Protein AF-A0A6C0IID3-F1 (afdb_monomer)

Foldseek 3Di:
DDDDDDDDDDDDDDDDDDDDDDDDDDDDDDDDDDDDDDDDDDDPDDDDPPALQAEEEEAEAPVVCLPPDLVLLLVQQVLVQVLCVVVVHQEYEYEDAAVLVHVCLVVLSCQVRHFLSHDPRYAYEYEYAPELCRANPNDSDDDDAQPGDRHRVLSVLVSLLVSQVPHDRHHHQEYEYEYPPCCPPNDHRSCLQAQVVLVSVQVSCCVSVPPRPHHYAYDDDDPPDDPRRPSNQHQEHALDDQQAPDPQNVVPPDPDSCVVVLVPDLLNVCALPLVSNCVDSSVVSLVVLLPDPSRLRHAHEAELDDDDPDPQLDPDDDQADWDFQQRDTAQFKKFWQFLAVWDCVVQAWPHSDGRTIGGGRHRIDGGTTIGGHDDPQASCRSHRDDPVSVVVNVVVSCVSRVSNSHHYYHNNHHHTPVSD

Radius of gyration: 27.58 Å; Cα contacts (8 Å, |Δi|>4): 745; chains: 1; bounding box: 65×87×92 Å

Organism: NCBI:txid1070528

Secondary structure (DSSP, 8-state):
----------------------------------------------S------EEEEEEPP-TT---SSHHHHHHHHHHHHHHHHHHT-SEEEEEE--TTT-HHHHTTHIIIIIGGGS-TTSEEEEEEE--TTS-TTSSS-----TTSTT-HHHHHHHHHHHHHHH-SS----EEEEE-TTTTGGG----STTSHHHHHHHHHHHHHHSTTSPP-EEEE---TTT-TT---TT-SS-EEE-TTT-SHHHHTTTSSTTHHHHTTSSHHHHTTT-HHHHHHSHHHHHHHHHHH-TTGGGS-EEEE------SS---S---TT-EEEGGGPPTT-EEEEEE-TT--GGGGT-S-SSTT-EEE-SS---SS-EEEE-S----EESSSEE-HHHHHHHHHHHHHH-TT--EEEEES-----GGG-

Mean predicted aligned error: 14.1 Å

Sequence (420 aa):
METETQQNTVLVSGLQNLTTPLHNLLTMHTSSSTLNEYEHTNFLHPHSTVSNQKIGIWHESIPNQCKKTELQFKNYCNDYINYIAKKKITRAFFLIQDPFFCPYVKQNWVVTYWLDKLPSNCEAGFVLDTEPDSPWNGSPNPWTAIGGTNDMMELAFQEVVRLNSLAISKKVTCIGFDTENLYLGGVKDTGYSTKDGSSWITKMFQTYLPGVPVDWGWASGRIGGDSTLDIGGARYPEIYWVGETSPACNIAGGGDACSSAQNGTDYCTSLNDVNKLLSGPIGNALKSFSESNQNQQGWAMFSVEKWTKGTGECVASYNTDLVDAPDMIPKVKYTIVSSGTTNFILCGASSNIPGTEFTATAPSAGTGQVTKSAICGLLDAFGIWDESTFDTFLATVQTNYSNVPKVMIYEWNFIPQGWI

Nearest PDB structures (foldseek):
  2hzg-assembly1_B  TM=5.321E-01  e=3.276E-01  Cereibacter sphaeroides
  3mqt-assembly1_E  TM=5.112E-01  e=7.139E-01  Shewanella pealeana ATCC 700345
  8uro-assembly2_D  TM=3.838E-01  e=7.580E-01  Corynebacterium ulcerans
  8uen-assembly1_B  TM=3.336E-01  e=6.333E-01  Corynebacterium ulcerans
  8vh5-assembly1_D  TM=4.112E-01  e=8.330E+00  Homo sapiens

Solvent-accessible surface area (backbone atoms only — not comparable to full-atom values): 24202 Å² total; per-residue (Å²): 130,89,84,88,79,91,83,89,83,88,88,88,85,82,90,86,88,90,84,82,90,85,89,85,88,86,80,86,90,82,87,81,90,79,94,75,92,74,92,75,76,93,72,84,74,71,82,78,75,79,72,80,60,39,40,29,41,35,32,38,64,41,85,99,46,69,60,90,42,72,65,56,42,41,51,55,29,47,51,52,43,46,30,35,58,76,72,61,34,37,31,41,30,42,49,45,55,35,48,77,84,24,63,46,58,61,69,42,43,51,35,73,40,35,50,47,57,51,54,90,77,33,45,40,27,39,21,38,49,58,29,85,89,44,47,42,73,77,38,104,70,78,91,46,57,83,88,39,85,77,20,40,67,59,43,48,48,51,48,54,41,52,50,39,70,70,32,85,74,43,58,68,58,33,38,41,31,40,40,52,68,57,60,62,91,74,48,73,64,76,46,53,71,32,50,68,25,34,52,48,50,53,48,47,44,52,68,63,42,65,91,50,68,89,48,40,22,39,46,53,90,50,86,85,74,53,98,79,65,44,54,65,76,56,31,32,51,42,65,44,58,51,76,47,83,33,76,60,25,68,75,58,76,69,55,73,61,35,73,74,37,45,90,70,24,65,46,60,74,20,52,72,34,62,67,57,37,49,70,37,70,60,29,53,44,51,47,53,43,44,71,31,82,84,44,65,81,29,28,52,21,34,40,35,48,66,83,69,79,89,75,69,74,54,71,45,62,58,55,73,44,76,39,46,28,63,71,41,55,45,78,40,38,30,26,32,66,39,37,66,73,28,60,44,47,83,19,51,25,90,49,66,47,60,72,38,63,30,46,23,68,38,49,32,67,58,68,10,30,24,28,34,45,73,64,38,52,32,54,48,42,48,33,77,28,48,70,66,53,50,52,49,40,54,55,47,49,46,66,79,36,67,60,45,52,26,38,29,39,26,61,43,56,63,76,40,76,91,63,93

Structure (mmCIF, N/CA/C/O backbone):
data_AF-A0A6C0IID3-F1
#
_entry.id   AF-A0A6C0IID3-F1
#
loop_
_atom_site.group_PDB
_atom_site.id
_atom_site.type_symbol
_atom_site.label_atom_id
_atom_site.label_alt_id
_atom_site.label_comp_id
_atom_site.label_asym_id
_atom_site.label_entity_id
_atom_site.label_seq_id
_atom_site.pdbx_PDB_ins_code
_atom_site.Cartn_x
_atom_site.Cartn_y
_atom_site.Cartn_z
_atom_site.occupancy
_atom_site.B_iso_or_equiv
_atom_site.auth_seq_id
_atom_site.auth_comp_id
_atom_site.auth_asym_id
_atom_site.auth_atom_id
_atom_site.pdbx_PDB_model_num
ATOM 1 N N . MET A 1 1 ? 12.313 -52.145 14.129 1.00 43.22 1 MET A N 1
ATOM 2 C CA . MET A 1 1 ? 13.140 -53.117 13.381 1.00 43.22 1 MET A CA 1
ATOM 3 C C . MET A 1 1 ? 12.197 -54.165 12.828 1.00 43.22 1 MET A C 1
ATOM 5 O O . MET A 1 1 ? 11.187 -54.377 13.480 1.00 43.22 1 MET A O 1
ATOM 9 N N . GLU A 1 2 ? 12.522 -54.736 11.662 1.00 38.53 2 GLU A N 1
ATOM 10 C CA . GLU A 1 2 ? 11.670 -55.644 10.860 1.00 38.53 2 GLU A CA 1
ATOM 11 C C . GLU A 1 2 ? 10.431 -54.917 10.274 1.00 38.53 2 GLU A C 1
ATOM 13 O O . GLU A 1 2 ? 9.483 -54.631 10.992 1.00 38.53 2 GLU A O 1
ATOM 18 N N . THR A 1 3 ? 10.457 -54.297 9.084 1.00 38.75 3 THR A N 1
ATOM 19 C CA . THR A 1 3 ? 10.621 -54.790 7.687 1.00 38.75 3 THR A CA 1
ATOM 20 C C . THR A 1 3 ? 9.471 -55.662 7.174 1.00 38.75 3 THR A C 1
ATOM 22 O O . THR A 1 3 ? 9.541 -56.887 7.231 1.00 38.75 3 THR A O 1
ATOM 25 N N . GLU A 1 4 ? 8.452 -55.016 6.596 1.00 44.06 4 GLU A N 1
ATOM 26 C CA . GLU A 1 4 ? 7.485 -55.659 5.696 1.00 44.06 4 GLU A CA 1
ATOM 27 C C . GLU A 1 4 ? 8.097 -55.930 4.311 1.00 44.06 4 GLU A C 1
ATOM 29 O O . GLU A 1 4 ? 8.977 -55.202 3.842 1.00 44.06 4 GLU A O 1
ATOM 34 N N . THR A 1 5 ? 7.598 -56.972 3.643 1.00 43.78 5 THR A N 1
ATOM 35 C CA . THR A 1 5 ? 8.119 -57.474 2.363 1.00 43.78 5 THR A CA 1
ATOM 36 C C . THR A 1 5 ? 7.111 -57.252 1.233 1.00 43.78 5 THR A C 1
ATOM 38 O O . THR A 1 5 ? 5.908 -57.423 1.411 1.00 43.78 5 THR A O 1
ATOM 41 N N . GLN A 1 6 ? 7.615 -56.898 0.050 1.00 38.03 6 GLN A N 1
ATOM 42 C CA . GLN A 1 6 ? 6.842 -56.656 -1.174 1.00 38.03 6 GLN A CA 1
ATOM 43 C C . GLN A 1 6 ? 6.005 -57.863 -1.633 1.00 38.03 6 GLN A C 1
ATOM 45 O O . GLN A 1 6 ? 6.507 -58.986 -1.620 1.00 38.03 6 GLN A O 1
ATOM 50 N N . GLN A 1 7 ? 4.853 -57.599 -2.264 1.00 36.91 7 GLN A N 1
ATOM 51 C CA . GLN A 1 7 ? 4.453 -58.304 -3.492 1.00 36.91 7 GLN A CA 1
ATOM 52 C C . GLN A 1 7 ? 3.815 -57.341 -4.508 1.00 36.91 7 GLN A C 1
ATOM 54 O O . GLN A 1 7 ? 2.860 -56.633 -4.204 1.00 36.91 7 GLN A O 1
ATOM 59 N N . ASN A 1 8 ? 4.353 -57.344 -5.731 1.00 30.94 8 ASN A N 1
ATOM 60 C CA . ASN A 1 8 ? 3.739 -56.743 -6.917 1.00 30.94 8 ASN A CA 1
ATOM 61 C C . ASN A 1 8 ? 2.829 -57.773 -7.599 1.00 30.94 8 ASN A C 1
ATOM 63 O O . ASN A 1 8 ? 3.237 -58.925 -7.737 1.00 30.94 8 ASN A O 1
ATOM 67 N N . THR A 1 9 ? 1.710 -57.328 -8.178 1.00 34.72 9 THR A N 1
ATOM 68 C CA . THR A 1 9 ? 1.008 -58.094 -9.221 1.00 34.72 9 THR A CA 1
ATOM 69 C C . THR A 1 9 ? 0.603 -57.170 -10.364 1.00 34.72 9 THR A C 1
ATOM 71 O O . THR A 1 9 ? -0.135 -56.206 -10.175 1.00 34.72 9 THR A O 1
ATOM 74 N N . VAL A 1 10 ? 1.099 -57.480 -11.561 1.00 30.27 10 VAL A N 1
ATOM 75 C CA . VAL A 1 10 ? 0.755 -56.817 -12.826 1.00 30.27 10 VAL A CA 1
ATOM 76 C C . VAL A 1 10 ? -0.410 -57.565 -13.475 1.00 30.27 10 VAL A C 1
ATOM 78 O O . VAL A 1 10 ? -0.420 -58.795 -13.470 1.00 30.27 10 VAL A O 1
ATOM 81 N N . LEU A 1 11 ? -1.349 -56.846 -14.095 1.00 30.92 11 LEU A N 1
ATOM 82 C CA . LEU A 1 11 ? -2.361 -57.430 -14.980 1.00 30.92 11 LEU A CA 1
ATOM 83 C C . LEU A 1 11 ? -2.368 -56.711 -16.335 1.00 30.92 11 LEU A C 1
ATOM 85 O O . LEU A 1 11 ? -2.354 -55.485 -16.404 1.00 30.92 11 LEU A O 1
ATOM 89 N N . VAL A 1 12 ? -2.359 -57.504 -17.409 1.00 32.72 12 VAL A N 1
ATOM 90 C CA . VAL A 1 12 ? -2.233 -57.069 -18.807 1.00 32.72 12 VAL A CA 1
ATOM 91 C C . VAL A 1 12 ? -3.475 -57.485 -19.589 1.00 32.72 12 VAL A C 1
ATOM 93 O O . VAL A 1 12 ? -3.780 -58.671 -19.625 1.00 32.72 12 VAL A O 1
ATOM 96 N N . SER A 1 13 ? -4.118 -56.534 -20.274 1.00 29.80 13 SER A N 1
ATOM 97 C CA . SER A 1 13 ? -4.901 -56.709 -21.520 1.00 29.80 13 SER A CA 1
ATOM 98 C C . SER A 1 13 ? -5.607 -55.386 -21.861 1.00 29.80 13 SER A C 1
ATOM 100 O O . SER A 1 13 ? -6.047 -54.703 -20.944 1.00 29.80 13 SER A O 1
ATOM 102 N N . GLY A 1 14 ? -5.793 -54.969 -23.115 1.00 29.59 14 GLY A N 1
ATOM 103 C CA . GLY A 1 14 ? -5.350 -55.538 -24.393 1.00 29.59 14 GLY A CA 1
ATOM 104 C C . GLY A 1 14 ? -5.654 -54.563 -25.546 1.00 29.59 14 GLY A C 1
ATOM 105 O O . GLY A 1 14 ? -6.495 -53.680 -25.399 1.00 29.59 14 GLY A O 1
ATOM 106 N N . LEU A 1 15 ? -4.953 -54.690 -26.680 1.00 29.75 15 LEU A N 1
ATOM 107 C CA . LEU A 1 15 ? -5.146 -53.827 -27.857 1.00 29.75 15 LEU A CA 1
ATOM 108 C C . LEU A 1 15 ? -6.403 -54.200 -28.659 1.00 29.75 15 LEU A C 1
ATOM 110 O O . LEU A 1 15 ? -6.655 -55.385 -28.865 1.00 29.75 15 LEU A O 1
ATOM 114 N N . GLN A 1 16 ? -7.030 -53.204 -29.297 1.00 34.00 16 GLN A N 1
ATOM 115 C CA . GLN A 1 16 ? -7.544 -53.345 -30.667 1.00 34.00 16 GLN A CA 1
ATOM 116 C C . GLN A 1 16 ? -7.230 -52.091 -31.506 1.00 34.00 16 GLN A C 1
ATOM 118 O O . GLN A 1 16 ? -7.390 -50.964 -31.046 1.00 34.00 16 GLN A O 1
ATOM 123 N N . ASN A 1 17 ? -6.755 -52.315 -32.736 1.00 32.84 17 ASN A N 1
ATOM 124 C CA . ASN A 1 17 ? -6.424 -51.293 -33.739 1.00 32.84 17 ASN A CA 1
ATOM 125 C C . ASN A 1 17 ? -7.619 -51.020 -34.665 1.00 32.84 17 ASN A C 1
ATOM 127 O O . ASN A 1 17 ? -8.378 -51.949 -34.931 1.00 32.84 17 ASN A O 1
ATOM 131 N N . LEU A 1 18 ? -7.675 -49.839 -35.300 1.00 32.47 18 LEU A N 1
ATOM 132 C CA . LEU A 1 18 ? -8.341 -49.674 -36.604 1.00 32.47 18 LEU A CA 1
ATOM 133 C C . LEU A 1 18 ? -7.675 -48.614 -37.509 1.00 32.47 18 LEU A C 1
ATOM 135 O O . LEU A 1 18 ? -7.190 -47.585 -37.047 1.00 32.47 18 LEU A O 1
ATOM 139 N N . THR A 1 19 ? -7.682 -48.905 -38.815 1.00 35.94 19 THR A N 1
ATOM 140 C CA . THR A 1 19 ? -7.020 -48.220 -39.952 1.00 35.94 19 THR A CA 1
ATOM 141 C C . THR A 1 19 ? -8.068 -47.829 -41.016 1.00 35.94 19 THR A C 1
ATOM 143 O O . THR A 1 19 ? -9.121 -48.458 -41.055 1.00 35.94 19 THR A O 1
ATOM 146 N N . THR A 1 20 ? -7.912 -46.869 -41.942 1.00 35.69 20 THR A N 1
ATOM 147 C CA . THR A 1 20 ? -6.790 -46.005 -42.413 1.00 35.69 20 THR A CA 1
ATOM 148 C C . THR A 1 20 ? -7.402 -44.743 -43.097 1.00 35.69 20 THR A C 1
ATOM 150 O O . THR A 1 20 ? -8.624 -44.701 -43.245 1.00 35.69 20 THR A O 1
ATOM 153 N N . PRO A 1 21 ? -6.637 -43.705 -43.510 1.00 55.72 21 PRO A N 1
ATOM 154 C CA . PRO A 1 21 ? -7.196 -42.421 -43.973 1.00 55.72 21 PRO A CA 1
ATOM 155 C C . PRO A 1 21 ? -7.512 -42.392 -45.482 1.00 55.72 21 PRO A C 1
ATOM 157 O O . PRO A 1 21 ? -7.043 -43.264 -46.210 1.00 55.72 21 PRO A O 1
ATOM 160 N N . LEU A 1 22 ? -8.176 -41.330 -45.978 1.00 29.20 22 LEU A N 1
ATOM 161 C CA . LEU A 1 22 ? -7.946 -40.815 -47.344 1.00 29.20 22 LEU A CA 1
ATOM 162 C C . LEU A 1 22 ? -8.383 -39.340 -47.557 1.00 29.20 22 LEU A C 1
ATOM 164 O O . LEU A 1 22 ? -9.138 -38.780 -46.767 1.00 29.20 22 LEU A O 1
ATOM 168 N N . HIS A 1 23 ? -7.865 -38.728 -48.631 1.00 34.06 23 HIS A N 1
ATOM 169 C CA . HIS A 1 23 ? -7.983 -37.313 -49.034 1.00 34.06 23 HIS A CA 1
ATOM 170 C C . HIS A 1 23 ? -9.383 -36.840 -49.498 1.00 34.06 23 HIS A C 1
ATOM 172 O O . HIS A 1 23 ? -10.151 -37.640 -50.026 1.00 34.06 23 HIS A O 1
ATOM 178 N N . ASN A 1 24 ? -9.604 -35.510 -49.541 1.00 29.95 24 ASN A N 1
ATOM 179 C CA . ASN A 1 24 ? -9.644 -34.802 -50.842 1.00 29.95 24 ASN A CA 1
ATOM 180 C C . ASN A 1 24 ? -9.526 -33.262 -50.788 1.00 29.95 24 ASN A C 1
ATOM 182 O O . ASN A 1 24 ? -9.976 -32.607 -49.853 1.00 29.95 24 ASN A O 1
ATOM 186 N N . LEU A 1 25 ? -8.915 -32.716 -51.848 1.00 31.83 25 LEU A N 1
ATOM 187 C CA . LEU A 1 25 ? -8.863 -31.294 -52.225 1.00 31.83 25 LEU A CA 1
ATOM 188 C C . LEU A 1 25 ? -10.221 -30.804 -52.754 1.00 31.83 25 LEU A C 1
ATOM 190 O O . LEU A 1 25 ? -10.879 -31.551 -53.476 1.00 31.83 25 LEU A O 1
ATOM 194 N N . LEU A 1 26 ? -10.524 -29.508 -52.590 1.00 27.80 26 LEU A N 1
ATOM 195 C CA . LEU A 1 26 ? -11.030 -28.683 -53.701 1.00 27.80 26 LEU A CA 1
ATOM 196 C C . LEU A 1 26 ? -10.837 -27.177 -53.449 1.00 27.80 26 LEU A C 1
ATOM 198 O O . LEU A 1 26 ? -10.616 -26.741 -52.321 1.00 27.80 26 LEU A O 1
ATOM 202 N N . THR A 1 27 ? -10.851 -26.400 -54.531 1.00 31.53 27 THR A N 1
ATOM 203 C CA . THR A 1 27 ? -10.197 -25.086 -54.635 1.00 31.53 27 THR A CA 1
ATOM 204 C C . THR A 1 27 ? -11.126 -23.998 -55.200 1.00 31.53 27 THR A C 1
ATOM 206 O O . THR A 1 27 ? -12.005 -24.295 -55.998 1.00 31.53 27 THR A O 1
ATOM 209 N N . MET A 1 28 ? -10.790 -22.734 -54.901 1.00 28.06 28 MET A N 1
ATOM 210 C CA . MET A 1 28 ? -11.039 -21.512 -55.703 1.00 28.06 28 MET A CA 1
ATOM 211 C C . MET A 1 28 ? -12.451 -20.862 -55.802 1.00 28.06 28 MET A C 1
ATOM 213 O O . MET A 1 28 ? -13.320 -21.303 -56.539 1.00 28.06 28 MET A O 1
ATOM 217 N N . HIS A 1 29 ? -12.501 -19.634 -55.253 1.00 31.09 29 HIS A N 1
ATOM 218 C CA . HIS A 1 29 ? -12.904 -18.357 -55.894 1.00 31.09 29 HIS A CA 1
ATOM 219 C C . HIS A 1 29 ? -14.365 -17.860 -56.071 1.00 31.09 29 HIS A C 1
ATOM 221 O O . HIS A 1 29 ? -15.314 -18.582 -56.344 1.00 31.09 29 HIS A O 1
ATOM 227 N N . THR A 1 30 ? -14.415 -16.511 -56.069 1.00 30.44 30 THR A N 1
ATOM 228 C CA . THR A 1 30 ? -15.360 -15.551 -56.700 1.00 30.44 30 THR A CA 1
ATOM 229 C C . THR A 1 30 ? -16.666 -15.127 -55.997 1.00 30.44 30 THR A C 1
ATOM 231 O O . THR A 1 30 ? -17.727 -15.682 -56.225 1.00 30.44 30 THR A O 1
ATOM 234 N N . SER A 1 31 ? -16.547 -14.009 -55.258 1.00 31.73 31 SER A N 1
ATOM 235 C CA . SER A 1 31 ? -17.187 -12.689 -55.503 1.00 31.73 31 SER A CA 1
ATOM 236 C C . SER A 1 31 ? -18.715 -12.466 -55.523 1.00 31.73 31 SER A C 1
ATOM 238 O O . SER A 1 31 ? -19.479 -13.241 -56.072 1.00 31.73 31 SER A O 1
ATOM 240 N N . SER A 1 32 ? -19.047 -11.225 -55.126 1.00 30.89 32 SER A N 1
ATOM 241 C CA . SER A 1 32 ? -20.231 -10.393 -55.433 1.00 30.89 32 SER A CA 1
ATOM 242 C C . SER A 1 32 ? -21.432 -10.417 -54.474 1.00 30.89 32 SER A C 1
ATOM 244 O O . SER A 1 32 ? -22.358 -11.206 -54.608 1.00 30.89 32 SER A O 1
ATOM 246 N N . SER A 1 33 ? -21.421 -9.436 -53.567 1.00 35.66 33 SER A N 1
ATOM 247 C CA . SER A 1 33 ? -22.500 -8.457 -53.338 1.00 35.66 33 SER A CA 1
ATOM 248 C C . SER A 1 33 ? -23.961 -8.842 -53.635 1.00 35.66 33 SER A C 1
ATOM 250 O O . SER A 1 33 ? -24.383 -8.814 -54.790 1.00 35.66 33 SER A O 1
ATOM 252 N N . THR A 1 34 ? -24.773 -8.874 -52.578 1.00 33.62 34 THR A N 1
ATOM 253 C CA . THR A 1 34 ? -26.099 -8.230 -52.569 1.00 33.62 34 THR A CA 1
ATOM 254 C C . THR A 1 34 ? -26.351 -7.603 -51.202 1.00 33.62 34 THR A C 1
ATOM 256 O O . THR A 1 34 ? -26.180 -8.262 -50.178 1.00 33.62 34 THR A O 1
ATOM 259 N N . LEU A 1 35 ? -26.771 -6.337 -51.200 1.00 35.69 35 LEU A N 1
ATOM 260 C CA . LEU A 1 35 ? -27.439 -5.716 -50.057 1.00 35.69 35 LEU A CA 1
ATOM 261 C C . LEU A 1 35 ? -28.724 -6.493 -49.750 1.00 35.69 35 LEU A C 1
ATOM 263 O O . LEU A 1 35 ? -29.444 -6.850 -50.678 1.00 35.69 35 LEU A O 1
ATOM 267 N N . ASN A 1 36 ? -29.029 -6.683 -48.471 1.00 32.53 36 ASN A N 1
ATOM 268 C CA . ASN A 1 36 ? -30.396 -6.883 -48.007 1.00 32.53 36 ASN A CA 1
ATOM 269 C C . ASN A 1 36 ? -30.561 -6.102 -46.708 1.00 32.53 36 ASN A C 1
ATOM 271 O O . ASN A 1 36 ? -29.809 -6.300 -45.754 1.00 32.53 36 ASN A O 1
ATOM 275 N N . GLU A 1 37 ? -31.543 -5.208 -46.699 1.00 40.25 37 GLU A N 1
ATOM 276 C CA . GLU A 1 37 ? -32.059 -4.613 -45.476 1.00 40.25 37 GLU A CA 1
ATOM 277 C C . GLU A 1 37 ? -32.658 -5.724 -44.612 1.00 40.25 37 GLU A C 1
ATOM 279 O O . GLU A 1 37 ? -33.364 -6.602 -45.110 1.00 40.25 37 GLU A O 1
ATOM 284 N N . TYR A 1 38 ? -32.389 -5.677 -43.312 1.00 29.78 38 TYR A N 1
ATOM 285 C CA . TYR A 1 38 ? -33.154 -6.438 -42.340 1.00 29.78 38 TYR A CA 1
ATOM 286 C C . TYR A 1 38 ? -33.327 -5.584 -41.091 1.00 29.78 38 TYR A C 1
ATOM 288 O O . TYR A 1 38 ? -32.401 -5.405 -40.298 1.00 29.78 38 TYR A O 1
ATOM 296 N N . GLU A 1 39 ? -34.532 -5.045 -40.924 1.00 42.91 39 GLU A N 1
ATOM 297 C CA . GLU A 1 39 ? -34.993 -4.618 -39.611 1.00 42.91 39 GLU A CA 1
ATOM 298 C C . GLU A 1 39 ? -34.936 -5.828 -38.676 1.00 42.91 39 GLU A C 1
ATOM 300 O O . GLU A 1 39 ? -35.544 -6.855 -38.970 1.00 42.91 39 GLU A O 1
ATOM 305 N N . HIS A 1 40 ? -34.267 -5.713 -37.530 1.00 34.16 40 HIS A N 1
ATOM 306 C CA . HIS A 1 40 ? -34.659 -6.510 -36.374 1.00 34.16 40 HIS A CA 1
ATOM 307 C C . HIS A 1 40 ? -34.274 -5.850 -35.049 1.00 34.16 40 HIS A C 1
ATOM 309 O O . HIS A 1 40 ? -33.128 -5.877 -34.617 1.00 34.16 40 HIS A O 1
ATOM 315 N N . THR A 1 41 ? -35.317 -5.340 -34.391 1.00 32.47 41 THR A N 1
ATOM 316 C CA . THR A 1 41 ? -35.596 -5.481 -32.951 1.00 32.47 41 THR A CA 1
ATOM 317 C C . THR A 1 41 ? -34.505 -5.144 -31.934 1.00 32.47 41 THR A C 1
ATOM 319 O O . THR A 1 41 ? -33.507 -5.845 -31.805 1.00 32.47 41 THR A O 1
ATOM 322 N N . ASN A 1 42 ? -34.855 -4.196 -31.056 1.00 37.81 42 ASN A N 1
ATOM 323 C CA . ASN A 1 42 ? -34.334 -4.045 -29.696 1.00 37.81 42 ASN A CA 1
ATOM 324 C C . ASN A 1 42 ? -34.039 -5.398 -29.020 1.00 37.81 42 ASN A C 1
ATOM 326 O O . ASN A 1 42 ? -34.930 -6.008 -28.425 1.00 37.81 42 ASN A O 1
ATOM 330 N N . PHE A 1 43 ? -32.777 -5.823 -29.034 1.00 30.50 43 PHE A N 1
ATOM 331 C CA . PHE A 1 43 ? -32.279 -6.767 -28.048 1.00 30.50 43 PHE A CA 1
ATOM 332 C C . PHE A 1 43 ? -31.769 -5.977 -26.851 1.00 30.50 43 PHE A C 1
ATOM 334 O O . PHE A 1 43 ? -30.700 -5.370 -26.883 1.00 30.50 43 PHE A O 1
ATOM 341 N N . LEU A 1 44 ? -32.549 -6.026 -25.770 1.00 38.03 44 LEU A N 1
ATOM 342 C CA . LEU A 1 44 ? -32.023 -5.884 -24.418 1.00 38.03 44 LEU A CA 1
ATOM 343 C C . LEU A 1 44 ? -30.942 -6.956 -24.245 1.00 38.03 44 LEU A C 1
ATOM 345 O O . LEU A 1 44 ? -31.255 -8.114 -23.959 1.00 38.03 44 LEU A O 1
ATOM 349 N N . HIS A 1 45 ? -29.679 -6.603 -24.489 1.00 34.31 45 HIS A N 1
ATOM 350 C CA . HIS A 1 45 ? -28.588 -7.524 -24.212 1.00 34.31 45 HIS A CA 1
ATOM 351 C C . HIS A 1 45 ? -28.393 -7.674 -22.697 1.00 34.31 45 HIS A C 1
ATOM 353 O O . HIS A 1 45 ? -28.673 -6.741 -21.938 1.00 34.31 45 HIS A O 1
ATOM 359 N N . PRO A 1 46 ? -28.018 -8.880 -22.239 1.00 36.69 46 PRO A N 1
ATOM 360 C CA . PRO A 1 46 ? -28.240 -9.282 -20.863 1.00 36.69 46 PRO A CA 1
ATOM 361 C C . PRO A 1 46 ? -27.191 -8.677 -19.940 1.00 36.69 46 PRO A C 1
ATOM 363 O O . PRO A 1 46 ? -26.152 -8.201 -20.392 1.00 36.69 46 PRO A O 1
ATOM 366 N N . HIS A 1 47 ? -27.473 -8.783 -18.640 1.00 36.97 47 HIS A N 1
ATOM 367 C CA . HIS A 1 47 ? -26.539 -8.624 -17.529 1.00 36.97 47 HIS A CA 1
ATOM 368 C C . HIS A 1 47 ? -25.063 -8.625 -17.935 1.00 36.97 47 HIS A C 1
ATOM 370 O O . HIS A 1 47 ? -24.518 -9.669 -18.298 1.00 36.97 47 HIS A O 1
ATOM 376 N N . SER A 1 48 ? -24.454 -7.442 -17.798 1.00 36.62 48 SER A N 1
ATOM 377 C CA . SER A 1 48 ? -23.010 -7.221 -17.758 1.00 36.62 48 SER A CA 1
ATOM 378 C C . SER A 1 48 ? -22.294 -8.451 -17.203 1.00 36.62 48 SER A C 1
ATOM 380 O O . SER A 1 48 ? -22.425 -8.784 -16.020 1.00 36.62 48 SER A O 1
ATOM 382 N N . THR A 1 49 ? -21.555 -9.146 -18.069 1.00 39.00 49 THR A N 1
ATOM 383 C CA . THR A 1 49 ? -20.565 -10.121 -17.626 1.00 39.00 49 THR A CA 1
ATOM 384 C C . THR A 1 49 ? -19.544 -9.334 -16.827 1.00 39.00 49 THR A C 1
ATOM 386 O O . THR A 1 49 ? -18.741 -8.619 -17.430 1.00 39.00 49 THR A O 1
ATOM 389 N N . VAL A 1 50 ? -19.631 -9.422 -15.494 1.00 47.78 50 VAL A N 1
ATOM 390 C CA . VAL A 1 50 ? -18.777 -8.683 -14.558 1.00 47.78 50 VAL A CA 1
ATOM 391 C C . VAL A 1 50 ? -17.340 -8.837 -15.028 1.00 47.78 50 VAL A C 1
ATOM 393 O O . VAL A 1 50 ? -16.788 -9.939 -15.010 1.00 47.78 50 VAL A O 1
ATOM 396 N N . SER A 1 51 ? -16.780 -7.751 -15.558 1.00 48.84 51 SER A N 1
ATOM 397 C CA . SER A 1 51 ? -15.462 -7.807 -16.168 1.00 48.84 51 SER A CA 1
ATOM 398 C C . SER A 1 51 ? -14.453 -8.154 -15.068 1.00 48.84 51 SER A C 1
ATOM 400 O O . SER A 1 51 ? -14.576 -7.722 -13.919 1.00 48.84 51 SER A O 1
ATOM 402 N N . ASN A 1 52 ? -13.464 -8.982 -15.396 1.00 62.53 52 ASN A N 1
ATOM 403 C CA . ASN A 1 52 ? -12.449 -9.420 -14.440 1.00 62.53 52 ASN A CA 1
ATOM 404 C C . ASN A 1 52 ? -11.353 -8.349 -14.299 1.00 62.53 52 ASN A C 1
ATOM 406 O O . ASN A 1 52 ? -10.178 -8.650 -14.524 1.00 62.53 52 ASN A O 1
ATOM 410 N N . GLN A 1 53 ? -11.717 -7.101 -13.970 1.00 70.94 53 GLN A N 1
ATOM 411 C CA . GLN A 1 53 ? -10.711 -6.101 -13.615 1.00 70.94 53 GLN A CA 1
ATOM 412 C C . GLN A 1 53 ? -9.989 -6.598 -12.370 1.00 70.94 53 GLN A C 1
ATOM 414 O O . GLN A 1 53 ? -10.583 -6.864 -11.324 1.00 70.94 53 GLN A O 1
ATOM 419 N N . LYS A 1 54 ? -8.682 -6.756 -12.515 1.00 81.06 54 LYS A N 1
ATOM 420 C CA . LYS A 1 54 ? -7.805 -7.108 -11.419 1.00 81.06 54 LYS A CA 1
ATOM 421 C C . LYS A 1 54 ? -7.531 -5.836 -10.641 1.00 81.06 54 LYS A C 1
ATOM 423 O O . LYS A 1 54 ? -6.866 -4.931 -11.141 1.00 81.06 54 LYS A O 1
ATOM 428 N N . ILE A 1 55 ? -8.067 -5.774 -9.430 1.00 83.81 55 ILE A N 1
ATOM 429 C CA . ILE A 1 55 ? -7.722 -4.727 -8.476 1.00 83.81 55 ILE A CA 1
ATOM 430 C C . ILE A 1 55 ? -6.492 -5.202 -7.712 1.00 83.81 55 ILE A C 1
ATOM 432 O O . ILE A 1 55 ? -6.399 -6.374 -7.309 1.00 83.81 55 ILE A O 1
ATOM 436 N N . GLY A 1 56 ? -5.548 -4.285 -7.572 1.00 84.06 56 GLY A N 1
ATOM 437 C CA . GLY A 1 56 ? -4.393 -4.385 -6.717 1.00 84.06 56 GLY A CA 1
ATOM 438 C C . GLY A 1 56 ? -4.416 -3.255 -5.698 1.00 84.06 56 GLY A C 1
ATOM 439 O O . GLY A 1 56 ? -4.930 -2.170 -5.976 1.00 84.06 56 GLY A O 1
ATOM 440 N N . ILE A 1 57 ? -3.882 -3.522 -4.514 1.00 84.38 57 ILE A N 1
ATOM 441 C CA . ILE A 1 57 ? -3.682 -2.502 -3.486 1.00 84.38 57 ILE A CA 1
ATOM 442 C C . ILE A 1 57 ? -2.214 -2.509 -3.100 1.00 84.38 57 ILE A C 1
ATOM 444 O O . ILE A 1 57 ? -1.655 -3.553 -2.770 1.00 84.38 57 ILE A O 1
ATOM 448 N N . TRP A 1 58 ? -1.614 -1.334 -3.134 1.00 81.56 58 TRP A N 1
ATOM 449 C CA . TRP A 1 58 ? -0.346 -1.003 -2.529 1.00 81.56 58 TRP A CA 1
ATOM 450 C C . TRP A 1 58 ? -0.664 -0.220 -1.264 1.00 81.56 58 TRP A C 1
ATOM 452 O O . TRP A 1 58 ? -1.109 0.926 -1.302 1.00 81.56 58 TRP A O 1
ATOM 462 N N . HIS A 1 59 ? -0.488 -0.897 -0.132 1.00 76.88 59 HIS A N 1
ATOM 463 C CA . HIS A 1 59 ? -0.711 -0.315 1.178 1.00 76.88 59 HIS A CA 1
ATOM 464 C C . HIS A 1 59 ? 0.631 0.035 1.803 1.00 76.88 59 HIS A C 1
ATOM 466 O O . HIS A 1 59 ? 1.521 -0.812 1.939 1.00 76.88 59 HIS A O 1
ATOM 472 N N . GLU A 1 60 ? 0.735 1.280 2.238 1.00 67.56 60 GLU A N 1
ATOM 473 C CA . GLU A 1 60 ? 1.917 1.789 2.909 1.00 67.56 6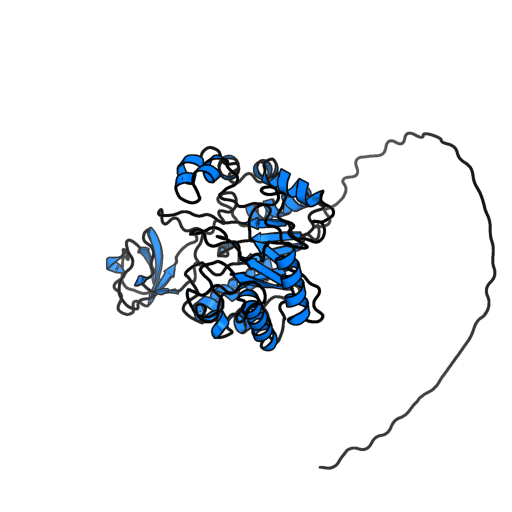0 GLU A CA 1
ATOM 474 C C . GLU A 1 60 ? 1.803 1.674 4.414 1.00 67.56 60 GLU A C 1
ATOM 476 O O . GLU A 1 60 ? 0.714 1.781 4.984 1.00 67.56 60 GLU A O 1
ATOM 481 N N . SER A 1 61 ? 2.921 1.399 5.080 1.00 57.84 61 SER A N 1
ATOM 482 C CA . SER A 1 61 ? 2.936 1.493 6.530 1.00 57.84 61 SER A CA 1
ATOM 483 C C . SER A 1 61 ? 3.061 2.967 6.880 1.00 57.84 61 SER A C 1
ATOM 485 O O . SER A 1 61 ? 4.092 3.552 6.561 1.00 57.84 61 SER A O 1
ATOM 487 N N . ILE A 1 62 ? 2.034 3.519 7.535 1.00 54.53 62 ILE A N 1
ATOM 488 C CA . ILE A 1 62 ? 1.930 4.925 7.960 1.00 54.53 62 ILE A CA 1
ATOM 489 C C . ILE A 1 62 ? 3.322 5.531 8.231 1.00 54.53 62 ILE A C 1
ATOM 491 O O . ILE A 1 62 ? 3.966 5.114 9.207 1.00 54.53 62 ILE A O 1
ATOM 495 N N . PRO A 1 63 ? 3.782 6.510 7.427 1.00 40.41 63 PRO A N 1
ATOM 496 C CA . PRO A 1 63 ? 5.065 7.167 7.637 1.00 40.41 63 PRO A CA 1
ATOM 497 C C . PRO A 1 63 ? 5.190 7.681 9.075 1.00 40.41 63 PRO A C 1
ATOM 499 O O . PRO A 1 63 ? 4.262 8.268 9.636 1.00 40.41 63 PRO A O 1
ATOM 502 N N . ASN A 1 64 ? 6.339 7.434 9.708 1.00 45.91 64 ASN A N 1
ATOM 503 C CA . ASN A 1 64 ? 6.599 7.703 11.133 1.00 45.91 64 ASN A CA 1
ATOM 504 C C . ASN A 1 64 ? 5.743 6.909 12.153 1.00 45.91 64 ASN A C 1
ATOM 506 O O . ASN A 1 64 ? 5.864 7.142 13.358 1.00 45.91 64 ASN A O 1
ATOM 510 N N . GLN A 1 65 ? 4.926 5.935 11.730 1.00 54.66 65 GLN A N 1
ATOM 511 C CA . GLN A 1 65 ? 4.219 4.999 12.618 1.00 54.66 65 GLN A CA 1
ATOM 512 C C . GLN A 1 65 ? 4.367 3.536 12.182 1.00 54.66 65 GLN A C 1
ATOM 514 O O . GLN A 1 65 ? 3.388 2.795 12.042 1.00 54.66 65 GLN A O 1
ATOM 519 N N . CYS A 1 66 ? 5.616 3.063 12.133 1.00 57.47 66 CYS A N 1
ATOM 520 C CA . CYS A 1 66 ? 5.898 1.658 12.425 1.00 57.47 66 CYS A CA 1
ATOM 521 C C . CYS A 1 66 ? 5.119 1.250 13.688 1.00 57.47 66 CYS A C 1
ATOM 523 O O . CYS A 1 66 ? 5.394 1.764 14.777 1.00 57.47 66 CYS A O 1
ATOM 525 N N . LYS A 1 67 ? 4.124 0.359 13.549 1.00 64.94 67 LYS A N 1
ATOM 526 C CA . LYS A 1 67 ? 3.263 -0.067 14.663 1.00 64.94 67 LYS A CA 1
ATOM 527 C C . LYS A 1 67 ? 4.152 -0.575 15.806 1.00 64.94 67 LYS A C 1
ATOM 529 O O . LYS A 1 67 ? 4.828 -1.594 15.666 1.00 64.94 67 LYS A O 1
ATOM 534 N N . LYS A 1 68 ? 4.178 0.173 16.918 1.00 67.06 68 LYS A N 1
ATOM 535 C CA . LYS A 1 68 ? 5.180 0.036 17.994 1.00 67.06 68 LYS A CA 1
ATOM 536 C C . LYS A 1 68 ? 5.134 -1.338 18.675 1.00 67.06 68 LYS A C 1
ATOM 538 O O . LYS A 1 68 ? 6.119 -1.759 19.277 1.00 67.06 68 LYS A O 1
ATOM 543 N N . THR A 1 69 ? 4.000 -2.035 18.584 1.00 80.81 69 THR A N 1
ATOM 544 C CA . THR A 1 69 ? 3.773 -3.352 19.187 1.00 80.81 69 THR A CA 1
ATOM 545 C C . THR A 1 69 ? 3.281 -4.393 18.180 1.00 80.81 69 THR A C 1
ATOM 547 O O . THR A 1 69 ? 2.572 -4.083 17.220 1.00 80.81 69 THR A O 1
ATOM 550 N N . GLU A 1 70 ? 3.590 -5.659 18.467 1.00 87.81 70 GLU A N 1
ATOM 551 C CA . GLU A 1 70 ? 3.147 -6.822 17.688 1.00 87.81 70 GLU A CA 1
ATOM 552 C C . GLU A 1 70 ? 1.619 -6.888 17.559 1.00 87.81 70 GLU A C 1
ATOM 554 O O . GLU A 1 70 ? 1.091 -7.201 16.496 1.00 87.81 70 GLU A O 1
ATOM 559 N N . LEU A 1 71 ? 0.896 -6.543 18.632 1.00 82.88 71 LEU A N 1
ATOM 560 C CA . LEU A 1 71 ? -0.567 -6.564 18.665 1.00 82.88 71 LEU A CA 1
ATOM 561 C C . LEU A 1 71 ? -1.180 -5.519 17.723 1.00 82.88 71 LEU A C 1
ATOM 563 O O . LEU A 1 71 ? -2.102 -5.847 16.979 1.00 82.88 71 LEU A O 1
ATOM 567 N N . GLN A 1 72 ? -0.658 -4.288 17.728 1.00 78.38 72 GLN A N 1
ATOM 568 C CA . GLN A 1 72 ? -1.098 -3.238 16.803 1.00 78.38 72 GLN A CA 1
ATOM 569 C C . GLN A 1 72 ? -0.841 -3.653 15.347 1.00 78.38 72 GLN A C 1
ATOM 571 O O . GLN A 1 72 ? -1.742 -3.542 14.518 1.00 78.38 72 GLN A O 1
ATOM 576 N N . PHE A 1 73 ? 0.351 -4.187 15.047 1.00 84.69 73 PHE A N 1
ATOM 577 C CA . 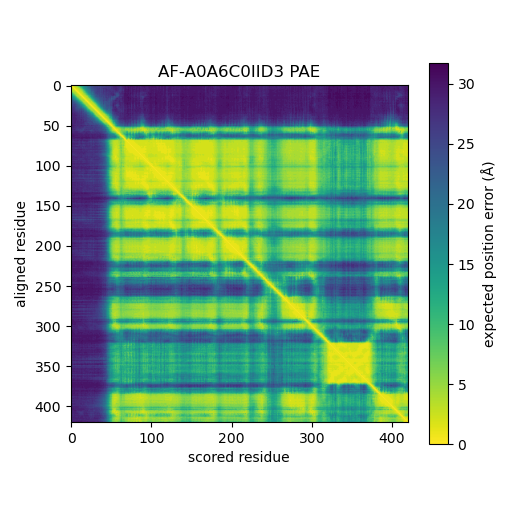PHE A 1 73 ? 0.690 -4.664 13.704 1.00 84.69 73 PHE A CA 1
ATOM 578 C C . PHE A 1 73 ? -0.217 -5.820 13.258 1.00 84.69 73 PHE A C 1
ATOM 580 O O . PHE A 1 73 ? -0.792 -5.777 12.175 1.00 84.69 73 PHE A O 1
ATOM 587 N N . LYS A 1 74 ? -0.416 -6.823 14.119 1.00 87.56 74 LYS A N 1
ATOM 588 C CA . LYS A 1 74 ? -1.297 -7.969 13.867 1.00 87.56 74 LYS A CA 1
ATOM 589 C C . LYS A 1 74 ? -2.737 -7.546 13.575 1.00 87.56 74 LYS A C 1
ATOM 591 O O . LYS A 1 74 ? -3.334 -8.082 12.645 1.00 87.56 74 LYS A O 1
ATOM 596 N N . ASN A 1 75 ? -3.304 -6.638 14.371 1.00 82.62 75 ASN A N 1
ATOM 597 C CA . ASN A 1 75 ? -4.681 -6.169 14.182 1.00 82.62 75 ASN A CA 1
ATOM 598 C C . ASN A 1 75 ? -4.832 -5.487 12.820 1.00 82.62 75 ASN A C 1
ATOM 600 O O . ASN A 1 75 ? -5.657 -5.907 12.015 1.00 82.62 75 ASN A O 1
ATOM 604 N N . TYR A 1 76 ? -3.940 -4.539 12.538 1.00 82.00 76 TYR A N 1
ATOM 605 C CA . TYR A 1 76 ? -3.842 -3.855 11.257 1.00 82.00 76 TYR A CA 1
ATOM 606 C C . TYR A 1 76 ? -3.706 -4.836 10.063 1.00 82.00 76 TYR A C 1
ATOM 608 O O . TYR A 1 76 ? -4.411 -4.701 9.064 1.00 82.00 76 TYR A O 1
ATOM 616 N N . CYS A 1 77 ? -2.879 -5.886 10.171 1.00 88.06 77 CYS A N 1
ATOM 617 C CA . CYS A 1 77 ? -2.771 -6.904 9.120 1.00 88.06 77 CYS A CA 1
ATOM 618 C C . CYS A 1 77 ? -4.064 -7.704 8.926 1.00 88.06 77 CYS A C 1
ATOM 620 O O . CYS A 1 77 ? -4.441 -7.950 7.781 1.00 88.06 77 CYS A O 1
ATOM 622 N N . ASN A 1 78 ? -4.747 -8.106 10.008 1.00 88.31 78 ASN A N 1
ATOM 623 C CA . ASN A 1 78 ? -6.022 -8.828 9.908 1.00 88.31 78 ASN A CA 1
ATOM 624 C C . ASN A 1 78 ? -7.057 -7.997 9.143 1.00 88.31 78 ASN A C 1
ATOM 626 O O . ASN A 1 78 ? -7.738 -8.522 8.268 1.00 88.31 78 ASN A O 1
ATOM 630 N N . ASP A 1 79 ? -7.142 -6.706 9.453 1.00 84.00 79 ASP A N 1
ATOM 631 C CA . ASP A 1 79 ? -8.063 -5.768 8.821 1.00 84.00 79 ASP A CA 1
ATOM 632 C C . ASP A 1 79 ? -7.747 -5.582 7.324 1.00 84.00 79 ASP A C 1
ATOM 634 O O . ASP A 1 79 ? -8.651 -5.672 6.488 1.00 84.00 79 ASP A O 1
ATOM 638 N N . TYR A 1 80 ? -6.462 -5.484 6.954 1.00 88.38 80 TYR A N 1
ATOM 639 C CA . TYR A 1 80 ? -6.037 -5.488 5.548 1.00 88.38 80 TYR A CA 1
ATOM 640 C C . TYR A 1 80 ? -6.404 -6.795 4.824 1.00 88.38 80 TYR A C 1
ATOM 642 O O . TYR A 1 80 ? -6.963 -6.770 3.727 1.00 88.38 80 TYR A O 1
ATOM 650 N N . ILE A 1 81 ? -6.172 -7.954 5.444 1.00 92.75 81 ILE A N 1
ATOM 651 C CA . ILE A 1 81 ? -6.505 -9.267 4.864 1.00 92.75 81 ILE A CA 1
ATOM 652 C C . ILE A 1 81 ? -8.016 -9.457 4.702 1.00 92.75 81 ILE A C 1
ATOM 654 O O . ILE A 1 81 ? -8.460 -9.964 3.669 1.00 92.75 81 ILE A O 1
ATOM 658 N N . ASN A 1 82 ? -8.806 -9.031 5.689 1.00 90.31 82 ASN A N 1
ATOM 659 C CA . ASN A 1 82 ? -10.264 -9.058 5.629 1.00 90.31 82 ASN A CA 1
ATOM 660 C C . ASN A 1 82 ? -10.767 -8.222 4.445 1.00 90.31 82 ASN A C 1
ATOM 662 O O . ASN A 1 82 ? -11.596 -8.699 3.669 1.00 90.31 82 ASN A O 1
ATOM 666 N N . TYR A 1 83 ? -10.203 -7.027 4.243 1.00 88.25 83 TYR A N 1
ATOM 667 C CA . TYR A 1 83 ? -10.540 -6.171 3.108 1.00 88.25 83 TYR A CA 1
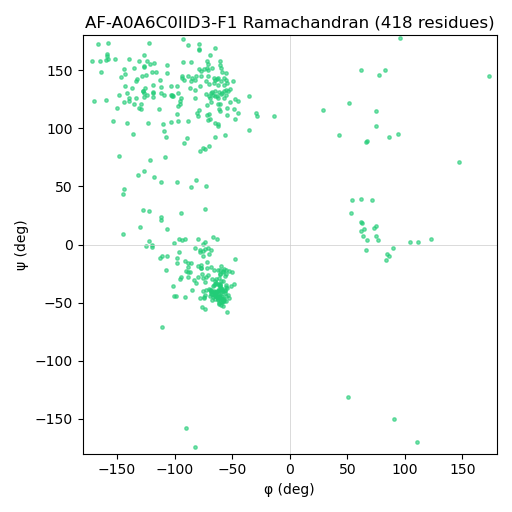ATOM 668 C C . TYR A 1 83 ? -10.148 -6.787 1.756 1.00 88.25 83 TYR A C 1
ATOM 670 O O . TYR A 1 83 ? -10.979 -6.863 0.847 1.00 88.25 83 TYR A O 1
ATOM 678 N N . ILE A 1 84 ? -8.922 -7.317 1.641 1.00 91.38 84 ILE A N 1
ATOM 679 C CA . ILE A 1 84 ? -8.439 -8.059 0.461 1.00 91.38 84 ILE A CA 1
ATOM 680 C C . ILE A 1 84 ? -9.407 -9.196 0.108 1.00 91.38 84 ILE A C 1
ATOM 682 O O . ILE A 1 84 ? -9.777 -9.358 -1.057 1.00 91.38 84 ILE A O 1
ATOM 686 N N . ALA A 1 85 ? -9.852 -9.967 1.105 1.00 93.00 85 ALA A N 1
ATOM 687 C CA . ALA A 1 85 ? -10.795 -11.064 0.919 1.00 93.00 85 ALA A CA 1
ATOM 688 C C . ALA A 1 85 ? -12.196 -10.572 0.505 1.00 93.00 85 ALA A C 1
ATOM 690 O O . ALA A 1 85 ? -12.749 -11.080 -0.474 1.00 93.00 85 ALA A O 1
ATOM 691 N N . LYS A 1 86 ? -12.748 -9.562 1.196 1.00 89.44 86 LYS A N 1
ATOM 692 C CA . LYS A 1 86 ? -14.069 -8.967 0.919 1.00 89.44 86 LYS A CA 1
ATOM 693 C C . LYS A 1 86 ? -14.154 -8.410 -0.502 1.00 89.44 86 LYS A C 1
ATOM 695 O O . LYS A 1 86 ? -15.082 -8.744 -1.239 1.00 89.44 86 LYS A O 1
ATOM 700 N N . LYS A 1 87 ? -13.162 -7.613 -0.910 1.00 86.94 87 LYS A N 1
ATOM 701 C CA . LYS A 1 87 ? -13.080 -7.000 -2.247 1.00 86.94 87 LYS A CA 1
ATOM 702 C C . LYS A 1 87 ? -12.506 -7.919 -3.328 1.00 86.94 87 LYS A C 1
ATOM 704 O O . LYS A 1 87 ? -12.474 -7.531 -4.492 1.00 86.94 87 LYS A O 1
ATOM 709 N N . LYS A 1 88 ? -12.079 -9.139 -2.975 1.00 90.50 88 LYS A N 1
ATOM 710 C CA . LYS A 1 88 ? -11.436 -10.109 -3.884 1.00 90.50 88 LYS A CA 1
ATOM 711 C C . LYS A 1 88 ? -10.217 -9.517 -4.605 1.00 90.50 88 LYS A C 1
ATOM 713 O O . LYS A 1 88 ? -9.987 -9.801 -5.782 1.00 90.50 88 LYS A O 1
ATOM 718 N N . ILE A 1 89 ? -9.442 -8.705 -3.887 1.00 90.25 89 ILE A N 1
ATOM 719 C CA . ILE A 1 89 ? -8.214 -8.083 -4.386 1.00 90.25 89 ILE A CA 1
ATOM 720 C C . ILE A 1 89 ? -7.269 -9.189 -4.860 1.00 90.25 89 ILE A C 1
ATOM 722 O O . ILE A 1 89 ? -7.080 -10.209 -4.196 1.00 90.25 89 ILE A O 1
ATOM 726 N N . THR A 1 90 ? -6.727 -9.010 -6.062 1.00 92.62 90 THR A N 1
ATOM 727 C CA . THR A 1 90 ? -5.990 -10.067 -6.775 1.00 92.62 90 THR A CA 1
ATOM 728 C C . THR A 1 90 ? -4.481 -9.961 -6.610 1.00 92.62 90 THR A C 1
ATOM 730 O O . THR A 1 90 ? -3.772 -10.929 -6.880 1.00 92.62 90 THR A O 1
ATOM 733 N N . ARG A 1 91 ? -3.991 -8.807 -6.153 1.00 92.44 91 ARG A N 1
ATOM 734 C CA . ARG A 1 91 ? -2.587 -8.545 -5.842 1.00 92.44 91 ARG A CA 1
ATOM 735 C C . ARG A 1 91 ? -2.515 -7.533 -4.700 1.00 92.44 91 ARG A C 1
ATOM 737 O O . ARG A 1 91 ? -3.154 -6.492 -4.778 1.00 92.44 91 ARG A O 1
ATOM 744 N N . ALA A 1 92 ? -1.765 -7.828 -3.652 1.00 93.19 92 ALA A N 1
ATOM 745 C CA . ALA A 1 92 ? -1.599 -6.932 -2.516 1.00 93.19 92 ALA A CA 1
ATOM 746 C C . ALA A 1 92 ? -0.113 -6.707 -2.262 1.00 93.19 92 ALA A C 1
ATOM 748 O O . ALA A 1 92 ? 0.649 -7.672 -2.179 1.00 93.19 92 ALA A O 1
ATOM 749 N N . PHE A 1 93 ? 0.279 -5.445 -2.123 1.00 92.44 93 PHE A N 1
ATOM 750 C CA . PHE A 1 93 ? 1.605 -5.046 -1.682 1.00 92.44 93 PHE A CA 1
ATOM 751 C C . PHE A 1 93 ? 1.555 -4.525 -0.251 1.00 92.44 93 PHE A C 1
ATOM 753 O O . PHE A 1 93 ? 0.523 -4.041 0.228 1.00 92.44 93 PHE A O 1
ATOM 760 N N . PHE A 1 94 ? 2.698 -4.633 0.410 1.00 90.94 94 PHE A N 1
ATOM 761 C CA . PHE A 1 94 ? 2.946 -4.111 1.741 1.00 90.94 94 PHE A CA 1
ATOM 762 C C . PHE A 1 94 ? 4.293 -3.393 1.712 1.00 90.94 94 PHE A C 1
ATOM 764 O O . PHE A 1 94 ? 5.284 -3.995 1.285 1.00 90.94 94 PHE A O 1
ATOM 771 N N . LEU A 1 95 ? 4.328 -2.132 2.135 1.00 88.56 95 LEU A N 1
ATOM 772 C CA . LEU A 1 95 ? 5.574 -1.375 2.249 1.00 88.56 95 LEU A CA 1
ATOM 773 C C . LEU A 1 95 ? 6.453 -1.939 3.367 1.00 88.56 95 LEU A C 1
ATOM 775 O O . LEU A 1 95 ? 5.993 -2.174 4.486 1.00 88.56 95 LEU A O 1
ATOM 779 N N . ILE A 1 96 ? 7.718 -2.181 3.040 1.00 89.19 96 ILE A N 1
ATOM 780 C CA . ILE A 1 96 ? 8.774 -2.566 3.965 1.00 89.19 96 ILE A CA 1
ATOM 781 C C . ILE A 1 96 ? 9.938 -1.580 3.842 1.00 89.19 96 ILE A C 1
ATOM 783 O O . ILE A 1 96 ? 10.243 -1.077 2.763 1.00 89.19 96 ILE A O 1
ATOM 787 N N . GLN A 1 97 ? 10.576 -1.340 4.980 1.00 86.12 97 GLN A N 1
ATOM 788 C CA . GLN A 1 97 ? 11.710 -0.439 5.190 1.00 86.12 97 GLN A CA 1
ATOM 789 C C . GLN A 1 97 ? 12.890 -1.230 5.767 1.00 86.12 97 GLN A C 1
ATOM 791 O O . GLN A 1 97 ? 12.719 -2.389 6.168 1.00 86.12 97 GLN A O 1
ATOM 796 N N . ASP A 1 98 ? 14.055 -0.585 5.898 1.00 86.06 98 ASP A N 1
ATOM 797 C CA . ASP A 1 98 ? 15.213 -1.155 6.596 1.00 86.06 98 ASP A CA 1
ATOM 798 C C . ASP A 1 98 ? 14.791 -1.759 7.963 1.00 86.06 98 ASP A C 1
ATOM 800 O O . ASP A 1 98 ? 14.220 -1.053 8.811 1.00 86.06 98 ASP A O 1
ATOM 804 N N . PRO A 1 99 ? 15.096 -3.047 8.231 1.00 88.00 99 PRO A N 1
ATOM 805 C CA . PRO A 1 99 ? 14.867 -3.688 9.527 1.00 88.00 99 PRO A CA 1
ATOM 806 C C . PRO A 1 99 ? 15.410 -2.902 10.738 1.00 88.00 99 PRO A C 1
ATOM 808 O O . PRO A 1 99 ? 14.951 -3.099 11.864 1.00 88.00 99 PRO A O 1
ATOM 811 N N . PHE A 1 100 ? 16.403 -2.034 10.556 1.00 84.81 100 PHE A N 1
ATOM 812 C CA . PHE A 1 100 ? 16.944 -1.158 11.590 1.00 84.81 100 PHE A CA 1
ATOM 813 C C . PHE A 1 100 ? 15.898 -0.173 12.129 1.00 84.81 100 PHE A C 1
ATOM 815 O O . PHE A 1 100 ? 15.749 -0.064 13.350 1.00 84.81 100 PHE A O 1
ATOM 822 N N . PHE A 1 101 ? 15.149 0.488 11.241 1.00 79.81 101 PHE A N 1
ATOM 823 C CA . PHE A 1 101 ? 14.075 1.421 11.601 1.00 79.81 101 PHE A CA 1
ATOM 824 C C . PHE A 1 101 ? 12.734 0.708 11.816 1.00 79.81 101 PHE A C 1
ATOM 826 O O . PHE A 1 101 ? 11.891 1.202 12.565 1.00 79.81 101 PHE A O 1
ATOM 833 N N . CYS A 1 102 ? 12.557 -0.472 11.211 1.00 81.75 102 CYS A N 1
ATOM 834 C CA . CYS A 1 102 ? 11.275 -1.155 11.112 1.00 81.75 102 CYS A CA 1
ATOM 835 C C . CYS A 1 102 ? 11.166 -2.448 11.962 1.00 81.75 102 CYS A C 1
ATOM 837 O O . CYS A 1 102 ? 11.637 -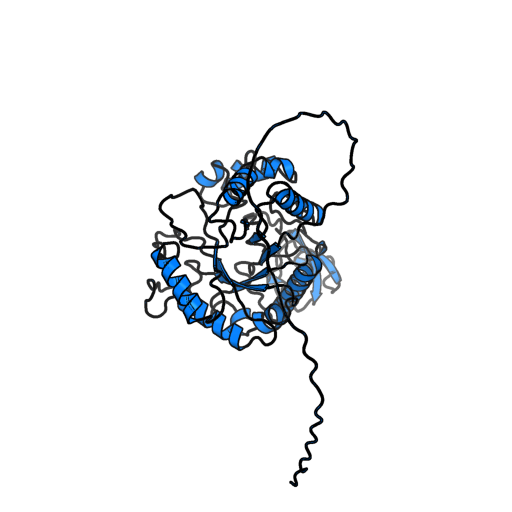3.522 11.557 1.00 81.75 102 CYS A O 1
ATOM 839 N N . PRO A 1 103 ? 10.464 -2.423 13.119 1.00 84.94 103 PRO A N 1
ATOM 840 C CA . PRO A 1 103 ? 10.298 -3.598 13.975 1.00 84.94 103 PRO A CA 1
ATOM 841 C C . PRO A 1 103 ? 9.556 -4.759 13.307 1.00 84.94 103 PRO A C 1
ATOM 843 O O . PRO A 1 103 ? 9.872 -5.914 13.594 1.00 84.94 103 PRO A O 1
ATOM 846 N N . TYR A 1 104 ? 8.583 -4.482 12.430 1.00 88.06 104 TYR A N 1
ATOM 847 C CA . TYR A 1 104 ? 7.732 -5.522 11.845 1.00 88.06 104 TYR A CA 1
ATOM 848 C C . TYR A 1 104 ? 8.431 -6.336 10.745 1.00 88.06 104 TYR A C 1
ATOM 850 O O . TYR A 1 104 ? 8.100 -7.509 10.547 1.00 88.06 104 TYR A O 1
ATOM 858 N N . VAL A 1 105 ? 9.443 -5.757 10.091 1.00 91.12 105 VAL A N 1
ATOM 859 C CA . VAL A 1 105 ? 10.372 -6.474 9.207 1.00 91.12 105 VAL A CA 1
ATOM 860 C C . VAL A 1 105 ? 11.377 -7.264 10.051 1.00 91.12 105 VAL A C 1
ATOM 862 O O . VAL A 1 105 ? 11.456 -8.490 9.942 1.00 91.12 105 VAL A O 1
ATOM 865 N N . LYS A 1 106 ? 12.064 -6.594 10.989 1.00 91.69 106 LYS A N 1
ATOM 866 C CA . LYS A 1 106 ? 13.093 -7.188 11.865 1.00 91.69 106 LYS A CA 1
ATOM 867 C C . LYS A 1 106 ? 12.613 -8.386 12.682 1.00 91.69 106 LYS A C 1
ATOM 869 O O . LYS A 1 106 ? 13.353 -9.352 12.856 1.00 91.69 106 LYS A O 1
ATOM 874 N N . GLN A 1 107 ? 11.385 -8.330 13.197 1.00 93.88 107 GLN A N 1
ATOM 875 C CA . GLN A 1 107 ? 10.770 -9.416 13.969 1.00 93.88 107 GLN A CA 1
ATOM 876 C C . GLN A 1 107 ? 9.968 -10.398 13.099 1.00 93.88 107 GLN A C 1
ATOM 878 O O . GLN A 1 107 ? 9.379 -11.343 13.619 1.00 93.88 107 GLN A O 1
ATOM 883 N N . ASN A 1 108 ? 9.985 -10.235 11.770 1.00 95.69 108 ASN A N 1
ATOM 884 C CA . ASN A 1 108 ? 9.286 -11.087 10.798 1.00 95.69 108 ASN A CA 1
ATOM 885 C C . ASN A 1 108 ? 7.754 -11.090 10.957 1.00 95.69 108 ASN A C 1
ATOM 887 O O . ASN A 1 108 ? 7.069 -11.988 10.461 1.00 95.69 108 ASN A O 1
ATOM 891 N N . TRP A 1 109 ? 7.195 -10.084 11.630 1.00 94.94 109 TRP A N 1
ATOM 892 C CA . TRP A 1 109 ? 5.754 -9.925 11.814 1.00 94.94 109 TRP A CA 1
ATOM 893 C C . TRP A 1 109 ? 5.026 -9.812 10.471 1.00 94.94 109 TRP A C 1
ATOM 895 O O . TRP A 1 109 ? 3.958 -10.401 10.313 1.00 94.94 109 TRP A O 1
ATOM 905 N N . VAL A 1 110 ? 5.631 -9.141 9.482 1.00 94.12 110 VAL A N 1
ATOM 906 C CA . VAL A 1 110 ? 5.094 -9.045 8.112 1.00 94.12 110 VAL A CA 1
ATOM 907 C C . VAL A 1 110 ? 4.932 -10.415 7.438 1.00 94.12 110 VAL A C 1
ATOM 909 O O . VAL A 1 110 ? 3.982 -10.623 6.687 1.00 94.12 110 VAL A O 1
ATOM 912 N N . VAL A 1 111 ? 5.781 -11.396 7.767 1.00 97.12 111 VAL A N 1
ATOM 913 C CA . VAL A 1 111 ? 5.606 -12.780 7.298 1.00 97.12 111 VAL A CA 1
ATOM 914 C C . VAL A 1 111 ? 4.444 -13.442 8.039 1.00 97.12 111 VAL A C 1
ATOM 916 O O . VAL A 1 111 ? 3.482 -13.894 7.419 1.00 97.12 111 VAL A O 1
ATOM 919 N N . THR A 1 112 ? 4.512 -13.443 9.373 1.00 96.94 112 THR A N 1
ATOM 920 C CA . THR A 1 112 ? 3.598 -14.172 10.268 1.00 96.94 112 THR A CA 1
ATOM 921 C C . THR A 1 112 ? 2.141 -13.706 10.185 1.00 96.94 112 THR A C 1
ATOM 923 O O . THR A 1 112 ? 1.224 -14.532 10.265 1.00 96.94 112 THR A O 1
ATOM 926 N N . TYR A 1 113 ? 1.917 -12.394 10.069 1.00 95.56 113 TYR A N 1
ATOM 927 C CA . TYR A 1 113 ? 0.589 -11.782 10.165 1.00 95.56 113 TYR A CA 1
ATOM 928 C C . TYR A 1 113 ? 0.032 -11.280 8.838 1.00 95.56 113 TYR A C 1
ATOM 930 O O . TYR A 1 113 ? -1.187 -11.180 8.734 1.00 95.56 113 TYR A O 1
ATOM 938 N N . TRP A 1 114 ? 0.874 -11.009 7.836 1.00 95.44 114 TRP A N 1
ATOM 939 C CA . TRP A 1 114 ? 0.420 -10.577 6.514 1.00 95.44 114 TRP A CA 1
ATOM 940 C C . TRP A 1 114 ? 0.663 -11.638 5.435 1.00 95.44 114 TRP A C 1
ATOM 942 O O . TRP A 1 114 ? -0.291 -12.286 5.003 1.00 95.44 114 TRP A O 1
ATOM 952 N N . LEU A 1 115 ? 1.918 -11.876 5.039 1.00 97.06 115 LEU A N 1
ATOM 953 C CA . LEU A 1 115 ? 2.258 -12.690 3.862 1.00 97.06 115 LEU A CA 1
ATOM 954 C C . LEU A 1 115 ? 1.675 -14.110 3.929 1.00 97.06 115 LEU A C 1
ATOM 956 O O . LEU A 1 115 ? 1.002 -14.544 2.994 1.00 97.06 115 LEU A O 1
ATOM 960 N N . ASP A 1 116 ? 1.851 -14.810 5.055 1.00 97.75 116 ASP A N 1
ATOM 961 C CA . ASP A 1 116 ? 1.339 -16.178 5.227 1.00 97.75 116 ASP A CA 1
ATOM 962 C C . ASP A 1 116 ? -0.178 -16.266 5.454 1.00 97.75 116 ASP A C 1
ATOM 964 O O . ASP A 1 116 ? -0.740 -17.366 5.514 1.00 97.75 116 ASP A O 1
ATOM 968 N N . LYS A 1 117 ? -0.851 -15.119 5.587 1.00 97.50 117 LYS A N 1
ATOM 969 C CA . LYS A 1 117 ? -2.289 -15.001 5.858 1.00 97.50 117 LYS A CA 1
ATOM 970 C C . LYS A 1 117 ? -3.091 -14.448 4.678 1.00 97.50 117 LYS A C 1
ATOM 972 O O . LYS A 1 117 ? -4.317 -14.525 4.708 1.00 97.50 117 LYS A O 1
ATOM 977 N N . LEU A 1 118 ? -2.428 -13.945 3.635 1.00 96.81 118 LEU A N 1
ATOM 978 C CA . LEU A 1 118 ? -3.078 -13.493 2.404 1.00 96.81 118 LEU A CA 1
ATOM 979 C C . LEU A 1 118 ? -3.948 -14.604 1.770 1.00 96.81 118 LEU A C 1
ATOM 981 O O . LEU A 1 118 ? -3.523 -15.765 1.725 1.00 96.81 118 LEU A O 1
ATOM 985 N N . PRO A 1 119 ? -5.125 -14.274 1.199 1.00 96.25 119 PRO A N 1
ATOM 986 C CA . PRO A 1 119 ? -5.977 -15.237 0.501 1.00 96.25 119 PRO A CA 1
ATOM 987 C C . PRO A 1 119 ? -5.250 -15.944 -0.646 1.00 96.25 119 PRO A C 1
ATOM 989 O O . PRO A 1 119 ? -4.451 -15.334 -1.358 1.00 96.25 119 PRO A O 1
ATOM 992 N N . SER A 1 120 ? -5.526 -17.231 -0.873 1.00 94.19 120 SER A N 1
ATOM 993 C CA . SER A 1 120 ? -4.806 -18.043 -1.871 1.00 94.19 120 SER A CA 1
ATOM 994 C C . SER A 1 120 ? -4.837 -17.434 -3.280 1.00 94.19 120 SER A C 1
ATOM 996 O O . SER A 1 120 ? -3.812 -17.453 -3.957 1.00 94.19 120 SER A O 1
ATOM 998 N N . ASN A 1 121 ? -5.952 -16.805 -3.662 1.00 92.56 121 ASN A N 1
ATOM 999 C CA . ASN A 1 121 ? -6.174 -16.096 -4.927 1.00 92.56 121 ASN A CA 1
ATOM 1000 C C . ASN A 1 121 ? -5.551 -14.686 -5.019 1.00 92.56 121 ASN A C 1
ATOM 1002 O O . ASN A 1 121 ? -5.624 -14.084 -6.088 1.00 92.56 121 ASN A O 1
ATOM 1006 N N . CYS A 1 122 ? -4.981 -14.153 -3.934 1.00 94.81 122 CYS A N 1
ATOM 1007 C CA . CYS A 1 122 ? -4.271 -12.876 -3.927 1.00 94.81 122 CYS A CA 1
ATOM 1008 C C . CYS A 1 122 ? -2.766 -13.108 -4.096 1.00 94.81 122 CYS A C 1
ATOM 1010 O O . CYS A 1 122 ? -2.140 -13.820 -3.309 1.00 94.81 122 CYS A O 1
ATOM 1012 N N . GLU A 1 123 ? -2.167 -12.502 -5.110 1.00 95.19 123 GLU A N 1
ATOM 1013 C CA . GLU A 1 123 ? -0.717 -12.431 -5.261 1.00 95.19 123 GLU A CA 1
ATOM 1014 C C . GLU A 1 123 ? -0.103 -11.484 -4.218 1.00 95.19 123 GLU A C 1
ATOM 1016 O O . GLU A 1 123 ? -0.763 -10.541 -3.779 1.00 95.19 123 GLU A O 1
ATOM 1021 N N . ALA A 1 124 ? 1.139 -11.745 -3.806 1.00 95.62 124 ALA A N 1
ATOM 1022 C CA . ALA A 1 124 ? 1.839 -10.962 -2.795 1.00 95.62 124 ALA A CA 1
ATOM 1023 C C . ALA A 1 124 ? 3.002 -10.185 -3.417 1.00 95.62 124 ALA A C 1
ATOM 1025 O O . ALA A 1 124 ? 3.846 -10.770 -4.102 1.00 95.62 124 ALA A O 1
ATOM 1026 N N . GLY A 1 125 ? 3.060 -8.890 -3.128 1.00 94.81 125 GLY A N 1
ATOM 1027 C CA . GLY A 1 125 ? 4.180 -8.022 -3.457 1.00 94.81 125 GLY A CA 1
ATOM 1028 C C . GLY A 1 125 ? 4.782 -7.373 -2.214 1.00 94.81 125 GLY A C 1
ATOM 1029 O O . GLY A 1 125 ? 4.093 -7.191 -1.214 1.00 94.81 125 GLY A O 1
ATOM 1030 N N . PHE A 1 126 ? 6.050 -6.981 -2.266 1.00 93.88 126 PHE A N 1
ATOM 1031 C CA . PHE A 1 126 ? 6.565 -5.983 -1.326 1.00 93.88 126 PHE A CA 1
ATOM 1032 C C . PHE A 1 126 ? 6.769 -4.669 -2.047 1.00 93.88 126 PHE A C 1
ATOM 1034 O O . PHE A 1 126 ? 7.071 -4.654 -3.238 1.00 93.88 126 PHE A O 1
ATOM 1041 N N . VAL A 1 127 ? 6.582 -3.582 -1.315 1.00 89.81 127 VAL A N 1
ATOM 1042 C CA . VAL A 1 127 ? 7.063 -2.272 -1.723 1.00 89.81 127 VAL A CA 1
ATOM 1043 C C . VAL A 1 127 ? 8.299 -1.991 -0.911 1.00 89.81 127 VAL A C 1
ATOM 1045 O O . VAL A 1 127 ? 8.290 -2.161 0.305 1.00 89.81 127 VAL A O 1
ATOM 1048 N N . LEU A 1 128 ? 9.365 -1.629 -1.598 1.00 89.19 128 LEU A N 1
ATOM 1049 C CA . LEU A 1 128 ? 10.613 -1.241 -0.978 1.00 89.19 128 LEU A CA 1
ATOM 1050 C C . LEU A 1 128 ? 10.589 0.282 -0.931 1.00 89.19 128 LEU A C 1
ATOM 1052 O O . LEU A 1 128 ? 10.700 0.912 -1.980 1.00 89.19 128 LEU A O 1
ATOM 1056 N N . ASP A 1 129 ? 10.381 0.843 0.260 1.00 83.88 129 ASP A N 1
ATOM 1057 C CA . ASP A 1 129 ? 10.699 2.252 0.507 1.00 83.88 129 ASP A CA 1
ATOM 1058 C C . ASP A 1 129 ? 12.194 2.395 0.268 1.00 83.88 129 ASP A C 1
ATOM 1060 O O . ASP A 1 129 ? 12.998 1.762 0.951 1.00 83.88 129 ASP A O 1
ATOM 1064 N N . THR A 1 130 ? 12.559 3.153 -0.755 1.00 78.31 130 THR A N 1
ATOM 1065 C CA . THR A 1 130 ? 13.949 3.401 -1.127 1.00 78.31 130 THR A CA 1
ATOM 1066 C C . THR A 1 130 ? 14.235 4.889 -1.246 1.00 78.31 130 THR A C 1
ATOM 1068 O O . THR A 1 130 ? 15.118 5.310 -2.003 1.00 78.31 130 THR A O 1
ATOM 1071 N N . GLU A 1 131 ? 13.493 5.671 -0.462 1.00 75.75 131 GLU A N 1
ATOM 1072 C CA . GLU A 1 131 ? 13.657 7.105 -0.342 1.00 75.75 131 GLU A CA 1
ATOM 1073 C C . GLU A 1 131 ? 15.053 7.489 0.188 1.00 75.75 131 GLU A C 1
ATOM 1075 O O . GLU A 1 131 ? 15.705 6.725 0.914 1.00 75.75 131 GLU A O 1
ATOM 1080 N N . PRO A 1 132 ? 15.529 8.705 -0.136 1.00 69.38 132 PRO A N 1
ATOM 1081 C CA . PRO A 1 132 ? 16.787 9.252 0.366 1.00 69.38 132 PRO A CA 1
ATOM 1082 C C . PRO A 1 132 ? 17.039 9.174 1.875 1.00 69.38 132 PRO A C 1
ATOM 1084 O O . PRO A 1 132 ? 18.190 9.055 2.305 1.00 69.38 132 PRO A O 1
ATOM 1087 N N . ASP A 1 133 ? 15.985 9.294 2.674 1.00 68.69 133 ASP A N 1
ATOM 1088 C CA . ASP A 1 133 ? 15.993 9.310 4.133 1.00 68.69 133 ASP A CA 1
ATOM 1089 C C . ASP A 1 133 ? 15.604 7.967 4.779 1.00 68.69 133 ASP A C 1
ATOM 1091 O O . ASP A 1 133 ? 15.723 7.831 6.001 1.00 68.69 133 ASP A O 1
ATOM 1095 N N . SER A 1 134 ? 15.333 6.940 3.960 1.00 72.81 134 SER A N 1
ATOM 1096 C CA . SER A 1 134 ? 15.113 5.535 4.349 1.00 72.81 134 SER A CA 1
ATOM 1097 C C . SER A 1 134 ? 16.238 4.573 3.880 1.00 72.81 134 SER A C 1
ATOM 1099 O O . SER A 1 134 ? 15.982 3.549 3.239 1.00 72.81 134 SER A O 1
ATOM 1101 N N . PRO A 1 135 ? 17.528 4.833 4.188 1.00 73.56 135 PRO A N 1
ATOM 1102 C CA . PRO A 1 135 ? 18.644 4.031 3.683 1.00 73.56 135 PRO A CA 1
ATOM 1103 C C . PRO A 1 135 ? 18.718 2.622 4.299 1.00 73.56 135 PRO A C 1
ATOM 1105 O O . PRO A 1 135 ? 18.837 2.473 5.515 1.00 73.56 135 PRO A O 1
ATOM 1108 N N . TRP A 1 136 ? 18.788 1.595 3.442 1.00 79.31 136 TRP A N 1
ATOM 1109 C CA . TRP A 1 136 ? 18.832 0.155 3.779 1.00 79.31 136 TRP A CA 1
ATOM 1110 C C . TRP A 1 136 ? 20.161 -0.368 4.357 1.00 79.31 136 TRP A C 1
ATOM 1112 O O . TRP A 1 136 ? 20.547 -1.513 4.126 1.00 79.31 136 TRP A O 1
ATOM 1122 N N . ASN A 1 137 ? 20.912 0.467 5.070 1.00 75.44 137 ASN A N 1
ATOM 1123 C CA . ASN A 1 137 ? 22.209 0.098 5.644 1.00 75.44 137 ASN A CA 1
ATOM 1124 C C . ASN A 1 137 ? 22.353 0.440 7.139 1.00 75.44 137 ASN A C 1
ATOM 1126 O O . ASN A 1 137 ? 23.466 0.428 7.672 1.00 75.44 137 ASN A O 1
ATOM 1130 N N . GLY A 1 138 ? 21.244 0.729 7.825 1.00 68.56 138 GLY A N 1
ATOM 1131 C CA . GLY A 1 138 ? 21.202 1.055 9.251 1.00 68.56 138 GLY A CA 1
ATOM 1132 C C . GLY A 1 138 ? 21.925 2.349 9.639 1.00 68.56 138 GLY A C 1
ATOM 1133 O O . GLY A 1 138 ? 22.170 2.577 10.826 1.00 68.56 138 GLY A O 1
ATOM 1134 N N . SER A 1 139 ? 22.290 3.193 8.669 1.00 59.56 139 SER A N 1
ATOM 1135 C CA . SER A 1 139 ? 22.948 4.479 8.893 1.00 59.56 139 SER A CA 1
ATOM 1136 C C . SER A 1 139 ? 22.195 5.598 8.172 1.00 59.56 139 SER A C 1
ATOM 1138 O O . SER A 1 139 ? 21.992 5.486 6.969 1.00 59.56 139 SER A O 1
ATOM 1140 N N . PRO A 1 140 ? 21.885 6.740 8.820 1.00 56.16 140 PRO A N 1
ATOM 1141 C CA . PRO A 1 140 ? 21.222 7.893 8.179 1.00 56.16 140 PRO A CA 1
ATOM 1142 C C . PRO A 1 140 ? 22.086 8.611 7.110 1.00 56.16 140 PRO A C 1
ATOM 1144 O O . PRO A 1 140 ? 21.751 9.693 6.635 1.00 56.16 140 PRO A O 1
ATOM 1147 N N . ASN A 1 141 ? 23.255 8.050 6.797 1.00 59.84 141 ASN A N 1
ATOM 1148 C CA . ASN A 1 141 ? 24.117 8.276 5.636 1.00 59.84 141 ASN A CA 1
ATOM 1149 C C . ASN A 1 141 ? 25.179 7.156 5.701 1.00 59.84 141 ASN A C 1
ATOM 1151 O O . ASN A 1 141 ? 25.867 7.065 6.724 1.00 59.84 141 ASN A O 1
ATOM 1155 N N . PRO A 1 142 ? 25.356 6.308 4.672 1.00 57.50 142 PRO A N 1
ATOM 1156 C CA . PRO A 1 142 ? 25.927 6.828 3.437 1.00 57.50 142 PRO A CA 1
ATOM 1157 C C . PRO A 1 142 ? 25.349 6.236 2.145 1.00 57.50 142 PRO A C 1
ATOM 1159 O O . PRO A 1 142 ? 25.064 5.046 2.023 1.00 57.50 142 PRO A O 1
ATOM 1162 N N . TRP A 1 143 ? 25.315 7.094 1.136 1.00 61.09 143 TRP A N 1
ATOM 1163 C CA . TRP A 1 143 ? 24.986 6.769 -0.243 1.00 61.09 143 TRP A CA 1
ATOM 1164 C C . TRP A 1 143 ? 26.033 5.882 -0.908 1.00 61.09 143 TRP A C 1
ATOM 1166 O O . TRP A 1 143 ? 27.227 6.191 -0.911 1.00 61.09 143 TRP A O 1
ATOM 1176 N N . THR A 1 144 ? 25.562 4.821 -1.547 1.00 59.44 144 THR A N 1
ATOM 1177 C CA . THR A 1 144 ? 26.347 3.923 -2.392 1.00 59.44 144 THR A CA 1
ATOM 1178 C C . THR A 1 144 ? 25.764 3.983 -3.803 1.00 59.44 144 THR A C 1
ATOM 1180 O O . THR A 1 144 ? 24.551 3.947 -3.992 1.00 59.44 144 THR A O 1
ATOM 1183 N N . ALA A 1 145 ? 26.626 4.169 -4.804 1.00 63.34 145 ALA A N 1
ATOM 1184 C CA . ALA A 1 145 ? 26.196 4.163 -6.201 1.00 63.34 145 ALA A CA 1
ATOM 1185 C C . ALA A 1 145 ? 25.816 2.739 -6.638 1.00 63.34 145 ALA A C 1
ATOM 1187 O O . ALA A 1 145 ? 26.349 1.776 -6.084 1.00 63.34 145 ALA A O 1
ATOM 1188 N N . ILE A 1 146 ? 24.961 2.633 -7.661 1.00 70.56 146 ILE A N 1
ATOM 1189 C CA . ILE A 1 146 ? 24.448 1.367 -8.211 1.00 70.56 146 ILE A CA 1
ATOM 1190 C C . ILE A 1 146 ? 25.562 0.323 -8.385 1.00 70.56 146 ILE A C 1
ATOM 1192 O O . ILE A 1 146 ? 26.547 0.555 -9.091 1.00 70.56 146 ILE A O 1
ATOM 1196 N N . GLY A 1 147 ? 25.388 -0.848 -7.772 1.00 69.31 147 GLY A N 1
ATOM 1197 C CA . GLY A 1 147 ? 26.340 -1.961 -7.808 1.00 69.31 147 GLY A CA 1
ATOM 1198 C C . GLY A 1 147 ? 27.614 -1.758 -6.978 1.00 69.31 147 GLY A C 1
ATOM 1199 O O . GLY A 1 147 ? 28.588 -2.489 -7.170 1.00 69.31 147 GLY A O 1
ATOM 1200 N N . GLY A 1 148 ? 27.638 -0.767 -6.084 1.00 73.38 148 GLY A N 1
ATOM 1201 C CA . GLY A 1 148 ? 28.680 -0.591 -5.076 1.00 73.38 148 GLY A CA 1
ATOM 1202 C C . GLY A 1 148 ? 28.516 -1.530 -3.875 1.00 73.38 148 GLY A C 1
ATOM 1203 O O . GLY A 1 148 ? 27.480 -2.158 -3.673 1.00 73.38 148 GLY A O 1
ATOM 1204 N N . THR A 1 149 ? 29.543 -1.611 -3.025 1.00 74.62 149 THR A N 1
ATOM 1205 C CA . THR A 1 149 ? 29.434 -2.307 -1.732 1.00 74.62 149 THR A CA 1
ATOM 1206 C C . THR A 1 149 ? 28.348 -1.648 -0.883 1.00 74.62 149 THR A C 1
ATOM 1208 O O . THR A 1 149 ? 28.415 -0.441 -0.672 1.00 74.62 149 THR A O 1
ATOM 1211 N N . ASN A 1 150 ? 27.411 -2.436 -0.347 1.00 73.69 150 ASN A N 1
ATOM 1212 C CA . ASN A 1 150 ? 26.231 -1.966 0.395 1.00 73.69 150 ASN A CA 1
ATOM 1213 C C . ASN A 1 150 ? 25.279 -1.094 -0.448 1.00 73.69 150 ASN A C 1
ATOM 1215 O O . ASN A 1 150 ? 24.760 -0.091 0.043 1.00 73.69 150 ASN A O 1
ATOM 1219 N N . ASP A 1 151 ? 25.071 -1.453 -1.716 1.00 83.88 151 ASP A N 1
ATOM 1220 C CA . ASP A 1 151 ? 23.959 -0.955 -2.532 1.00 83.88 151 ASP A CA 1
ATOM 1221 C C . ASP A 1 151 ? 22.620 -1.158 -1.789 1.00 83.88 151 ASP A C 1
ATOM 1223 O O . ASP A 1 151 ? 22.281 -2.268 -1.374 1.00 83.88 151 ASP A O 1
ATOM 1227 N N . MET A 1 152 ? 21.882 -0.066 -1.572 1.00 81.25 152 MET A N 1
ATOM 1228 C CA . MET A 1 152 ? 20.673 -0.067 -0.737 1.00 81.25 152 MET A CA 1
ATOM 1229 C C . MET A 1 152 ? 19.538 -0.895 -1.350 1.00 81.25 152 MET A C 1
ATOM 1231 O O . MET A 1 152 ? 18.826 -1.591 -0.629 1.00 81.25 152 MET A O 1
ATOM 1235 N N . MET A 1 153 ? 19.409 -0.883 -2.677 1.00 85.44 153 MET A N 1
ATOM 1236 C CA . MET A 1 153 ? 18.426 -1.705 -3.377 1.00 85.44 153 MET A CA 1
ATOM 1237 C C . MET A 1 153 ? 18.790 -3.187 -3.283 1.00 85.44 153 MET A C 1
ATOM 1239 O O . MET A 1 153 ? 17.912 -4.027 -3.097 1.00 85.44 153 MET A O 1
ATOM 1243 N N . GLU A 1 154 ? 20.076 -3.533 -3.378 1.00 90.44 154 GLU A N 1
ATOM 1244 C CA . GLU A 1 154 ? 20.520 -4.923 -3.248 1.00 90.44 154 GLU A CA 1
ATOM 1245 C C . GLU A 1 154 ? 20.264 -5.457 -1.832 1.00 90.44 154 GLU A C 1
ATOM 1247 O O . GLU A 1 154 ? 19.792 -6.585 -1.677 1.00 90.44 154 GLU A O 1
ATOM 1252 N N . LEU A 1 155 ? 20.492 -4.636 -0.803 1.00 90.06 155 LEU A N 1
ATOM 1253 C CA . LEU A 1 155 ? 20.157 -4.963 0.587 1.00 90.06 155 LEU A CA 1
ATOM 1254 C C . LEU A 1 155 ? 18.640 -5.156 0.776 1.00 90.06 155 LEU A C 1
ATOM 1256 O O . LEU A 1 155 ? 18.223 -6.119 1.422 1.00 90.06 155 LEU A O 1
ATOM 1260 N N . ALA A 1 156 ? 17.812 -4.330 0.131 1.00 91.00 156 ALA A N 1
ATOM 1261 C CA . ALA A 1 156 ? 16.362 -4.511 0.114 1.00 91.00 156 ALA A CA 1
ATOM 1262 C C . ALA A 1 156 ? 15.945 -5.830 -0.574 1.00 91.00 156 ALA A C 1
ATOM 1264 O O . ALA A 1 156 ? 15.167 -6.606 -0.015 1.00 91.00 156 ALA A O 1
ATOM 1265 N N . PHE A 1 157 ? 16.523 -6.167 -1.735 1.00 93.75 157 PHE A N 1
ATOM 1266 C CA . PHE A 1 157 ? 16.311 -7.460 -2.407 1.00 93.75 157 PHE A CA 1
ATOM 1267 C C . PHE A 1 157 ? 16.740 -8.659 -1.542 1.00 93.75 157 PHE A C 1
ATOM 1269 O O . PHE A 1 157 ? 16.032 -9.671 -1.496 1.00 93.75 157 PHE A O 1
ATOM 1276 N N . GLN A 1 158 ? 17.870 -8.560 -0.836 1.00 94.06 158 GLN A N 1
ATOM 1277 C CA . GLN A 1 158 ? 18.323 -9.588 0.107 1.00 94.06 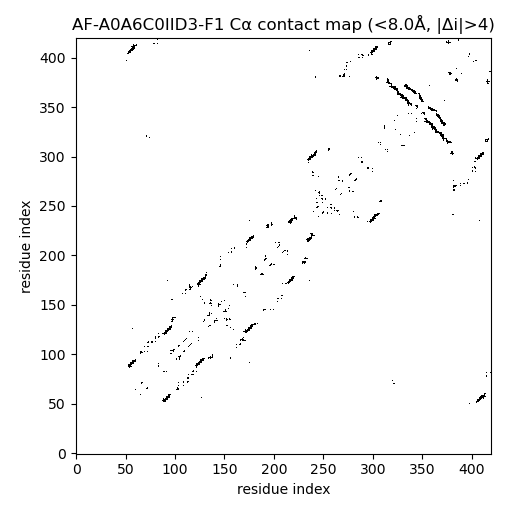158 GLN A CA 1
ATOM 1278 C C . GLN A 1 158 ? 17.315 -9.790 1.245 1.00 94.06 158 GLN A C 1
ATOM 1280 O O . GLN A 1 158 ? 17.028 -10.934 1.611 1.00 94.06 158 GLN A O 1
ATOM 1285 N N . GLU A 1 159 ? 16.715 -8.713 1.755 1.00 94.94 159 GLU A N 1
ATOM 1286 C CA . GLU A 1 159 ? 15.673 -8.797 2.777 1.00 94.94 159 GLU A CA 1
ATOM 1287 C C . GLU A 1 159 ? 14.378 -9.426 2.236 1.00 94.94 159 GLU A C 1
ATOM 1289 O O . GLU A 1 159 ? 13.809 -10.296 2.898 1.00 94.94 159 GLU A O 1
ATOM 1294 N N . VAL A 1 160 ? 13.959 -9.113 1.000 1.00 96.25 160 VAL A N 1
ATOM 1295 C CA . VAL A 1 160 ? 12.844 -9.821 0.333 1.00 96.25 160 VAL A CA 1
ATOM 1296 C C . VAL A 1 160 ? 13.111 -11.327 0.280 1.00 96.25 160 VAL A C 1
ATOM 1298 O O . VAL A 1 160 ? 12.221 -12.117 0.600 1.00 96.25 160 VAL A O 1
ATOM 1301 N N . VAL A 1 161 ? 14.331 -11.751 -0.070 1.00 96.88 161 VAL A N 1
ATOM 1302 C CA . VAL A 1 161 ? 14.715 -13.175 -0.081 1.00 96.88 161 VAL A CA 1
ATOM 1303 C C . VAL A 1 161 ? 14.703 -13.777 1.318 1.00 96.88 161 VAL A C 1
ATOM 1305 O O . VAL A 1 161 ? 14.212 -14.895 1.494 1.00 96.88 161 VAL A O 1
ATOM 1308 N N . ARG A 1 162 ? 15.178 -13.044 2.328 1.00 97.44 162 ARG A N 1
ATOM 1309 C CA . ARG A 1 162 ? 15.156 -13.481 3.727 1.00 97.44 162 ARG A CA 1
ATOM 1310 C C . ARG A 1 162 ? 13.722 -13.704 4.209 1.00 97.44 162 ARG A C 1
ATOM 1312 O O . ARG A 1 162 ? 13.418 -14.789 4.706 1.00 97.44 162 ARG A O 1
ATOM 1319 N N . LEU A 1 163 ? 12.826 -12.742 3.998 1.00 97.25 163 LEU A N 1
ATOM 1320 C CA . LEU A 1 163 ? 11.403 -12.844 4.342 1.00 97.25 163 LEU A CA 1
ATOM 1321 C C . LEU A 1 163 ? 10.716 -13.974 3.555 1.00 97.25 163 LEU A C 1
ATOM 1323 O O . LEU A 1 163 ? 10.016 -14.799 4.145 1.00 97.25 163 LEU A O 1
ATOM 1327 N N . ASN A 1 164 ? 10.999 -14.098 2.253 1.00 97.56 164 ASN A N 1
ATOM 1328 C CA . ASN A 1 164 ? 10.533 -15.218 1.433 1.00 97.56 164 ASN A CA 1
ATOM 1329 C C . ASN A 1 164 ? 11.039 -16.571 1.945 1.00 97.56 164 ASN A C 1
ATOM 1331 O O . ASN A 1 164 ? 10.308 -17.552 1.846 1.00 97.56 164 ASN A O 1
ATOM 1335 N N . SER A 1 165 ? 12.250 -16.670 2.498 1.00 97.44 165 SER A N 1
ATOM 1336 C CA . SER A 1 165 ? 12.767 -17.932 3.046 1.00 97.44 165 SER A CA 1
ATOM 1337 C C . SER A 1 165 ? 12.004 -18.390 4.297 1.00 97.44 165 SER A C 1
ATOM 1339 O O . SER A 1 165 ? 11.856 -19.592 4.511 1.00 97.44 165 SER A O 1
ATOM 1341 N N . LEU A 1 166 ? 11.465 -17.441 5.073 1.00 97.88 166 LEU A N 1
ATOM 1342 C CA . LEU A 1 166 ? 10.702 -17.693 6.298 1.00 97.88 166 LEU A CA 1
ATOM 1343 C C . LEU A 1 166 ? 9.225 -18.018 6.047 1.00 97.88 166 LEU A C 1
ATOM 1345 O O . LEU A 1 166 ? 8.632 -18.762 6.824 1.00 97.88 166 LEU A O 1
ATOM 1349 N N . ALA A 1 167 ? 8.632 -17.467 4.987 1.00 97.44 167 ALA A N 1
ATOM 1350 C CA . ALA A 1 167 ? 7.214 -17.650 4.685 1.00 97.44 167 ALA A CA 1
ATOM 1351 C C . ALA A 1 167 ? 6.870 -19.107 4.332 1.00 97.44 167 ALA A C 1
ATOM 1353 O O . ALA A 1 167 ? 7.604 -19.770 3.594 1.00 97.44 167 ALA A O 1
ATOM 1354 N N . ILE A 1 168 ? 5.739 -19.616 4.814 1.00 96.38 168 ILE A N 1
ATOM 1355 C CA . ILE A 1 168 ? 5.325 -21.021 4.660 1.00 96.38 168 ILE A CA 1
ATOM 1356 C C . ILE A 1 168 ? 4.267 -21.188 3.556 1.00 96.38 168 ILE A C 1
ATOM 1358 O O . ILE A 1 168 ? 4.264 -22.192 2.847 1.00 96.38 168 ILE A O 1
ATOM 1362 N N . SER A 1 169 ? 3.371 -20.214 3.407 1.00 93.56 169 SER A N 1
ATOM 1363 C CA . SER A 1 169 ? 2.167 -20.274 2.567 1.00 93.56 169 SER A CA 1
ATOM 1364 C C . SER A 1 169 ? 2.351 -19.561 1.228 1.00 93.56 169 SER A C 1
ATOM 1366 O O . SER A 1 169 ? 1.978 -20.088 0.177 1.00 93.56 169 SER A O 1
ATOM 1368 N N . LYS A 1 170 ? 2.950 -18.364 1.246 1.00 94.44 170 LYS A N 1
ATOM 1369 C CA . LYS A 1 170 ? 3.111 -17.506 0.064 1.00 94.44 170 LYS A CA 1
ATOM 1370 C C . LYS A 1 170 ? 4.514 -16.936 -0.022 1.00 94.44 170 LYS A C 1
ATOM 1372 O O . LYS A 1 170 ? 5.175 -16.729 0.985 1.00 94.44 170 LYS A O 1
ATOM 1377 N N . LYS A 1 171 ? 4.949 -16.669 -1.249 1.00 95.94 171 LYS A N 1
ATOM 1378 C CA . LYS A 1 171 ? 6.172 -15.927 -1.548 1.00 95.94 171 LYS A CA 1
ATOM 1379 C C . LYS A 1 171 ? 5.781 -14.648 -2.274 1.00 95.94 171 LYS A C 1
ATOM 1381 O O . LYS A 1 171 ? 4.799 -14.643 -3.016 1.00 95.94 171 LYS A O 1
ATOM 1386 N N . VAL A 1 172 ? 6.557 -13.598 -2.068 1.00 95.81 172 VAL A N 1
ATOM 1387 C CA . VAL A 1 172 ? 6.496 -12.367 -2.847 1.00 95.81 172 VAL A CA 1
ATOM 1388 C C . VAL A 1 172 ? 7.003 -12.638 -4.259 1.00 95.81 172 VAL A C 1
ATOM 1390 O O . VAL A 1 172 ? 8.099 -13.178 -4.432 1.00 95.81 172 VAL A O 1
ATOM 1393 N N . THR A 1 173 ? 6.179 -12.288 -5.248 1.00 93.56 173 THR A N 1
ATOM 1394 C CA . THR A 1 173 ? 6.421 -12.513 -6.686 1.00 93.56 173 THR A CA 1
ATOM 1395 C C . THR A 1 173 ? 6.474 -11.226 -7.504 1.00 93.56 173 THR A C 1
ATOM 1397 O O . THR A 1 173 ? 6.738 -11.279 -8.701 1.00 93.56 173 THR A O 1
ATOM 1400 N N . CYS A 1 174 ? 6.252 -10.075 -6.874 1.00 92.31 174 CYS A N 1
ATOM 1401 C CA . CYS A 1 174 ? 6.319 -8.759 -7.492 1.00 92.31 174 CYS A CA 1
ATOM 1402 C C . CYS A 1 174 ? 6.885 -7.725 -6.510 1.00 92.31 174 CYS A C 1
ATOM 1404 O O . CYS A 1 174 ? 6.758 -7.879 -5.295 1.00 92.31 174 CYS A O 1
ATOM 1406 N N . ILE A 1 175 ? 7.541 -6.686 -7.031 1.00 91.88 175 ILE A N 1
ATOM 1407 C CA . ILE A 1 175 ? 8.201 -5.657 -6.213 1.00 91.88 175 ILE A CA 1
ATOM 1408 C C . ILE A 1 175 ? 7.787 -4.269 -6.699 1.00 91.88 175 ILE A C 1
ATOM 1410 O O . ILE A 1 175 ? 8.038 -3.910 -7.846 1.00 91.88 175 ILE A O 1
ATOM 1414 N N . GLY A 1 176 ? 7.124 -3.503 -5.841 1.00 88.81 176 GLY A N 1
ATOM 1415 C CA . GLY A 1 176 ? 7.025 -2.058 -6.001 1.00 88.81 176 GLY A CA 1
ATOM 1416 C C . GLY A 1 176 ? 8.243 -1.391 -5.371 1.00 88.81 176 GLY A C 1
ATOM 1417 O O . GLY A 1 176 ? 8.881 -1.957 -4.482 1.00 88.81 176 GLY A O 1
ATOM 1418 N N . PHE A 1 177 ? 8.549 -0.189 -5.820 1.00 85.00 177 PHE A N 1
ATOM 1419 C CA . PHE A 1 177 ? 9.551 0.662 -5.204 1.00 85.00 177 PHE A CA 1
ATOM 1420 C C . PHE A 1 177 ? 8.933 2.031 -4.979 1.00 85.00 177 PHE A C 1
ATOM 1422 O O . PHE A 1 177 ? 8.492 2.666 -5.941 1.00 85.00 177 PHE A O 1
ATOM 1429 N N . ASP A 1 178 ? 8.904 2.452 -3.727 1.00 80.69 178 ASP A N 1
ATOM 1430 C CA . ASP A 1 178 ? 8.670 3.841 -3.372 1.00 80.69 178 ASP A CA 1
ATOM 1431 C C . ASP A 1 178 ? 10.012 4.584 -3.510 1.00 80.69 178 ASP A C 1
ATOM 1433 O O . ASP A 1 178 ? 11.066 4.120 -3.054 1.00 80.69 178 ASP A O 1
ATOM 1437 N N . THR A 1 179 ? 9.974 5.664 -4.289 1.00 73.12 179 THR A N 1
ATOM 1438 C CA . THR A 1 179 ? 11.117 6.505 -4.675 1.00 73.12 179 THR A CA 1
ATOM 1439 C C . THR A 1 179 ? 10.697 7.954 -4.785 1.00 73.12 179 THR A C 1
ATOM 1441 O O . THR A 1 179 ? 11.058 8.678 -5.721 1.00 73.12 179 THR A O 1
ATOM 1444 N N . GLU A 1 180 ? 9.910 8.392 -3.823 1.00 64.69 180 GLU A N 1
ATOM 1445 C CA . GLU A 1 180 ? 9.638 9.802 -3.689 1.00 64.69 180 GLU A CA 1
ATOM 1446 C C . GLU A 1 180 ? 10.931 10.564 -3.330 1.00 64.69 180 GLU A C 1
ATOM 1448 O O . GLU A 1 180 ? 12.024 10.014 -3.145 1.00 64.69 180 GLU A O 1
ATOM 1453 N N . ASN A 1 181 ? 10.861 11.892 -3.399 1.00 60.78 181 ASN A N 1
ATOM 1454 C CA . ASN A 1 181 ? 11.925 12.763 -2.898 1.00 60.78 181 ASN A CA 1
ATOM 1455 C C . ASN A 1 181 ? 13.332 12.677 -3.548 1.00 60.78 181 ASN A C 1
ATOM 1457 O O . ASN A 1 181 ? 14.266 13.276 -3.010 1.00 60.78 181 ASN A O 1
ATOM 1461 N N . LEU A 1 182 ? 13.488 12.115 -4.764 1.00 55.81 182 LEU A N 1
ATOM 1462 C CA . LEU A 1 182 ? 14.749 12.047 -5.559 1.00 55.81 182 LEU A CA 1
ATOM 1463 C C . LEU A 1 182 ? 15.576 13.355 -5.694 1.00 55.81 182 LEU A C 1
ATOM 1465 O O . LEU A 1 182 ? 16.712 13.313 -6.165 1.00 55.81 182 LEU A O 1
ATOM 1469 N N . TYR A 1 183 ? 15.021 14.514 -5.324 1.00 54.00 183 TYR A N 1
ATOM 1470 C CA . TYR A 1 183 ? 15.658 15.835 -5.399 1.00 54.00 183 TYR A CA 1
ATOM 1471 C C . TYR A 1 183 ? 15.764 16.597 -4.063 1.00 54.00 183 TYR A C 1
ATOM 1473 O O . TYR A 1 183 ? 16.253 17.736 -4.055 1.00 54.00 183 TYR A O 1
ATOM 1481 N N . LEU A 1 184 ? 15.351 16.023 -2.923 1.00 44.72 184 LEU A N 1
ATOM 1482 C CA . LEU A 1 184 ? 15.472 16.715 -1.636 1.00 44.72 184 LEU A CA 1
ATOM 1483 C C . LEU A 1 184 ? 16.946 16.996 -1.285 1.00 44.72 184 LEU A C 1
ATOM 1485 O O . LEU A 1 184 ? 17.809 16.121 -1.270 1.00 44.72 184 LEU A O 1
ATOM 1489 N N . GLY A 1 185 ? 17.250 18.266 -1.006 1.00 48.81 185 GLY A N 1
ATOM 1490 C CA . GLY A 1 185 ? 18.571 18.704 -0.539 1.00 48.81 185 GLY A CA 1
ATOM 1491 C C . GLY A 1 185 ? 19.685 18.764 -1.594 1.00 48.81 185 GLY A C 1
ATOM 1492 O O . GLY A 1 185 ? 20.831 19.022 -1.232 1.00 48.81 185 GLY A O 1
ATOM 1493 N N . GLY A 1 186 ? 19.388 18.562 -2.883 1.00 51.06 186 GLY A N 1
ATOM 1494 C CA . GLY A 1 186 ? 20.405 18.582 -3.946 1.00 51.06 186 GLY A CA 1
ATOM 1495 C C . GLY A 1 186 ? 21.289 17.330 -3.996 1.00 51.06 186 GLY A C 1
ATOM 1496 O O . GLY A 1 186 ? 22.337 17.340 -4.649 1.00 51.06 186 GLY A O 1
ATOM 1497 N N . VAL A 1 187 ? 20.866 16.253 -3.328 1.00 51.06 187 VAL A N 1
ATOM 1498 C CA . VAL A 1 187 ? 21.372 14.906 -3.603 1.00 51.06 187 VAL A CA 1
ATOM 1499 C C . VAL A 1 187 ? 20.987 14.544 -5.040 1.00 51.06 187 VAL A C 1
ATOM 1501 O O . VAL A 1 187 ? 19.937 14.950 -5.534 1.00 51.06 187 VAL A O 1
ATOM 1504 N N . LYS A 1 188 ? 21.875 13.848 -5.752 1.00 57.28 188 LYS A N 1
ATOM 1505 C CA . LYS A 1 188 ? 21.568 13.365 -7.101 1.00 57.28 188 LYS A CA 1
ATOM 1506 C C . LYS A 1 188 ? 20.679 12.134 -7.013 1.00 57.28 188 LYS A C 1
ATOM 1508 O O . LYS A 1 188 ? 20.929 11.286 -6.160 1.00 57.28 188 LYS A O 1
ATOM 1513 N N . ASP A 1 189 ? 19.766 12.018 -7.975 1.00 63.56 189 ASP A N 1
ATOM 1514 C CA . ASP A 1 189 ? 19.116 10.764 -8.353 1.00 63.56 189 ASP A CA 1
ATOM 1515 C C . ASP A 1 189 ? 20.107 9.592 -8.226 1.00 63.56 189 ASP A C 1
ATOM 1517 O O . ASP A 1 189 ? 21.229 9.640 -8.750 1.00 63.56 189 ASP A O 1
ATOM 1521 N N . THR A 1 190 ? 19.686 8.556 -7.501 1.00 65.69 190 THR A N 1
ATOM 1522 C CA . THR A 1 190 ? 20.422 7.298 -7.308 1.00 65.69 190 THR A CA 1
ATOM 1523 C C . THR A 1 190 ? 20.753 6.613 -8.632 1.00 65.69 190 THR A C 1
ATOM 1525 O O . THR A 1 190 ? 21.676 5.801 -8.702 1.00 65.69 190 THR A O 1
ATOM 1528 N N . GLY A 1 191 ? 20.010 6.957 -9.683 1.00 74.81 191 GLY A N 1
ATOM 1529 C CA . GLY A 1 191 ? 20.097 6.418 -11.024 1.00 74.81 191 GLY A CA 1
ATOM 1530 C C . GLY A 1 191 ? 19.203 5.198 -11.223 1.00 74.81 191 GLY A C 1
ATOM 1531 O O . GLY A 1 191 ? 19.160 4.682 -12.340 1.00 74.81 191 GLY A O 1
ATOM 1532 N N . TYR A 1 192 ? 18.503 4.708 -10.190 1.00 78.25 192 TYR A N 1
ATOM 1533 C CA . TYR A 1 192 ? 17.666 3.511 -10.321 1.00 78.25 192 TYR A CA 1
ATOM 1534 C C . TYR A 1 192 ? 16.487 3.739 -11.285 1.00 78.25 192 TYR A C 1
ATOM 1536 O O . TYR A 1 192 ? 16.153 2.843 -12.059 1.00 78.25 192 TYR A O 1
ATOM 1544 N N . SER A 1 193 ? 15.952 4.965 -11.314 1.00 73.56 193 SER A N 1
ATOM 1545 C CA . SER A 1 193 ? 14.932 5.466 -12.253 1.00 73.56 193 SER A CA 1
ATOM 1546 C C . SER A 1 193 ? 15.347 5.377 -13.736 1.00 73.56 193 SER A C 1
ATOM 1548 O O . SER A 1 193 ? 14.498 5.360 -14.629 1.00 73.56 193 SER A O 1
ATOM 1550 N N . THR A 1 194 ? 16.655 5.336 -14.018 1.00 74.75 194 THR A N 1
ATOM 1551 C CA . THR A 1 194 ? 17.206 5.384 -15.378 1.00 74.75 194 THR A CA 1
ATOM 1552 C C . THR A 1 194 ? 17.118 4.031 -16.086 1.00 74.75 194 THR A C 1
ATOM 1554 O O . THR A 1 194 ? 16.841 2.991 -15.485 1.00 74.75 194 THR A O 1
ATOM 1557 N N . LYS A 1 195 ? 17.453 4.010 -17.381 1.00 77.81 195 LYS A N 1
ATOM 1558 C CA . LYS A 1 195 ? 17.586 2.779 -18.173 1.00 77.81 195 LYS A CA 1
ATOM 1559 C C . LYS A 1 195 ? 18.590 1.781 -17.577 1.00 77.81 195 LYS A C 1
ATOM 1561 O O . LYS A 1 195 ? 18.328 0.574 -17.558 1.00 77.81 195 LYS A O 1
ATOM 1566 N N . ASP A 1 196 ? 19.733 2.272 -17.098 1.00 81.81 196 ASP A N 1
ATOM 1567 C CA . ASP A 1 196 ? 20.786 1.432 -16.516 1.00 81.81 196 ASP A CA 1
ATOM 1568 C C . ASP A 1 196 ? 20.351 0.907 -15.141 1.00 81.81 196 ASP A C 1
ATOM 1570 O O . ASP A 1 196 ? 20.524 -0.278 -14.852 1.00 81.81 196 ASP A O 1
ATOM 1574 N N . GLY A 1 197 ? 19.676 1.746 -14.348 1.00 81.75 197 GLY A N 1
ATOM 1575 C CA . GLY A 1 197 ? 19.023 1.361 -13.097 1.00 81.75 197 GLY A CA 1
ATOM 1576 C C . GLY A 1 197 ? 17.940 0.294 -13.279 1.00 81.75 197 GLY A C 1
ATOM 1577 O O . GLY A 1 197 ? 17.998 -0.761 -12.652 1.00 81.75 197 GLY A O 1
ATOM 1578 N N . SER A 1 198 ? 17.023 0.493 -14.226 1.00 81.94 198 SER A N 1
ATOM 1579 C CA . SER A 1 198 ? 15.975 -0.467 -14.610 1.00 81.94 198 SER A CA 1
ATOM 1580 C C . SER A 1 198 ? 16.551 -1.813 -15.080 1.00 81.94 198 SER A C 1
ATOM 1582 O O . SER A 1 198 ? 16.030 -2.890 -14.761 1.00 81.94 198 SER A O 1
ATOM 1584 N N . SER A 1 199 ? 17.670 -1.770 -15.813 1.00 86.00 199 SER A N 1
ATOM 1585 C CA . SER A 1 199 ? 18.413 -2.962 -16.242 1.00 86.00 199 SER A CA 1
ATOM 1586 C C . SER A 1 199 ? 19.066 -3.679 -15.055 1.00 86.00 199 SER A C 1
ATOM 1588 O O . SER A 1 199 ? 19.031 -4.910 -14.967 1.00 86.00 199 SER A O 1
ATOM 1590 N N . TRP A 1 200 ? 19.625 -2.918 -14.113 1.00 88.56 200 TRP A N 1
ATOM 1591 C CA . TRP A 1 200 ? 20.220 -3.435 -12.886 1.00 88.56 200 TRP A CA 1
ATOM 1592 C C . TRP A 1 200 ? 19.165 -4.050 -11.948 1.00 88.56 200 TRP A C 1
ATOM 1594 O O . TRP A 1 200 ? 19.364 -5.172 -11.485 1.00 88.56 200 TRP A O 1
ATOM 1604 N N . ILE A 1 201 ? 17.996 -3.424 -11.770 1.00 88.38 201 ILE A N 1
ATOM 1605 C CA . ILE A 1 201 ? 16.862 -3.973 -10.999 1.00 88.38 201 ILE A CA 1
ATOM 1606 C C . ILE A 1 201 ? 16.364 -5.271 -11.617 1.00 88.38 201 ILE A C 1
ATOM 1608 O O . ILE A 1 201 ? 16.149 -6.258 -10.917 1.00 88.38 201 ILE A O 1
ATOM 1612 N N . THR A 1 202 ? 16.227 -5.307 -12.942 1.00 89.81 202 THR A N 1
ATOM 1613 C CA . THR A 1 202 ? 15.844 -6.525 -13.665 1.00 89.81 202 THR A CA 1
ATOM 1614 C C . THR A 1 202 ? 16.839 -7.660 -13.405 1.00 89.81 202 THR A C 1
ATOM 1616 O O . THR A 1 202 ? 16.427 -8.798 -13.169 1.00 89.81 202 THR A O 1
ATOM 1619 N N . LYS A 1 203 ? 18.143 -7.354 -13.364 1.00 92.44 203 LYS A N 1
ATOM 1620 C CA . LYS A 1 203 ? 19.188 -8.310 -12.972 1.00 92.44 203 LYS A CA 1
ATOM 1621 C C . LYS A 1 203 ? 19.068 -8.724 -11.498 1.00 92.44 203 LYS A C 1
ATOM 1623 O O . LYS A 1 203 ? 19.191 -9.917 -11.218 1.00 92.44 203 LYS A O 1
ATOM 1628 N N . MET A 1 204 ? 18.822 -7.803 -10.563 1.00 92.56 204 MET A N 1
ATOM 1629 C CA . MET A 1 204 ? 18.619 -8.138 -9.144 1.00 92.56 204 MET A CA 1
ATOM 1630 C C . MET A 1 204 ? 17.415 -9.056 -8.954 1.00 92.56 204 MET A C 1
ATOM 1632 O O . MET A 1 204 ? 17.545 -10.101 -8.325 1.00 92.56 204 MET A O 1
ATOM 1636 N N . PHE A 1 205 ? 16.287 -8.753 -9.596 1.00 93.12 205 PHE A N 1
ATOM 1637 C CA . PHE A 1 205 ? 15.091 -9.592 -9.573 1.00 93.12 205 PHE A CA 1
ATOM 1638 C C . PHE A 1 205 ? 15.391 -11.010 -10.077 1.00 93.12 205 PHE A C 1
ATOM 1640 O O . PHE A 1 205 ? 15.053 -11.985 -9.414 1.00 93.12 205 PHE A O 1
ATOM 1647 N N . GLN A 1 206 ? 16.101 -11.148 -11.201 1.00 93.50 206 GLN A N 1
ATOM 1648 C CA . GLN A 1 206 ? 16.526 -12.456 -11.722 1.00 93.50 206 GLN A CA 1
ATOM 1649 C C . GLN A 1 206 ? 17.527 -13.191 -10.812 1.00 93.50 206 GLN A C 1
ATOM 1651 O O . GLN A 1 206 ? 17.534 -14.421 -10.790 1.00 93.50 206 GLN A O 1
ATOM 1656 N N . THR A 1 207 ? 18.369 -12.455 -10.080 1.00 95.00 207 THR A N 1
ATOM 1657 C CA . THR A 1 207 ? 19.399 -13.009 -9.183 1.00 95.00 207 THR A CA 1
ATOM 1658 C C . THR A 1 207 ? 18.794 -13.501 -7.869 1.00 95.00 207 THR A C 1
ATOM 1660 O O . THR A 1 207 ? 19.097 -14.606 -7.423 1.00 95.00 207 THR A O 1
ATOM 1663 N N . TYR A 1 208 ? 17.927 -12.689 -7.262 1.00 95.00 208 TYR A N 1
ATOM 1664 C CA . TYR A 1 208 ? 17.379 -12.899 -5.925 1.00 95.00 208 TYR A CA 1
ATOM 1665 C C . TYR A 1 208 ? 16.026 -13.633 -5.933 1.00 95.00 208 TYR A C 1
ATOM 1667 O O . TYR A 1 208 ? 15.741 -14.388 -5.007 1.00 95.00 208 TYR A O 1
ATOM 1675 N N . LEU A 1 209 ? 15.227 -13.513 -7.000 1.00 93.81 209 LEU A N 1
ATOM 1676 C CA . LEU A 1 209 ? 13.961 -14.237 -7.193 1.00 93.81 209 LEU A CA 1
ATOM 1677 C C . LEU A 1 209 ? 14.016 -15.163 -8.434 1.00 93.81 209 LEU A C 1
ATOM 1679 O O . LEU A 1 209 ? 13.208 -15.026 -9.359 1.00 93.81 209 LEU A O 1
ATOM 1683 N N . PRO A 1 210 ? 14.962 -16.124 -8.496 1.00 94.19 210 PRO A N 1
ATOM 1684 C CA . PRO A 1 210 ? 15.149 -16.971 -9.669 1.00 94.19 210 PRO A CA 1
ATOM 1685 C C . PRO A 1 210 ? 13.900 -17.813 -9.966 1.00 94.19 210 PRO A C 1
ATOM 1687 O O . PRO A 1 210 ? 13.344 -18.477 -9.093 1.00 94.19 210 PRO A O 1
ATOM 1690 N N . GLY A 1 211 ? 13.470 -17.804 -11.230 1.00 90.44 211 GLY A N 1
ATOM 1691 C CA . GLY A 1 211 ? 12.270 -18.512 -11.692 1.00 90.44 211 GLY A CA 1
ATOM 1692 C C . GLY A 1 211 ? 10.954 -17.747 -11.507 1.00 90.44 211 GLY A C 1
ATOM 1693 O O . GLY A 1 211 ? 9.938 -18.171 -12.058 1.00 90.44 211 GLY A O 1
ATOM 1694 N N . VAL A 1 212 ? 10.957 -16.607 -10.809 1.00 90.88 212 VAL A N 1
ATOM 1695 C CA . VAL A 1 212 ? 9.818 -15.679 -10.783 1.00 90.88 212 VAL A CA 1
ATOM 1696 C C . VAL A 1 212 ? 9.874 -14.793 -12.038 1.00 90.88 212 VAL A C 1
ATOM 1698 O O . VAL A 1 212 ? 10.942 -14.264 -12.361 1.00 90.88 212 VAL A O 1
ATOM 1701 N N . PRO A 1 213 ? 8.766 -14.602 -12.782 1.00 89.94 213 PRO A N 1
ATOM 1702 C CA . PRO A 1 213 ? 8.723 -13.625 -13.866 1.00 89.94 213 PRO A CA 1
ATOM 1703 C C . PRO A 1 213 ? 9.034 -12.221 -13.337 1.00 89.94 213 PRO A C 1
ATOM 1705 O O . PRO A 1 213 ? 8.416 -11.787 -12.373 1.00 89.94 213 PRO A O 1
ATOM 1708 N N . VAL A 1 214 ? 9.954 -11.503 -13.987 1.00 85.88 214 VAL A N 1
ATOM 1709 C CA . VAL A 1 214 ? 10.307 -10.117 -13.625 1.00 85.88 214 VAL A CA 1
ATOM 1710 C C . VAL A 1 214 ? 9.041 -9.259 -13.614 1.00 85.88 214 VAL A C 1
ATOM 1712 O O . VAL A 1 214 ? 8.388 -9.149 -14.652 1.00 85.88 214 VAL A O 1
ATOM 1715 N N . ASP A 1 215 ? 8.674 -8.699 -12.459 1.00 87.38 215 ASP A N 1
ATOM 1716 C CA . ASP A 1 215 ? 7.401 -7.989 -12.270 1.00 87.38 215 ASP A CA 1
ATOM 1717 C C . ASP A 1 215 ? 7.527 -6.845 -11.247 1.00 87.38 215 ASP A C 1
ATOM 1719 O O . ASP A 1 215 ? 7.104 -6.960 -10.090 1.00 87.38 215 ASP A O 1
ATOM 1723 N N . TRP A 1 216 ? 8.139 -5.736 -11.675 1.00 87.25 216 TRP A N 1
ATOM 1724 C CA . TRP A 1 216 ? 8.434 -4.579 -10.825 1.00 87.25 216 TRP A CA 1
ATOM 1725 C C . TRP A 1 216 ? 7.917 -3.241 -11.382 1.00 87.25 216 TRP A C 1
ATOM 1727 O O . TRP A 1 216 ? 7.592 -3.151 -12.567 1.00 87.25 216 TRP A O 1
ATOM 1737 N N . GLY A 1 217 ? 7.823 -2.202 -10.544 1.00 82.25 217 GLY A N 1
ATOM 1738 C CA . GLY A 1 217 ? 7.404 -0.845 -10.937 1.00 82.25 217 GLY A CA 1
ATOM 1739 C C . GLY A 1 217 ? 7.684 0.215 -9.865 1.00 82.25 217 GLY A C 1
ATOM 1740 O O . GLY A 1 217 ? 8.080 -0.140 -8.758 1.00 82.25 217 GLY A O 1
ATOM 1741 N N . TRP A 1 218 ? 7.474 1.489 -10.206 1.00 78.81 218 TRP A N 1
ATOM 1742 C CA . TRP A 1 218 ? 7.866 2.657 -9.406 1.00 78.81 218 TRP A CA 1
ATOM 1743 C C . TRP A 1 218 ? 6.666 3.505 -8.986 1.00 78.81 218 TRP A C 1
ATOM 1745 O O . TRP A 1 218 ? 5.843 3.870 -9.828 1.00 78.81 218 TRP A O 1
ATOM 1755 N N . ALA A 1 219 ? 6.667 3.937 -7.731 1.00 71.06 219 ALA A N 1
ATOM 1756 C CA . ALA A 1 219 ? 6.072 5.200 -7.337 1.00 71.06 219 ALA A CA 1
ATOM 1757 C C . ALA A 1 219 ? 7.155 6.284 -7.390 1.00 71.06 219 ALA A C 1
ATOM 1759 O O . ALA A 1 219 ? 7.908 6.519 -6.448 1.00 71.06 219 ALA A O 1
ATOM 1760 N N . SER A 1 220 ? 7.311 6.872 -8.571 1.00 61.22 220 SER A N 1
ATOM 1761 C CA . SER A 1 220 ? 7.994 8.153 -8.733 1.00 61.22 220 SER A CA 1
ATOM 1762 C C . SER A 1 220 ? 7.401 8.878 -9.935 1.00 61.22 220 SER A C 1
ATOM 1764 O O . SER A 1 220 ? 7.420 8.402 -11.076 1.00 61.22 220 SER A O 1
ATOM 1766 N N . GLY A 1 221 ? 6.810 10.035 -9.653 1.00 51.03 221 GLY A N 1
ATOM 1767 C CA . GLY A 1 221 ? 5.959 10.734 -10.599 1.00 51.03 221 GLY A CA 1
ATOM 1768 C C . GLY A 1 221 ? 6.700 11.269 -11.826 1.00 51.03 221 GLY A C 1
ATOM 1769 O O . GLY A 1 221 ? 7.658 12.034 -11.702 1.00 51.03 221 GLY A O 1
ATOM 1770 N N . ARG A 1 222 ? 6.153 10.939 -13.009 1.00 49.94 222 ARG A N 1
ATOM 1771 C CA . ARG A 1 222 ? 5.981 11.776 -14.229 1.00 49.94 222 ARG A CA 1
ATOM 1772 C C . ARG A 1 222 ? 6.090 10.952 -15.519 1.00 49.94 222 ARG A C 1
ATOM 1774 O O . ARG A 1 222 ? 6.972 11.190 -16.349 1.00 49.94 222 ARG A O 1
ATOM 1781 N N . ILE A 1 223 ? 5.087 10.112 -15.805 1.00 44.22 223 ILE A N 1
ATOM 1782 C CA . ILE A 1 223 ? 4.767 9.832 -17.215 1.00 44.22 223 ILE A CA 1
ATOM 1783 C C . ILE A 1 223 ? 4.334 11.154 -17.871 1.00 44.22 223 ILE A C 1
ATOM 1785 O O . ILE A 1 223 ? 3.223 11.633 -17.662 1.00 44.22 223 ILE A O 1
ATOM 1789 N N . GLY A 1 224 ? 5.235 11.747 -18.661 1.00 37.75 224 GLY A N 1
ATOM 1790 C CA . GLY A 1 224 ? 4.976 12.943 -19.474 1.00 37.75 224 GLY A CA 1
ATOM 1791 C C . GLY A 1 224 ? 5.684 14.236 -19.049 1.00 37.75 224 GLY A C 1
ATOM 1792 O O . GLY A 1 224 ? 5.462 15.258 -19.692 1.00 37.75 224 GLY A O 1
ATOM 1793 N N . GLY A 1 225 ? 6.524 14.221 -18.005 1.00 35.00 225 GLY A N 1
ATOM 1794 C CA . GLY A 1 225 ? 7.265 15.412 -17.552 1.00 35.00 225 GLY A CA 1
ATOM 1795 C C . GLY A 1 225 ? 8.651 15.579 -18.184 1.00 35.00 225 GLY A C 1
ATOM 1796 O O . GLY A 1 225 ? 8.992 16.670 -18.634 1.00 35.00 225 GLY A O 1
ATOM 1797 N N . ASP A 1 226 ? 9.426 14.495 -18.243 1.00 40.25 226 ASP A N 1
ATOM 1798 C CA . ASP A 1 226 ? 10.743 14.450 -18.880 1.00 40.25 226 ASP A CA 1
ATOM 1799 C C . ASP A 1 226 ? 10.786 13.264 -19.853 1.00 40.25 226 ASP A C 1
ATOM 1801 O O . ASP A 1 226 ? 10.650 12.106 -19.462 1.00 40.25 226 ASP A O 1
ATOM 1805 N N . SER A 1 227 ? 10.948 13.554 -21.145 1.00 41.03 227 SER A N 1
ATOM 1806 C CA . SER A 1 227 ? 10.989 12.548 -22.212 1.00 41.03 227 SER A CA 1
ATOM 1807 C C . SER A 1 227 ? 12.293 11.741 -22.260 1.00 41.03 227 SER A C 1
ATOM 1809 O O . SER A 1 227 ? 12.448 10.902 -23.148 1.00 41.03 227 SER A O 1
ATOM 1811 N N . THR A 1 228 ? 13.227 11.979 -21.333 1.00 42.16 228 THR A N 1
ATOM 1812 C CA . THR A 1 228 ? 14.489 11.237 -21.207 1.00 42.16 228 THR A CA 1
ATOM 1813 C C . THR A 1 228 ? 14.458 10.125 -20.152 1.00 42.16 228 THR A C 1
ATOM 1815 O O . THR A 1 228 ? 15.340 9.262 -20.167 1.00 42.16 228 THR A O 1
ATOM 1818 N N . LEU A 1 229 ? 13.427 10.072 -19.296 1.00 50.19 229 LEU A N 1
ATOM 1819 C CA . LEU A 1 229 ? 13.205 8.973 -18.350 1.00 50.19 229 LEU A CA 1
ATOM 1820 C C . LEU A 1 229 ? 12.661 7.728 -19.075 1.00 50.19 229 LEU A C 1
ATOM 1822 O O . LEU A 1 229 ? 11.460 7.461 -19.124 1.00 50.19 229 LEU A O 1
ATOM 1826 N N . ASP A 1 230 ? 13.578 6.948 -19.649 1.00 53.84 230 ASP A N 1
ATOM 1827 C CA . ASP A 1 230 ? 13.311 5.597 -20.152 1.00 53.84 230 ASP A CA 1
ATOM 1828 C C . ASP A 1 230 ? 13.073 4.640 -18.972 1.00 53.84 230 ASP A C 1
ATOM 1830 O O . ASP A 1 230 ? 13.985 3.939 -18.530 1.00 53.84 230 ASP A O 1
ATOM 1834 N N . ILE A 1 231 ? 11.825 4.607 -18.483 1.00 54.06 231 ILE A N 1
ATOM 1835 C CA . ILE A 1 231 ? 11.357 3.734 -17.387 1.00 54.06 231 ILE A CA 1
ATOM 1836 C C . ILE A 1 231 ? 11.431 2.226 -17.707 1.00 54.06 231 ILE A C 1
ATOM 1838 O O . ILE A 1 231 ? 10.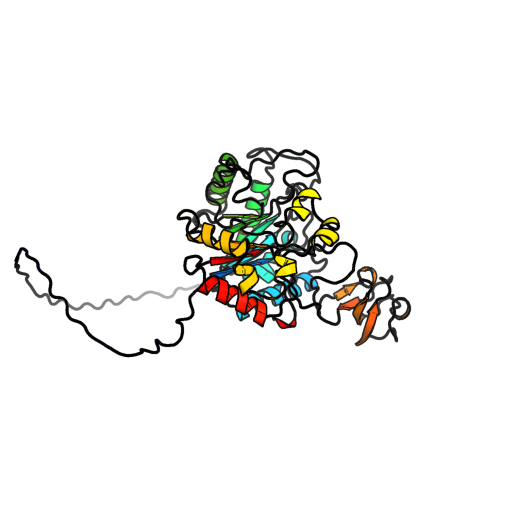972 1.400 -16.919 1.00 54.06 231 ILE A O 1
ATOM 1842 N N . GLY A 1 232 ? 11.990 1.840 -18.863 1.00 52.09 232 GLY A N 1
ATOM 1843 C CA . GLY A 1 232 ? 12.827 0.642 -18.998 1.00 52.09 232 GLY A CA 1
ATOM 1844 C C . GLY A 1 232 ? 12.170 -0.731 -18.827 1.00 52.09 232 GLY A C 1
ATOM 1845 O O . GLY A 1 232 ? 12.873 -1.739 -18.878 1.00 52.09 232 GLY A O 1
ATOM 1846 N N . GLY A 1 233 ? 10.850 -0.797 -18.637 1.00 59.59 233 GLY A N 1
ATOM 1847 C CA . GLY A 1 233 ? 10.111 -2.030 -18.343 1.00 59.59 233 GLY A CA 1
ATOM 1848 C C . GLY A 1 233 ? 9.294 -2.017 -17.046 1.00 59.59 233 GLY A C 1
ATOM 1849 O O . GLY A 1 233 ? 8.700 -3.048 -16.725 1.00 59.59 233 GLY A O 1
ATOM 1850 N N . ALA A 1 234 ? 9.226 -0.888 -16.330 1.00 68.81 234 ALA A N 1
ATOM 1851 C CA . ALA A 1 234 ? 8.354 -0.705 -15.170 1.00 68.81 234 ALA A CA 1
ATOM 1852 C C . ALA A 1 234 ? 6.885 -1.046 -15.495 1.00 68.81 234 ALA A C 1
ATOM 1854 O O . ALA A 1 234 ? 6.323 -0.589 -16.491 1.00 68.81 234 ALA A O 1
ATOM 1855 N N . ARG A 1 235 ? 6.244 -1.846 -14.637 1.00 72.94 235 ARG A N 1
ATOM 1856 C CA . ARG A 1 235 ? 4.872 -2.352 -14.823 1.00 72.94 235 ARG A CA 1
ATOM 1857 C C . ARG A 1 235 ? 3.825 -1.699 -13.932 1.00 72.94 235 ARG A C 1
ATOM 1859 O O . ARG A 1 235 ? 2.640 -1.929 -14.154 1.00 72.94 235 ARG A O 1
ATOM 1866 N N . TYR A 1 236 ? 4.224 -0.898 -12.956 1.00 73.75 236 TYR A N 1
ATOM 1867 C CA . TYR A 1 236 ? 3.306 -0.115 -12.124 1.00 73.75 236 TYR A CA 1
ATOM 1868 C C . TYR A 1 236 ? 3.687 1.355 -12.274 1.00 73.75 236 TYR A C 1
ATOM 1870 O O . TYR A 1 236 ? 4.351 1.889 -11.397 1.00 73.75 236 TYR A O 1
ATOM 1878 N N . PRO A 1 237 ? 3.411 1.993 -13.423 1.00 70.25 237 PRO A N 1
ATOM 1879 C CA . PRO A 1 237 ? 3.613 3.422 -13.520 1.00 70.25 237 PRO A CA 1
ATOM 1880 C C . PRO A 1 237 ? 2.533 4.140 -12.720 1.00 70.25 237 PRO A C 1
ATOM 1882 O O . PRO A 1 237 ? 1.335 3.904 -12.915 1.00 70.25 237 PRO A O 1
ATOM 1885 N N . GLU A 1 238 ? 2.965 5.056 -11.867 1.00 68.62 238 GLU A N 1
ATOM 1886 C CA . GLU A 1 238 ? 2.084 6.052 -11.281 1.00 68.62 238 GLU A CA 1
ATOM 1887 C C . GLU A 1 238 ? 1.463 6.912 -12.396 1.00 68.62 238 GLU A C 1
ATOM 1889 O O . GLU A 1 238 ? 2.162 7.518 -13.215 1.00 68.62 238 GLU A O 1
ATOM 1894 N N . ILE A 1 239 ? 0.131 6.910 -12.480 1.00 64.75 239 ILE A N 1
ATOM 1895 C CA . ILE A 1 239 ? -0.624 7.654 -13.496 1.00 64.75 239 ILE A CA 1
ATOM 1896 C C . ILE A 1 239 ? -1.067 9.014 -12.956 1.00 64.75 239 ILE A C 1
ATOM 1898 O O . ILE A 1 239 ? -1.240 9.954 -13.735 1.00 64.75 239 ILE A O 1
ATOM 1902 N N . TYR A 1 240 ? -1.295 9.122 -11.644 1.00 60.41 240 TYR A N 1
ATOM 1903 C CA . TYR A 1 240 ? -1.890 10.312 -11.058 1.00 60.41 240 TYR A CA 1
ATOM 1904 C C . TYR A 1 240 ? -1.619 10.449 -9.556 1.00 60.41 240 TYR A C 1
ATOM 1906 O O . TYR A 1 240 ? -2.050 9.590 -8.780 1.00 60.41 240 TYR A O 1
ATOM 1914 N N . TRP A 1 241 ? -1.046 11.597 -9.179 1.00 60.59 241 TRP A N 1
ATOM 1915 C CA . TRP A 1 241 ? -0.975 12.064 -7.797 1.00 60.59 241 TRP A CA 1
ATOM 1916 C C . TRP A 1 241 ? -2.135 13.007 -7.476 1.00 60.59 241 TRP A C 1
ATOM 1918 O O . TRP A 1 241 ? -2.352 14.017 -8.155 1.00 60.59 241 TRP A O 1
ATOM 1928 N N . VAL A 1 242 ? -2.879 12.690 -6.419 1.00 53.22 242 VAL A N 1
ATOM 1929 C CA . VAL A 1 242 ? -4.105 13.394 -6.015 1.00 53.22 242 VAL A CA 1
ATOM 1930 C C . VAL A 1 242 ? -3.878 14.851 -5.600 1.00 53.22 242 VAL A C 1
ATOM 1932 O O . VAL A 1 242 ? -4.750 15.693 -5.836 1.00 53.22 242 VAL A O 1
ATOM 1935 N N . GLY A 1 243 ? -2.700 15.178 -5.060 1.00 49.28 243 GLY A N 1
ATOM 1936 C CA . GLY A 1 243 ? -2.376 16.527 -4.594 1.00 49.28 243 GLY A CA 1
ATOM 1937 C C . GLY A 1 243 ? -1.926 17.522 -5.675 1.00 49.28 243 GLY A C 1
ATOM 1938 O O . GLY A 1 243 ? -2.210 18.715 -5.556 1.00 49.28 243 GLY A O 1
ATOM 1939 N N . GLU A 1 244 ? -1.224 17.079 -6.726 1.00 48.44 244 GLU A N 1
ATOM 1940 C CA . GLU A 1 244 ? -0.305 17.974 -7.460 1.00 48.44 244 GLU A CA 1
ATOM 1941 C C . GLU A 1 244 ? -0.655 18.348 -8.904 1.00 48.44 244 GLU A C 1
ATOM 1943 O O . GLU A 1 244 ? -0.060 19.285 -9.447 1.00 48.44 244 GLU A O 1
ATOM 1948 N N . THR A 1 245 ? -1.621 17.697 -9.551 1.00 43.56 245 THR A N 1
ATOM 1949 C CA . THR A 1 245 ? -1.877 17.928 -10.991 1.00 43.56 245 THR A CA 1
ATOM 1950 C C . THR A 1 245 ? -2.439 19.310 -11.337 1.00 43.56 245 THR A C 1
ATOM 1952 O O . THR A 1 245 ? -2.532 19.657 -12.516 1.00 43.56 245 THR A O 1
ATOM 1955 N N . SER A 1 246 ? -2.741 20.155 -10.343 1.00 45.78 246 SER A N 1
ATOM 1956 C CA . SER A 1 246 ? -3.010 21.569 -10.602 1.00 45.78 246 SER A CA 1
ATOM 1957 C C . SER A 1 246 ? -1.706 22.360 -10.827 1.00 45.78 246 SER A C 1
ATOM 1959 O O . SER A 1 246 ? -0.764 22.257 -10.031 1.00 45.78 246 SER A O 1
ATOM 1961 N N . PRO A 1 247 ? -1.649 23.253 -11.836 1.00 47.50 247 PRO A N 1
ATOM 1962 C CA . PRO A 1 247 ? -0.522 24.174 -12.012 1.00 47.50 247 PRO A CA 1
ATOM 1963 C C . PRO A 1 247 ? -0.232 25.038 -10.773 1.00 47.50 247 PRO A C 1
ATOM 1965 O O . PRO A 1 247 ? 0.897 25.473 -10.572 1.00 47.50 247 PRO A O 1
ATOM 1968 N N . ALA A 1 248 ? -1.240 25.266 -9.927 1.00 42.47 248 ALA A N 1
ATOM 1969 C CA . ALA A 1 248 ? -1.123 26.049 -8.703 1.00 42.47 248 ALA A CA 1
ATOM 1970 C C . ALA A 1 248 ? -0.448 25.292 -7.537 1.00 42.47 248 ALA A C 1
ATOM 1972 O O . ALA A 1 248 ? 0.088 25.945 -6.646 1.00 42.47 248 ALA A O 1
ATOM 1973 N N . CYS A 1 249 ? -0.398 23.953 -7.561 1.00 41.16 249 CYS A N 1
ATOM 1974 C CA . CYS A 1 249 ? 0.406 23.162 -6.618 1.00 41.16 249 CYS A CA 1
ATOM 1975 C C . CYS A 1 249 ? 1.866 23.010 -7.096 1.00 41.16 249 CYS A C 1
ATOM 1977 O O . CYS A 1 249 ? 2.782 23.206 -6.299 1.00 41.16 249 CYS A O 1
ATOM 1979 N N . ASN A 1 250 ? 2.102 22.827 -8.408 1.00 41.34 250 ASN A N 1
ATOM 1980 C CA . ASN A 1 250 ? 3.459 22.797 -8.995 1.00 41.34 250 ASN A CA 1
ATOM 1981 C C . ASN A 1 250 ? 4.291 24.071 -8.708 1.00 41.34 250 ASN A C 1
ATOM 1983 O O . ASN A 1 250 ? 5.517 24.013 -8.690 1.00 41.34 250 ASN A O 1
ATOM 1987 N N . ILE A 1 251 ? 3.653 25.228 -8.491 1.00 40.47 251 ILE A N 1
ATOM 1988 C CA . ILE A 1 251 ? 4.344 26.501 -8.200 1.00 40.47 251 ILE A CA 1
ATOM 1989 C C . ILE A 1 251 ? 4.849 26.583 -6.746 1.00 40.47 251 ILE A C 1
ATOM 1991 O O . ILE A 1 251 ? 5.710 27.412 -6.451 1.00 40.47 251 ILE A O 1
ATOM 1995 N N . ALA A 1 252 ? 4.338 25.748 -5.835 1.00 37.59 252 ALA A N 1
ATOM 1996 C CA . ALA A 1 252 ? 4.527 25.936 -4.397 1.00 37.59 252 ALA A CA 1
ATOM 1997 C C . ALA A 1 252 ? 5.240 24.793 -3.651 1.00 37.59 252 ALA A C 1
ATOM 1999 O O . ALA A 1 252 ? 5.482 24.936 -2.454 1.00 37.59 252 ALA A O 1
ATOM 2000 N N . GLY A 1 253 ? 5.623 23.712 -4.341 1.00 37.72 253 GLY A N 1
ATOM 2001 C CA . GLY A 1 253 ? 6.536 22.689 -3.808 1.00 37.72 253 GLY A CA 1
ATOM 2002 C C . GLY A 1 253 ? 5.954 21.793 -2.709 1.00 37.72 253 GLY A C 1
ATOM 2003 O O . GLY A 1 253 ? 6.664 21.479 -1.757 1.00 37.72 253 GLY A O 1
ATOM 2004 N N . GLY A 1 254 ? 4.680 21.408 -2.835 1.00 36.22 254 GLY A N 1
ATOM 2005 C CA . GLY A 1 254 ? 4.000 20.502 -1.905 1.00 36.22 254 GLY A CA 1
ATOM 2006 C C . GLY A 1 254 ? 3.554 21.139 -0.575 1.00 36.22 254 GLY A C 1
ATOM 2007 O O . GLY A 1 254 ? 4.200 22.016 0.000 1.00 36.22 254 GLY A O 1
ATOM 2008 N N . GLY A 1 255 ? 2.417 20.678 -0.044 1.00 41.72 255 GLY A N 1
ATOM 2009 C CA . GLY A 1 255 ? 1.896 21.087 1.268 1.00 41.72 255 GLY A CA 1
ATOM 2010 C C . GLY A 1 255 ? 0.945 22.293 1.259 1.00 41.72 255 GLY A C 1
ATOM 2011 O O . GLY A 1 255 ? 0.200 22.519 0.306 1.00 41.72 255 GLY A O 1
ATOM 2012 N N . ASP A 1 256 ? 0.933 23.056 2.362 1.00 38.66 256 ASP A N 1
ATOM 2013 C CA . ASP A 1 256 ? -0.148 23.991 2.741 1.00 38.66 256 ASP A CA 1
ATOM 2014 C C . ASP A 1 256 ? -0.508 25.051 1.694 1.00 38.66 256 ASP A C 1
ATOM 2016 O O . ASP A 1 256 ? -1.626 25.563 1.698 1.00 38.66 256 ASP A O 1
ATOM 2020 N N . ALA A 1 257 ? 0.389 25.375 0.766 1.00 36.97 257 ALA A N 1
ATOM 2021 C CA . ALA A 1 257 ? 0.095 26.296 -0.326 1.00 36.97 257 ALA A CA 1
ATOM 2022 C C . ALA A 1 257 ? -1.035 25.797 -1.251 1.00 36.97 257 ALA A C 1
ATOM 2024 O O . ALA A 1 257 ? -1.814 26.616 -1.757 1.00 36.97 257 ALA A O 1
ATOM 2025 N N . CYS A 1 258 ? -1.216 24.475 -1.379 1.00 41.84 258 CYS A N 1
ATOM 2026 C CA . CYS A 1 258 ? -2.366 23.902 -2.073 1.00 41.84 258 CYS A CA 1
ATOM 2027 C C . CYS A 1 258 ? -3.707 24.307 -1.422 1.00 41.84 258 CYS A C 1
ATOM 2029 O O . CYS A 1 258 ? -4.706 24.358 -2.130 1.00 41.84 258 CYS A O 1
ATOM 2031 N N . SER A 1 259 ? -3.757 24.715 -0.142 1.00 43.84 259 SER A N 1
ATOM 2032 C CA . SER A 1 259 ? -4.992 25.233 0.493 1.00 43.84 259 SER A CA 1
ATOM 2033 C C . SER A 1 259 ? -5.558 26.493 -0.173 1.00 43.84 259 SER A C 1
ATOM 2035 O O . SER A 1 259 ? -6.762 26.732 -0.135 1.00 43.84 259 SER A O 1
ATOM 2037 N N . SER A 1 260 ? -4.711 27.279 -0.846 1.00 40.19 260 SER A N 1
ATOM 2038 C CA . SER A 1 260 ? -5.140 28.432 -1.649 1.00 40.19 260 SER A CA 1
ATOM 2039 C C . SER A 1 260 ? -5.473 28.059 -3.103 1.00 40.19 260 SER A C 1
ATOM 2041 O O . SER A 1 260 ? -6.339 28.679 -3.721 1.00 40.19 260 SER A O 1
ATOM 2043 N N . ALA A 1 261 ? -4.841 27.001 -3.625 1.00 43.50 261 ALA A N 1
ATOM 2044 C CA . ALA A 1 261 ? -5.102 26.416 -4.943 1.00 43.50 261 ALA A CA 1
ATOM 2045 C C . ALA A 1 261 ? -6.379 25.550 -4.993 1.00 43.50 261 ALA A C 1
ATOM 2047 O O . ALA A 1 261 ? -6.930 25.324 -6.072 1.00 43.50 261 ALA A O 1
ATOM 2048 N N . GLN A 1 262 ? -6.865 25.089 -3.834 1.00 48.94 262 GLN A N 1
ATOM 2049 C CA . GLN A 1 262 ? -8.010 24.183 -3.677 1.00 48.94 262 GLN A CA 1
ATOM 2050 C C . GLN A 1 262 ? -9.289 24.658 -4.386 1.00 48.94 262 GLN A C 1
ATOM 2052 O O . GLN A 1 262 ? -10.104 23.835 -4.769 1.00 48.94 262 GLN A O 1
ATOM 2057 N N . ASN A 1 263 ? -9.479 25.946 -4.675 1.00 50.06 263 ASN A N 1
ATOM 2058 C CA . ASN A 1 263 ? -10.673 26.389 -5.410 1.00 50.06 263 ASN A CA 1
ATOM 2059 C C . ASN A 1 263 ? -10.656 26.088 -6.928 1.00 50.06 263 ASN A C 1
ATOM 2061 O O . ASN A 1 263 ? -11.614 26.445 -7.614 1.00 50.06 263 ASN A O 1
ATOM 2065 N N . GLY A 1 264 ? -9.603 25.460 -7.471 1.00 50.81 264 GLY A N 1
ATOM 2066 C CA . GLY A 1 264 ? -9.460 25.236 -8.918 1.00 50.81 264 GLY A CA 1
ATOM 2067 C C . GLY A 1 264 ? -8.798 23.927 -9.360 1.00 50.81 264 GLY A C 1
ATOM 2068 O O . GLY A 1 264 ? -8.505 23.794 -10.544 1.00 50.81 264 GLY A O 1
ATOM 2069 N N . THR A 1 265 ? -8.544 22.971 -8.463 1.00 58.59 265 THR A N 1
ATOM 2070 C CA . THR A 1 265 ? -8.029 21.646 -8.860 1.00 58.59 265 THR A CA 1
ATOM 2071 C C . THR A 1 265 ? -9.163 20.766 -9.404 1.00 58.59 265 THR A C 1
ATOM 2073 O O . THR A 1 265 ? -10.320 20.909 -8.991 1.00 58.59 265 THR A O 1
ATOM 2076 N N . ASP A 1 266 ? -8.872 19.825 -10.309 1.00 60.09 266 ASP A N 1
ATOM 2077 C CA . ASP A 1 266 ? -9.890 18.871 -10.781 1.00 60.09 266 ASP A CA 1
ATOM 2078 C C . ASP A 1 266 ? -10.440 18.016 -9.631 1.00 60.09 266 ASP A C 1
ATOM 2080 O O . ASP A 1 266 ? -11.638 17.751 -9.593 1.00 60.09 266 ASP A O 1
ATOM 2084 N N . TYR A 1 267 ? -9.598 17.693 -8.643 1.00 60.97 267 TYR A N 1
ATOM 2085 C CA . TYR A 1 267 ? -9.980 17.069 -7.373 1.00 60.97 267 TYR A CA 1
ATOM 2086 C C . TYR A 1 267 ? -11.074 17.868 -6.640 1.00 60.97 267 TYR A C 1
ATOM 2088 O O . TYR A 1 267 ? -12.165 17.358 -6.396 1.00 60.97 267 TYR A O 1
ATOM 2096 N N . CYS A 1 268 ? -10.830 19.145 -6.330 1.00 57.94 268 CYS A N 1
ATOM 2097 C CA . CYS A 1 268 ? -11.768 19.947 -5.541 1.00 57.94 268 CYS A CA 1
ATOM 2098 C C . CYS A 1 268 ? -13.014 20.346 -6.332 1.00 57.94 268 CYS A C 1
ATOM 2100 O O . CYS A 1 268 ? -14.098 20.466 -5.765 1.00 57.94 268 CYS A O 1
ATOM 2102 N N . THR A 1 269 ? -12.883 20.553 -7.644 1.00 65.31 269 THR A N 1
ATOM 2103 C CA . THR A 1 269 ? -14.028 20.897 -8.493 1.00 65.31 269 THR A CA 1
ATOM 2104 C C . THR A 1 269 ? -14.876 19.679 -8.867 1.00 65.31 269 THR A C 1
ATOM 2106 O O . THR A 1 269 ? -16.036 19.866 -9.242 1.00 65.31 269 THR A O 1
ATOM 2109 N N . SER A 1 270 ? -14.348 18.456 -8.748 1.00 70.00 270 SER A N 1
ATOM 2110 C CA . SER A 1 270 ? -15.037 17.184 -9.040 1.00 70.00 270 SER A CA 1
ATOM 2111 C C . SER A 1 270 ? -15.294 16.339 -7.791 1.00 70.00 270 SER A C 1
ATOM 2113 O O . SER A 1 270 ? -15.490 15.131 -7.901 1.00 70.00 270 SER A O 1
ATOM 2115 N N . LEU A 1 271 ? -15.297 16.970 -6.613 1.00 66.44 271 LEU A N 1
ATOM 2116 C CA . LEU A 1 271 ? -15.490 16.323 -5.317 1.00 66.44 271 LEU A CA 1
ATOM 2117 C C . LEU A 1 271 ? -16.709 15.385 -5.347 1.00 66.44 271 LEU A C 1
ATOM 2119 O O . LEU A 1 271 ? -17.840 15.836 -5.531 1.00 66.44 271 LEU A O 1
ATOM 2123 N N . ASN A 1 272 ? -16.468 14.088 -5.154 1.00 68.12 272 ASN A N 1
ATOM 2124 C CA . ASN A 1 272 ? -17.479 13.021 -5.164 1.00 68.12 272 ASN A CA 1
ATOM 2125 C C . ASN A 1 272 ? -18.247 12.829 -6.500 1.00 68.12 272 ASN A C 1
ATOM 2127 O O . ASN A 1 272 ? -19.218 12.074 -6.537 1.00 68.12 272 ASN A O 1
ATOM 2131 N N . ASP A 1 273 ? -17.806 13.440 -7.607 1.00 81.50 273 ASP A N 1
ATOM 2132 C CA . ASP A 1 273 ? -18.328 13.204 -8.962 1.00 81.50 273 ASP A CA 1
ATOM 2133 C C . ASP A 1 273 ? -17.311 12.417 -9.803 1.00 81.50 273 ASP A C 1
ATOM 2135 O O . ASP A 1 273 ? -16.439 12.968 -10.481 1.00 81.50 273 ASP A O 1
ATOM 2139 N N . VAL A 1 274 ? -17.467 11.091 -9.779 1.00 83.25 274 VAL A N 1
ATOM 2140 C CA . VAL A 1 274 ? -16.662 10.126 -10.546 1.00 83.25 274 VAL A CA 1
ATOM 2141 C C . VAL A 1 274 ? -16.649 10.436 -12.048 1.00 83.25 274 VAL A C 1
ATOM 2143 O O . VAL A 1 274 ? -15.615 10.271 -12.697 1.00 83.25 274 VAL A O 1
ATOM 2146 N N . ASN A 1 275 ? -17.765 10.895 -12.623 1.00 86.50 275 ASN A N 1
ATOM 2147 C CA . ASN A 1 275 ? -17.842 11.159 -14.062 1.00 86.50 275 ASN A CA 1
ATOM 2148 C C . ASN A 1 275 ? -17.063 12.418 -14.426 1.00 86.50 275 ASN A C 1
ATOM 2150 O O . ASN A 1 275 ? -16.321 12.421 -15.407 1.00 86.50 275 ASN A O 1
ATOM 2154 N N . LYS A 1 276 ? -17.200 13.476 -13.623 1.00 83.94 276 LYS A N 1
ATOM 2155 C CA . LYS A 1 276 ? -16.450 14.713 -13.832 1.00 83.94 276 LYS A CA 1
ATOM 2156 C C . LYS A 1 276 ? -14.949 14.484 -13.645 1.00 83.94 276 LYS A C 1
ATOM 2158 O O . LYS A 1 276 ? -14.172 14.883 -14.511 1.00 83.94 276 LYS A O 1
ATOM 2163 N N . LEU A 1 277 ? -14.558 13.735 -12.614 1.00 79.00 277 LEU A N 1
ATOM 2164 C CA . LEU A 1 277 ? -13.176 13.324 -12.370 1.00 79.00 277 LEU A CA 1
ATOM 2165 C C . LEU A 1 277 ? -12.564 12.579 -13.576 1.00 79.00 277 LEU A C 1
ATOM 2167 O O . LEU A 1 277 ? -11.485 12.932 -14.055 1.00 79.00 277 LEU A O 1
ATOM 2171 N N . LEU A 1 278 ? -13.283 11.589 -14.116 1.00 84.44 278 LEU A N 1
ATOM 2172 C CA . LEU A 1 278 ? -12.862 10.812 -15.289 1.00 84.44 278 LEU A CA 1
ATOM 2173 C C . LEU A 1 278 ? -13.060 11.547 -16.629 1.00 84.44 278 LEU A C 1
ATOM 2175 O O . LEU A 1 278 ? -12.626 11.051 -17.665 1.00 84.44 278 LEU A O 1
ATOM 2179 N N . SER A 1 279 ? -13.658 12.741 -16.635 1.00 86.12 279 SER A N 1
ATOM 2180 C CA . SER A 1 279 ? -13.641 13.651 -17.792 1.00 86.12 279 SER A CA 1
ATOM 2181 C C . SER A 1 279 ? -12.424 14.591 -17.806 1.00 86.12 279 SER A C 1
ATOM 2183 O O . SER A 1 279 ? -12.117 15.185 -18.840 1.00 86.12 279 SER A O 1
ATOM 2185 N N . GLY A 1 280 ? -11.729 14.714 -16.668 1.00 79.38 280 GLY A N 1
ATOM 2186 C CA . GLY A 1 280 ? -10.553 15.562 -16.477 1.00 79.38 280 GLY A CA 1
ATOM 2187 C C . GLY A 1 280 ? -9.214 14.867 -16.785 1.00 79.38 280 GLY A C 1
ATOM 2188 O O . GLY A 1 280 ? -9.165 13.864 -17.509 1.00 79.38 280 GLY A O 1
ATOM 2189 N N . PRO A 1 281 ? -8.093 15.371 -16.229 1.00 74.62 281 PRO A N 1
ATOM 2190 C CA . PRO A 1 281 ? -6.751 14.838 -16.471 1.00 74.62 281 PRO A CA 1
ATOM 2191 C C . PRO A 1 281 ? -6.594 13.346 -16.163 1.00 74.62 281 PRO A C 1
ATOM 2193 O O . PRO A 1 281 ? -5.908 12.660 -16.916 1.00 74.62 281 PRO A O 1
ATOM 2196 N N . ILE A 1 282 ? -7.275 12.820 -15.135 1.00 77.31 282 ILE A N 1
ATOM 2197 C CA . ILE A 1 282 ? -7.249 11.385 -14.796 1.00 77.31 282 ILE A CA 1
ATOM 2198 C C . ILE A 1 282 ? -7.730 10.539 -15.971 1.00 77.31 282 ILE A C 1
ATOM 2200 O O . ILE A 1 282 ? -7.069 9.580 -16.366 1.00 77.31 282 ILE A O 1
ATOM 2204 N N . GLY A 1 283 ? -8.862 10.916 -16.566 1.00 82.69 283 GLY A N 1
ATOM 2205 C CA . GLY A 1 283 ? -9.416 10.199 -17.706 1.00 82.69 283 GLY A CA 1
ATOM 2206 C C . GLY A 1 283 ? -8.536 10.280 -18.948 1.00 82.69 283 GLY A C 1
ATOM 2207 O O . GLY A 1 283 ? -8.415 9.300 -19.681 1.00 82.69 283 GLY A O 1
ATOM 2208 N N . ASN A 1 284 ? -7.867 11.415 -19.161 1.00 81.69 284 ASN A N 1
ATOM 2209 C CA . ASN A 1 284 ? -6.896 11.580 -20.245 1.00 81.69 284 ASN A CA 1
ATOM 2210 C C . ASN A 1 284 ? -5.633 10.730 -20.025 1.00 81.69 284 ASN A C 1
ATOM 2212 O O . ASN A 1 284 ? -5.122 10.133 -20.976 1.00 81.69 284 ASN A O 1
ATOM 2216 N N . ALA A 1 285 ? -5.155 10.623 -18.785 1.00 78.12 285 ALA A N 1
ATOM 2217 C CA . ALA A 1 285 ? -4.008 9.799 -18.422 1.00 78.12 285 ALA A CA 1
ATOM 2218 C C . ALA A 1 285 ? -4.335 8.297 -18.532 1.00 78.12 285 ALA A C 1
ATOM 2220 O O . ALA A 1 285 ? -3.587 7.550 -19.163 1.00 78.12 285 ALA A O 1
ATOM 2221 N N . LEU A 1 286 ? -5.508 7.865 -18.048 1.00 80.50 286 LEU A N 1
ATOM 2222 C CA . LEU A 1 286 ? -6.019 6.500 -18.233 1.00 80.50 286 LEU A CA 1
ATOM 2223 C C . LEU A 1 286 ? -6.228 6.146 -19.700 1.00 80.50 286 LEU A C 1
ATOM 2225 O O . LEU A 1 286 ? -5.844 5.056 -20.123 1.00 80.50 286 LEU A O 1
ATOM 2229 N N . LYS A 1 287 ? -6.780 7.070 -20.494 1.00 83.56 287 LYS A N 1
ATOM 2230 C CA . LYS A 1 287 ? -6.915 6.894 -21.940 1.00 83.56 287 LYS A CA 1
ATOM 2231 C C . LYS A 1 287 ? -5.545 6.664 -22.580 1.00 83.56 287 LYS A C 1
ATOM 2233 O O . LYS A 1 287 ? -5.348 5.635 -23.221 1.00 83.56 287 LYS A O 1
ATOM 2238 N N . SER A 1 288 ? -4.588 7.555 -22.315 1.00 80.50 288 SER A N 1
ATOM 2239 C CA . SER A 1 288 ? -3.212 7.474 -22.827 1.00 80.50 288 SER A CA 1
ATOM 2240 C C . SER A 1 288 ? -2.510 6.173 -22.417 1.00 80.50 288 SER A C 1
ATOM 2242 O O . SER A 1 288 ? -1.826 5.547 -23.226 1.00 80.50 288 SER A O 1
ATOM 2244 N N . PHE A 1 289 ? -2.721 5.714 -21.180 1.00 78.81 289 PHE A N 1
ATOM 2245 C CA . PHE A 1 289 ? -2.227 4.422 -20.710 1.00 78.81 289 PHE A CA 1
ATOM 2246 C C . PHE A 1 289 ? -2.880 3.255 -21.464 1.00 78.81 289 PHE A C 1
ATOM 2248 O O . PHE A 1 289 ? -2.180 2.351 -21.908 1.00 78.81 289 PHE A O 1
ATOM 2255 N N . SER A 1 290 ? -4.198 3.294 -21.665 1.00 78.94 290 SER A N 1
ATOM 2256 C CA . SER A 1 290 ? -4.966 2.236 -22.334 1.00 78.94 290 SER A CA 1
ATOM 2257 C C . SER A 1 290 ? -4.715 2.134 -23.848 1.00 78.94 290 SER A C 1
ATOM 2259 O O . SER A 1 290 ? -4.870 1.062 -24.435 1.00 78.94 290 SER A O 1
ATOM 2261 N N . GLU A 1 291 ? -4.311 3.242 -24.477 1.00 80.75 291 GLU A N 1
ATOM 2262 C CA . GLU A 1 291 ? -3.925 3.330 -25.891 1.00 80.75 291 GLU A CA 1
ATOM 2263 C C . GLU A 1 291 ? -2.437 2.972 -26.111 1.00 80.75 291 GLU A C 1
ATOM 2265 O O . GLU A 1 291 ? -2.032 2.652 -27.230 1.00 80.75 291 GLU A O 1
ATOM 2270 N N . SER A 1 292 ? -1.616 2.956 -25.052 1.00 72.75 292 SER A N 1
ATOM 2271 C CA . SER A 1 292 ? -0.204 2.564 -25.117 1.00 72.75 292 SER A CA 1
ATOM 2272 C C . SER A 1 292 ? -0.023 1.040 -25.111 1.00 72.75 292 SER A C 1
ATOM 2274 O O . SER A 1 292 ? -0.220 0.362 -24.101 1.00 72.75 292 SER A O 1
ATOM 2276 N N . ASN A 1 293 ? 0.466 0.490 -26.226 1.00 59.31 293 ASN A N 1
ATOM 2277 C CA . ASN A 1 293 ? 0.805 -0.937 -26.342 1.00 59.31 293 ASN A CA 1
ATOM 2278 C C . ASN A 1 293 ? 1.886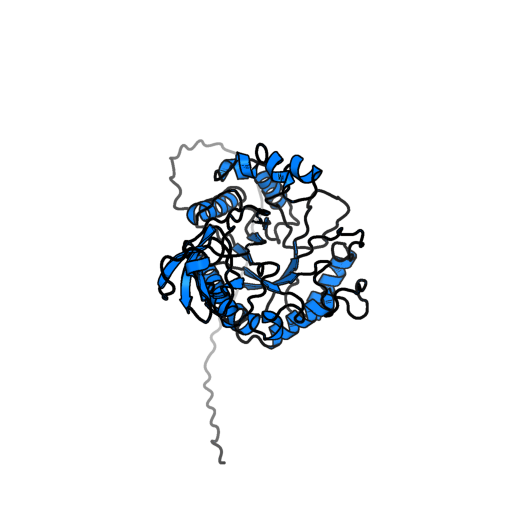 -1.403 -25.346 1.00 59.31 293 ASN A C 1
ATOM 2280 O O . ASN A 1 293 ? 1.925 -2.584 -25.008 1.00 59.31 293 ASN A O 1
ATOM 2284 N N . GLN A 1 294 ? 2.757 -0.507 -24.866 1.00 61.28 294 GLN A N 1
ATOM 2285 C CA . GLN A 1 294 ? 3.760 -0.846 -23.844 1.00 61.28 294 GLN A CA 1
ATOM 2286 C C . GLN A 1 294 ? 3.118 -1.036 -22.458 1.00 61.28 294 GLN A C 1
ATOM 2288 O O . GLN A 1 294 ? 3.594 -1.838 -21.657 1.00 61.28 294 GLN A O 1
ATOM 2293 N N . ASN A 1 295 ? 1.990 -0.367 -22.207 1.00 59.28 295 ASN A N 1
ATOM 2294 C CA . ASN A 1 295 ? 1.350 -0.300 -20.897 1.00 59.28 295 ASN A CA 1
ATOM 2295 C C . ASN A 1 295 ? 0.303 -1.401 -20.658 1.00 59.28 295 ASN A C 1
ATOM 2297 O O . ASN A 1 295 ? -0.051 -1.663 -19.513 1.00 59.28 295 ASN A O 1
ATOM 2301 N N . GLN A 1 296 ? -0.136 -2.119 -21.699 1.00 58.78 296 GLN A N 1
ATOM 2302 C CA . GLN A 1 296 ? -1.133 -3.204 -21.598 1.00 58.78 296 GLN A CA 1
ATOM 2303 C C . GLN A 1 296 ? -0.718 -4.368 -20.671 1.00 58.78 296 GLN A C 1
ATOM 2305 O O . GLN A 1 296 ? -1.563 -5.153 -20.234 1.00 58.78 296 GLN A O 1
ATOM 2310 N N . GLN A 1 297 ? 0.575 -4.502 -20.351 1.00 66.19 297 GLN A N 1
ATOM 2311 C CA . GLN A 1 297 ? 1.054 -5.471 -19.358 1.00 66.19 297 GLN A CA 1
ATOM 2312 C C . GLN A 1 297 ? 1.071 -4.922 -17.925 1.00 66.19 297 GLN A C 1
ATOM 2314 O O . GLN A 1 297 ? 1.086 -5.720 -16.984 1.00 66.19 297 GLN A O 1
ATOM 2319 N N . GLY A 1 298 ? 1.051 -3.603 -17.748 1.00 75.00 298 GLY A N 1
ATOM 2320 C CA . GLY A 1 298 ? 1.149 -2.945 -16.452 1.00 75.00 298 GLY A CA 1
ATOM 2321 C C . GLY A 1 298 ? -0.168 -2.857 -15.679 1.00 75.00 298 GLY A C 1
ATOM 2322 O O . GLY A 1 298 ? -1.189 -3.421 -16.077 1.00 75.00 298 GLY A O 1
ATOM 2323 N N . TRP A 1 299 ? -0.121 -2.148 -14.554 1.00 82.19 299 TRP A N 1
ATOM 2324 C CA . TRP A 1 299 ? -1.264 -1.762 -13.730 1.00 82.19 299 TRP A CA 1
ATOM 2325 C C . TRP A 1 299 ? -1.331 -0.238 -13.684 1.00 82.19 299 TRP A C 1
ATOM 2327 O O . TRP A 1 299 ? -0.326 0.409 -13.401 1.00 82.19 299 TRP A O 1
ATOM 2337 N N . ALA A 1 300 ? -2.509 0.321 -13.947 1.00 81.06 300 ALA A N 1
ATOM 2338 C CA . ALA A 1 300 ? -2.751 1.748 -13.801 1.00 81.06 300 ALA A CA 1
ATOM 2339 C C . ALA A 1 300 ? -2.759 2.118 -12.314 1.00 81.06 300 ALA A C 1
ATOM 2341 O O . ALA A 1 300 ? -3.655 1.666 -11.601 1.00 81.06 300 ALA A O 1
ATOM 2342 N N . MET A 1 301 ? -1.770 2.882 -11.847 1.00 81.44 301 MET A N 1
ATOM 2343 C CA . MET A 1 301 ? -1.615 3.199 -10.428 1.00 81.44 301 MET A CA 1
ATOM 2344 C C . MET A 1 301 ? -2.114 4.604 -10.088 1.00 81.44 301 MET A C 1
ATOM 2346 O O . MET A 1 301 ? -1.715 5.580 -10.723 1.00 81.44 301 MET A O 1
ATOM 2350 N N . PHE A 1 302 ? -2.987 4.685 -9.086 1.00 77.25 302 PHE A N 1
ATOM 2351 C CA . PHE A 1 302 ? -3.511 5.929 -8.527 1.00 77.25 302 PHE A CA 1
ATOM 2352 C C . PHE A 1 302 ? -3.002 6.086 -7.097 1.00 77.25 302 PHE A C 1
ATOM 2354 O O . PHE A 1 302 ? -3.365 5.269 -6.248 1.00 77.25 302 PHE A O 1
ATOM 2361 N N . SER A 1 303 ? -2.217 7.127 -6.825 1.00 74.44 303 SER A N 1
ATOM 2362 C CA . SER A 1 303 ? -2.024 7.593 -5.449 1.00 74.44 303 SER A CA 1
ATOM 2363 C C . SER A 1 303 ? -3.367 8.048 -4.874 1.00 74.44 303 SER A C 1
ATOM 2365 O O . SER A 1 303 ? -4.183 8.628 -5.597 1.00 74.44 303 SER A O 1
ATOM 2367 N N . VAL A 1 304 ? -3.599 7.800 -3.584 1.00 69.00 304 VAL A N 1
ATOM 2368 C CA . VAL A 1 304 ? -4.758 8.324 -2.840 1.00 69.00 304 VAL A CA 1
ATOM 2369 C C . VAL A 1 304 ? -4.362 9.162 -1.619 1.00 69.00 304 VAL A C 1
ATOM 2371 O O . VAL A 1 304 ? -5.110 9.256 -0.645 1.00 69.00 304 VAL A O 1
ATOM 2374 N N . GLU A 1 305 ? -3.195 9.799 -1.704 1.00 58.62 305 GLU A N 1
ATOM 2375 C CA . GLU A 1 305 ? -2.681 10.765 -0.734 1.00 58.62 305 GLU A CA 1
ATOM 2376 C C . GLU A 1 305 ? -3.623 11.931 -0.447 1.00 58.62 305 GLU A C 1
ATOM 2378 O O . GLU A 1 305 ? -4.126 12.597 -1.357 1.00 58.62 305 GLU A O 1
ATOM 2383 N N . LYS A 1 306 ? -3.714 12.304 0.834 1.00 51.03 306 LYS A N 1
ATOM 2384 C CA . LYS A 1 306 ? -4.181 13.639 1.219 1.00 51.03 306 LYS A CA 1
ATOM 2385 C C . LYS A 1 306 ? -3.323 14.237 2.327 1.00 51.03 306 LYS A C 1
ATOM 2387 O O . LYS A 1 306 ? -3.592 14.085 3.521 1.00 51.03 306 LYS A O 1
ATOM 2392 N N . TRP A 1 307 ? -2.350 15.042 1.916 1.00 44.03 307 TRP A N 1
ATOM 2393 C CA . TRP A 1 307 ? -1.511 15.814 2.824 1.00 44.03 307 TRP A CA 1
ATOM 2394 C C . TRP A 1 307 ? -2.252 17.017 3.445 1.00 44.03 307 TRP A C 1
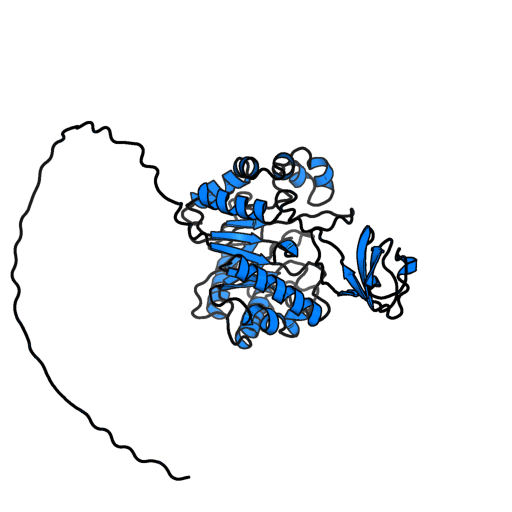ATOM 2396 O O . TRP A 1 307 ? -2.116 18.163 3.008 1.00 44.03 307 TRP A O 1
ATOM 2406 N N . THR A 1 308 ? -3.027 16.796 4.511 1.00 44.25 308 THR A N 1
ATOM 2407 C CA . THR A 1 308 ? -3.484 17.884 5.401 1.00 44.25 308 THR A CA 1
ATOM 2408 C C . THR A 1 308 ? -2.494 18.133 6.531 1.00 44.25 308 THR A C 1
ATOM 2410 O O . THR A 1 308 ? -2.607 17.563 7.619 1.00 44.25 308 THR A O 1
ATOM 2413 N N . LYS A 1 309 ? -1.550 19.054 6.312 1.00 40.62 309 LYS A N 1
ATOM 2414 C CA . LYS A 1 309 ? -0.745 19.614 7.404 1.00 40.62 309 LYS A CA 1
ATOM 2415 C C . LYS A 1 309 ? -1.658 20.417 8.349 1.00 40.62 309 LYS A C 1
ATOM 2417 O O . LYS A 1 309 ? -2.463 21.245 7.938 1.00 40.62 309 LYS A O 1
ATOM 2422 N N . GLY A 1 310 ? -1.524 20.179 9.652 1.00 38.31 310 GLY A N 1
ATOM 2423 C CA . GLY A 1 310 ? -1.901 21.145 10.693 1.00 38.31 310 GLY A CA 1
ATOM 2424 C C . GLY A 1 310 ? -3.364 21.246 11.165 1.00 38.31 310 GLY A C 1
ATOM 2425 O O . GLY A 1 310 ? -3.572 21.855 12.213 1.00 38.31 310 GLY A O 1
ATOM 2426 N N . THR A 1 311 ? -4.380 20.672 10.504 1.00 40.50 311 THR A N 1
ATOM 2427 C CA . THR A 1 311 ? -5.790 20.843 10.956 1.00 40.50 311 THR A CA 1
ATOM 2428 C C . THR A 1 311 ? -6.291 19.787 11.949 1.00 40.50 311 THR A C 1
ATOM 2430 O O . THR A 1 311 ? -7.214 20.069 12.721 1.00 40.50 311 THR A O 1
ATOM 2433 N N . GLY A 1 312 ? -5.673 18.600 11.985 1.00 42.72 312 GLY A N 1
ATOM 2434 C CA . GLY A 1 312 ? -6.082 17.482 12.852 1.00 42.72 312 GLY A CA 1
ATOM 2435 C C . GLY A 1 312 ? -7.327 16.725 12.369 1.00 42.72 312 GLY A C 1
ATOM 2436 O O . GLY A 1 312 ? -7.787 15.803 13.043 1.00 42.72 312 GLY A O 1
ATOM 2437 N N . GLU A 1 313 ? -7.860 17.085 11.201 1.00 44.50 313 GLU A N 1
ATOM 2438 C CA . GLU A 1 313 ? -8.859 16.288 10.495 1.00 44.50 313 GLU A CA 1
ATOM 2439 C C . GLU A 1 313 ? -8.173 15.016 9.996 1.00 44.50 313 GLU A C 1
ATOM 2441 O O . GLU A 1 313 ? -7.312 15.059 9.119 1.00 44.50 313 GLU A O 1
ATOM 2446 N N . CYS A 1 314 ? -8.489 13.883 10.621 1.00 42.03 314 CYS A N 1
ATOM 2447 C CA . CYS A 1 314 ? -7.834 12.630 10.284 1.00 42.03 314 CYS A CA 1
ATOM 2448 C C . CYS A 1 314 ? -8.312 12.154 8.910 1.00 42.03 314 CYS A C 1
ATOM 2450 O O . CYS A 1 314 ? -9.426 11.663 8.774 1.00 42.03 314 CYS A O 1
ATOM 2452 N N . VAL A 1 315 ? -7.422 12.182 7.927 1.00 45.16 315 VAL A N 1
ATOM 2453 C CA . VAL A 1 315 ? -7.356 11.103 6.934 1.00 45.16 315 VAL A CA 1
ATOM 2454 C C . VAL A 1 315 ? -7.181 9.802 7.740 1.00 45.16 315 VAL A C 1
ATOM 2456 O O . VAL A 1 315 ? -6.449 9.810 8.735 1.00 45.16 315 VAL A O 1
ATOM 2459 N N . ALA A 1 316 ? -8.015 8.785 7.492 1.00 44.41 316 ALA A N 1
ATOM 2460 C CA . ALA A 1 316 ? -8.520 7.969 8.603 1.00 44.41 316 ALA A CA 1
ATOM 2461 C C . ALA A 1 316 ? -7.457 7.243 9.440 1.00 44.41 316 ALA A C 1
ATOM 2463 O O . ALA A 1 316 ? -6.394 6.831 8.994 1.00 44.41 316 ALA A O 1
ATOM 2464 N N . SER A 1 317 ? -7.815 7.022 10.700 1.00 41.22 317 SER A N 1
ATOM 2465 C CA . SER A 1 317 ? -6.992 6.311 11.668 1.00 41.22 317 SER A CA 1
ATOM 2466 C C . SER A 1 317 ? -7.875 5.297 12.392 1.00 41.22 317 SER A C 1
ATOM 2468 O O . SER A 1 317 ? -9.057 5.559 12.637 1.00 41.22 317 SER A O 1
ATOM 2470 N N . TYR A 1 318 ? -7.314 4.112 12.638 1.00 41.72 318 TYR A N 1
ATOM 2471 C CA . TYR A 1 318 ? -8.049 2.902 13.006 1.00 41.72 318 TYR A CA 1
ATOM 2472 C C . TYR A 1 318 ? -8.904 3.078 14.266 1.00 41.72 318 TYR A C 1
ATOM 2474 O O . TYR A 1 318 ? -8.448 3.596 15.282 1.00 41.72 318 TYR A O 1
ATOM 2482 N N . ASN A 1 319 ? -10.127 2.542 14.220 1.00 46.66 319 ASN A N 1
ATOM 2483 C CA . ASN A 1 319 ? -11.082 2.534 15.339 1.00 46.66 319 ASN A CA 1
ATOM 2484 C C . ASN A 1 319 ? -10.664 1.594 16.495 1.00 46.66 319 ASN A C 1
ATOM 2486 O O . ASN A 1 319 ? -11.312 1.540 17.539 1.00 46.66 319 ASN A O 1
ATOM 2490 N N . THR A 1 320 ? -9.620 0.796 16.274 1.00 54.03 320 THR A N 1
ATOM 2491 C CA . THR A 1 320 ? -9.154 -0.298 17.137 1.00 54.03 320 THR A CA 1
ATOM 2492 C C . THR A 1 320 ? -7.685 -0.154 17.538 1.00 54.03 320 THR A C 1
ATOM 2494 O O . THR A 1 320 ? -7.191 -0.975 18.314 1.00 54.03 320 THR A O 1
ATOM 2497 N N . ASP A 1 321 ? -6.989 0.887 17.060 1.00 65.31 321 ASP A N 1
ATOM 2498 C CA . ASP A 1 321 ? -5.653 1.215 17.551 1.00 65.31 321 ASP A CA 1
ATOM 2499 C C . ASP A 1 321 ? -5.756 1.533 19.048 1.00 65.31 321 ASP A C 1
ATOM 2501 O O . ASP A 1 321 ? -6.404 2.500 19.457 1.00 65.31 321 ASP A O 1
ATOM 2505 N N . LEU A 1 322 ? -5.093 0.705 19.858 1.00 79.50 322 LEU A N 1
ATOM 2506 C CA . LEU A 1 322 ? -4.695 1.070 21.209 1.00 79.50 322 LEU A CA 1
ATOM 2507 C C . LEU A 1 322 ? -3.683 2.206 21.083 1.00 79.50 322 LEU A C 1
ATOM 2509 O O . LEU A 1 322 ? -2.539 1.984 20.681 1.00 79.50 322 LEU A O 1
ATOM 2513 N N . VAL A 1 323 ? -4.141 3.416 21.382 1.00 82.88 323 VAL A N 1
ATOM 2514 C CA . VAL A 1 323 ? -3.337 4.632 21.440 1.00 82.88 323 VAL A CA 1
ATOM 2515 C C . VAL A 1 323 ? -2.940 4.836 22.897 1.00 82.88 323 VAL A C 1
ATOM 2517 O O . VAL A 1 323 ? -3.803 4.942 23.774 1.00 82.88 323 VAL A O 1
ATOM 2520 N N . ASP A 1 324 ? -1.638 4.873 23.164 1.00 88.50 324 ASP A N 1
ATOM 2521 C CA . ASP A 1 324 ? -1.125 5.255 24.477 1.00 88.50 324 ASP A CA 1
ATOM 2522 C C . ASP A 1 324 ? -1.463 6.732 24.731 1.00 88.50 324 ASP A C 1
ATOM 2524 O O . ASP A 1 324 ? -1.429 7.555 23.817 1.00 88.50 324 ASP A O 1
ATOM 2528 N N . ALA A 1 325 ? -1.787 7.101 25.969 1.00 91.88 325 ALA A N 1
ATOM 2529 C CA . ALA A 1 325 ? -2.235 8.455 26.298 1.00 91.88 325 ALA A CA 1
ATOM 2530 C C . ALA A 1 325 ? -1.332 9.611 25.786 1.00 91.88 325 ALA A C 1
ATOM 2532 O O . ALA A 1 325 ? -1.885 10.644 25.381 1.00 91.88 325 ALA A O 1
ATOM 2533 N N . PRO A 1 326 ? 0.014 9.483 25.743 1.00 87.31 326 PRO A N 1
ATOM 2534 C CA . PRO A 1 326 ? 0.884 10.523 25.189 1.00 87.31 326 PRO A CA 1
ATOM 2535 C C . PRO A 1 326 ? 0.755 10.712 23.669 1.00 87.31 326 PRO A C 1
ATOM 2537 O O . PRO A 1 326 ? 1.114 11.775 23.172 1.00 87.31 326 PRO A O 1
ATOM 2540 N N . ASP A 1 327 ? 0.222 9.718 22.952 1.00 79.12 327 ASP A N 1
ATOM 2541 C CA . ASP A 1 327 ? 0.053 9.709 21.493 1.00 79.12 327 ASP A CA 1
ATOM 2542 C C . ASP A 1 327 ? -1.370 10.153 21.056 1.00 79.12 327 ASP A C 1
ATOM 2544 O O . ASP A 1 327 ? -1.711 10.109 19.871 1.00 79.12 327 ASP A O 1
ATOM 2548 N N . MET A 1 328 ? -2.237 10.582 21.986 1.00 84.25 328 MET A N 1
ATOM 2549 C CA . MET A 1 328 ? -3.589 11.061 21.653 1.00 84.25 328 MET A CA 1
ATOM 2550 C C . MET A 1 328 ? -3.584 12.411 20.925 1.00 84.25 328 MET A C 1
ATOM 2552 O O . MET A 1 328 ? -2.903 13.355 21.319 1.00 84.25 328 MET A O 1
ATOM 2556 N N . ILE A 1 329 ? -4.438 12.538 19.910 1.00 78.38 329 ILE A N 1
ATOM 2557 C CA . ILE A 1 329 ? -4.539 13.719 19.046 1.00 78.38 329 ILE A CA 1
ATOM 2558 C C . ILE A 1 329 ? -5.676 14.636 19.542 1.00 78.38 329 ILE A C 1
ATOM 2560 O O . ILE A 1 329 ? -6.795 14.158 19.736 1.00 78.38 329 ILE A O 1
ATOM 2564 N N . PRO A 1 330 ? -5.455 15.955 19.715 1.00 78.56 330 PRO A N 1
ATOM 2565 C CA . PRO A 1 330 ? -6.525 16.900 20.033 1.00 78.56 330 PRO A CA 1
ATOM 2566 C C . PRO A 1 330 ? -7.679 16.870 19.016 1.00 78.56 330 PRO A C 1
ATOM 2568 O O . PRO A 1 330 ? -7.461 16.683 17.823 1.00 78.56 330 PRO A O 1
ATOM 2571 N N . LYS A 1 331 ? -8.905 17.128 19.482 1.00 78.31 331 LYS A N 1
ATOM 2572 C CA . LYS A 1 331 ? -10.181 17.095 18.734 1.00 78.31 331 LYS A CA 1
ATOM 2573 C C . LYS A 1 331 ? -10.627 15.714 18.232 1.00 78.31 331 LYS A C 1
ATOM 2575 O O . LYS A 1 331 ? -11.743 15.602 17.731 1.00 78.31 331 LYS A O 1
ATOM 2580 N N . VAL A 1 332 ? -9.825 14.665 18.405 1.00 74.00 332 VAL A N 1
ATOM 2581 C CA . VAL A 1 332 ? -10.222 13.287 18.091 1.00 74.00 332 VAL A CA 1
ATOM 2582 C C . VAL A 1 332 ? -11.034 12.695 19.245 1.00 74.00 332 VAL A C 1
ATOM 2584 O O . VAL A 1 332 ? -10.737 12.938 20.416 1.00 74.00 332 VAL A O 1
ATOM 2587 N N . LYS A 1 333 ? -12.069 11.914 18.921 1.00 84.88 333 LYS A N 1
ATOM 2588 C CA . LYS A 1 333 ? -12.865 11.177 19.906 1.00 84.88 333 LYS A CA 1
ATOM 2589 C C . LYS A 1 333 ? -12.209 9.825 20.229 1.00 84.88 333 LYS A C 1
ATOM 2591 O O . LYS A 1 333 ? -11.673 9.145 19.358 1.00 84.88 333 LYS A O 1
ATOM 2596 N N . TYR A 1 334 ? -12.244 9.447 21.500 1.00 88.88 334 TYR A N 1
ATOM 2597 C CA . TYR A 1 334 ? -11.591 8.283 22.090 1.00 88.88 334 TYR A CA 1
ATOM 2598 C C . TYR A 1 334 ? -12.500 7.605 23.121 1.00 88.88 334 TYR A C 1
ATOM 2600 O O . TYR A 1 334 ? -13.402 8.235 23.673 1.00 88.88 334 TYR A O 1
ATOM 2608 N N . THR A 1 335 ? -12.228 6.336 23.416 1.00 92.81 335 THR A N 1
ATOM 2609 C CA . THR A 1 335 ? -12.836 5.549 24.494 1.00 92.81 335 THR A CA 1
ATOM 2610 C C . THR A 1 335 ? -11.723 4.964 25.358 1.00 92.81 335 THR A C 1
ATOM 2612 O O . THR A 1 335 ? -10.812 4.319 24.843 1.00 92.81 335 THR A O 1
ATOM 2615 N N . ILE A 1 336 ? -11.765 5.174 26.676 1.00 95.62 336 ILE A N 1
ATOM 2616 C CA . ILE A 1 336 ? -10.727 4.654 27.585 1.00 95.62 336 ILE A CA 1
ATOM 2617 C C . ILE A 1 336 ? -10.747 3.118 27.587 1.00 95.62 336 ILE A C 1
ATOM 2619 O O . ILE A 1 336 ? -11.790 2.523 27.845 1.00 95.62 336 ILE A O 1
ATOM 2623 N N . VAL A 1 337 ? -9.602 2.468 27.367 1.00 94.62 337 VAL A N 1
ATOM 2624 C CA . VAL A 1 337 ? -9.443 1.005 27.506 1.00 94.62 337 VAL A CA 1
ATOM 2625 C C . VAL A 1 337 ? -8.811 0.662 28.848 1.00 94.62 337 VAL A C 1
ATOM 2627 O O . VAL A 1 337 ? -9.277 -0.232 29.551 1.00 94.62 337 VAL A O 1
ATOM 2630 N N . SER A 1 338 ? -7.771 1.396 29.238 1.00 96.25 338 SER A N 1
ATOM 2631 C CA . SER A 1 338 ? -7.119 1.256 30.536 1.00 96.25 338 SER A CA 1
ATOM 2632 C C . SER A 1 338 ? -6.697 2.628 31.053 1.00 96.25 338 SER A C 1
ATOM 2634 O O . SER A 1 338 ? -6.171 3.450 30.310 1.00 96.25 338 SER A O 1
ATOM 2636 N N . SER A 1 339 ? -6.924 2.905 32.337 1.00 96.69 339 SER A N 1
ATOM 2637 C CA . SER A 1 339 ? -6.530 4.196 32.918 1.00 96.69 339 SER A CA 1
ATOM 2638 C C . SER A 1 339 ? -5.019 4.284 33.154 1.00 96.69 339 SER A C 1
ATOM 2640 O O . SER A 1 339 ? -4.454 5.370 33.095 1.00 96.69 339 SER A O 1
ATOM 2642 N N . GLY A 1 340 ? -4.348 3.149 33.395 1.00 96.12 340 GLY A N 1
ATOM 2643 C CA . GLY A 1 340 ? -2.917 3.102 33.711 1.00 96.12 340 GLY A CA 1
ATOM 2644 C C . GLY A 1 340 ? -2.557 4.074 34.840 1.00 96.12 340 GLY A C 1
ATOM 2645 O O . GLY A 1 340 ? -3.240 4.132 35.862 1.00 96.12 340 GLY A O 1
ATOM 2646 N N . THR A 1 341 ? -1.508 4.869 34.632 1.00 97.31 341 THR A N 1
ATOM 2647 C CA . THR A 1 341 ? -1.183 6.049 35.459 1.00 97.31 341 THR A CA 1
ATOM 2648 C C . THR A 1 341 ? -1.755 7.368 34.916 1.00 97.31 341 THR A C 1
ATOM 2650 O O . THR A 1 341 ? -1.488 8.431 35.476 1.00 97.31 341 THR A O 1
ATOM 2653 N N . THR A 1 342 ? -2.528 7.325 33.830 1.00 98.31 342 THR A N 1
ATOM 2654 C CA . THR A 1 342 ? -3.072 8.502 33.147 1.00 98.31 342 THR A CA 1
ATOM 2655 C C . THR A 1 342 ? -4.330 9.036 33.828 1.00 98.31 342 THR A C 1
ATOM 2657 O O . THR A 1 342 ? -5.173 8.290 34.330 1.00 98.31 342 THR A O 1
ATOM 2660 N N . ASN A 1 343 ? -4.482 10.361 33.798 1.00 97.94 343 ASN A N 1
ATOM 2661 C CA . ASN A 1 343 ? -5.723 11.043 34.143 1.00 97.94 343 ASN A CA 1
ATOM 2662 C C . ASN A 1 343 ? -6.364 11.639 32.879 1.00 97.94 343 ASN A C 1
ATOM 2664 O O . ASN A 1 343 ? -5.997 12.728 32.435 1.00 97.94 343 ASN A O 1
ATOM 2668 N N . PHE A 1 344 ? -7.330 10.923 32.305 1.00 98.12 344 PHE A N 1
ATOM 2669 C CA . PHE A 1 344 ? -8.044 11.323 31.094 1.00 98.12 344 PHE A CA 1
ATOM 2670 C C . PHE A 1 344 ? -9.013 12.499 31.309 1.00 98.12 344 PHE A C 1
ATOM 2672 O O . PHE A 1 344 ? -9.397 13.167 30.350 1.00 98.12 344 PHE A O 1
ATOM 2679 N N . ILE A 1 345 ? -9.357 12.836 32.559 1.00 98.19 345 ILE A N 1
ATOM 2680 C CA . ILE A 1 345 ? -10.185 14.019 32.857 1.00 98.19 345 ILE A CA 1
ATOM 2681 C C . ILE A 1 345 ? -9.447 15.308 32.457 1.00 98.19 345 ILE A C 1
ATOM 2683 O O . ILE A 1 345 ? -10.063 16.256 31.974 1.00 98.19 345 ILE A O 1
ATOM 2687 N N . LEU A 1 346 ? -8.112 15.325 32.569 1.00 97.31 346 LEU A N 1
ATOM 2688 C CA . LEU A 1 346 ? -7.278 16.466 32.166 1.00 97.31 346 LEU A CA 1
ATOM 2689 C C . LEU A 1 346 ? -7.291 16.729 30.653 1.00 97.31 346 LEU A C 1
ATOM 2691 O O . LEU A 1 346 ? -7.008 17.849 30.235 1.00 97.31 346 LEU A O 1
ATOM 2695 N N . CYS A 1 347 ? -7.633 15.724 29.843 1.00 95.94 347 CYS A N 1
ATOM 2696 C CA . CYS A 1 347 ? -7.740 15.837 28.391 1.00 95.94 347 CYS A CA 1
ATOM 2697 C C . CYS A 1 347 ? -9.184 15.705 27.875 1.00 95.94 347 CYS A C 1
ATOM 2699 O O . CYS A 1 347 ? -9.385 15.390 26.707 1.00 95.94 347 CYS A O 1
ATOM 2701 N N . GLY A 1 348 ? -10.191 15.988 28.709 1.00 96.69 348 GLY A N 1
ATOM 2702 C CA . GLY A 1 348 ? -11.583 16.152 28.271 1.00 96.69 348 GLY A CA 1
ATOM 2703 C C . GLY A 1 348 ? -12.530 14.989 28.576 1.00 96.69 348 GLY A C 1
ATOM 2704 O O . GLY A 1 348 ? -13.706 15.079 28.225 1.00 96.69 348 GLY A O 1
ATOM 2705 N N . ALA A 1 349 ? -12.078 13.923 29.245 1.00 97.69 349 ALA A N 1
ATOM 2706 C CA . ALA A 1 349 ? -12.980 12.859 29.682 1.00 97.69 349 ALA A CA 1
ATOM 2707 C C . ALA A 1 349 ? -13.864 13.277 30.865 1.00 97.69 349 ALA A C 1
ATOM 2709 O O . ALA A 1 349 ? -13.416 13.918 31.812 1.00 97.69 349 ALA A O 1
ATOM 2710 N N . SER A 1 350 ? -15.130 12.857 30.842 1.00 97.81 350 SER A N 1
ATOM 2711 C CA . SER A 1 350 ? -16.072 13.080 31.949 1.00 97.81 350 SER A CA 1
ATOM 2712 C C . SER A 1 350 ? -15.767 12.213 33.179 1.00 97.81 350 SER A C 1
ATOM 2714 O O . SER A 1 350 ? -16.195 12.533 34.287 1.00 97.81 350 SER A O 1
ATOM 2716 N N . SER A 1 351 ? -15.019 11.122 32.998 1.00 97.94 351 SER A N 1
ATOM 2717 C CA . SER A 1 351 ? -14.543 10.234 34.057 1.00 97.94 351 SER A CA 1
ATOM 2718 C C . SER A 1 351 ? -13.229 9.559 33.641 1.00 97.94 351 SER A C 1
ATOM 2720 O O . SER A 1 351 ? -12.931 9.462 32.453 1.00 97.94 351 SER A O 1
ATOM 2722 N N . ASN A 1 352 ? -12.451 9.055 34.605 1.00 97.88 352 ASN A N 1
ATOM 2723 C CA . ASN A 1 352 ? -11.207 8.319 34.339 1.00 97.88 352 ASN A CA 1
ATOM 2724 C C . ASN A 1 352 ? -11.402 6.785 34.301 1.00 97.88 352 ASN A C 1
ATOM 2726 O O . ASN A 1 352 ? -10.492 6.038 34.663 1.00 97.88 352 ASN A O 1
ATOM 2730 N N . ILE A 1 353 ? -12.604 6.312 33.951 1.00 97.44 353 ILE A N 1
ATOM 2731 C CA . ILE A 1 353 ? -13.002 4.894 33.998 1.00 97.44 353 ILE A CA 1
ATOM 2732 C C . ILE A 1 353 ? -12.983 4.296 32.576 1.00 97.44 353 ILE A C 1
ATOM 2734 O O . ILE A 1 353 ? -13.504 4.938 31.658 1.00 97.44 353 ILE A O 1
ATOM 2738 N N . PRO A 1 354 ? -12.449 3.074 32.366 1.00 97.00 354 PRO A N 1
ATOM 2739 C CA . PRO A 1 354 ? -12.571 2.354 31.098 1.00 97.00 354 PRO A CA 1
ATOM 2740 C C . PRO A 1 354 ? -14.011 2.292 30.570 1.00 97.00 354 PRO A C 1
ATOM 2742 O O . PRO A 1 354 ? -14.961 2.143 31.335 1.00 97.00 354 PRO A O 1
ATOM 2745 N N . GLY A 1 355 ? -14.172 2.435 29.256 1.00 94.06 355 GLY A N 1
ATOM 2746 C CA . GLY A 1 355 ? -15.457 2.607 28.577 1.00 94.06 355 GLY A CA 1
ATOM 2747 C C . GLY A 1 355 ? -15.948 4.058 28.489 1.00 94.06 355 GLY A C 1
ATOM 2748 O O . GLY A 1 355 ? -16.892 4.319 27.748 1.00 94.06 355 GLY A O 1
ATOM 2749 N N . THR A 1 356 ? -15.321 5.020 29.181 1.00 96.06 356 THR A N 1
ATOM 2750 C CA . THR A 1 356 ? -15.681 6.444 29.035 1.00 96.06 356 THR A CA 1
ATOM 2751 C C . THR A 1 356 ? -15.279 6.951 27.654 1.00 96.06 356 THR A C 1
ATOM 2753 O O . THR A 1 356 ? -14.099 6.913 27.303 1.00 96.06 356 THR A O 1
ATOM 2756 N N . GLU A 1 357 ? -16.248 7.461 26.895 1.00 95.00 357 GLU A N 1
ATOM 2757 C CA . GLU A 1 357 ? -15.998 8.191 25.653 1.00 95.00 357 GLU A CA 1
ATOM 2758 C C . GLU A 1 357 ? -15.706 9.673 25.913 1.00 95.00 357 GLU A C 1
ATOM 2760 O O . GLU A 1 357 ? -16.330 10.292 26.777 1.00 95.00 357 GLU A O 1
ATOM 2765 N N . PHE A 1 358 ? -14.795 10.260 25.139 1.00 94.38 358 PHE A N 1
ATOM 2766 C CA . PHE A 1 358 ? -14.451 11.678 25.224 1.00 94.38 358 PHE A CA 1
ATOM 2767 C C . PHE A 1 358 ? -13.812 12.199 23.938 1.00 94.38 358 PHE A C 1
ATOM 2769 O O . PHE A 1 358 ? -13.267 11.425 23.160 1.00 94.38 358 PHE A O 1
ATOM 2776 N N . THR A 1 359 ? -13.839 13.514 23.729 1.00 90.88 359 THR A N 1
ATOM 2777 C CA . THR A 1 359 ? -13.024 14.171 22.698 1.00 90.88 359 THR A CA 1
ATOM 2778 C C . THR A 1 359 ? -11.769 14.718 23.357 1.00 90.88 359 THR A C 1
ATOM 2780 O O . THR A 1 359 ? -11.873 15.560 24.250 1.00 90.88 359 THR A O 1
ATOM 2783 N N . ALA A 1 360 ? -10.594 14.248 22.937 1.00 92.19 360 ALA A N 1
ATOM 2784 C CA . ALA A 1 360 ? -9.330 14.667 23.525 1.00 92.19 360 ALA A CA 1
ATOM 2785 C C . ALA A 1 360 ? -9.099 16.169 23.303 1.00 92.19 360 ALA A C 1
ATOM 2787 O O . ALA A 1 360 ? -9.143 16.654 22.174 1.00 92.19 360 ALA A O 1
ATOM 2788 N N . THR A 1 361 ? -8.819 16.923 24.361 1.00 94.19 361 THR A N 1
ATOM 2789 C CA . THR A 1 361 ? -8.410 18.337 24.257 1.00 94.19 361 THR A CA 1
ATOM 2790 C C . THR A 1 361 ? -6.897 18.492 24.092 1.00 94.19 361 THR A C 1
ATOM 2792 O O . THR A 1 361 ? -6.441 19.489 23.537 1.00 94.19 361 THR A O 1
ATOM 2795 N N . ALA A 1 362 ? -6.129 17.495 24.539 1.00 89.69 362 ALA A N 1
ATOM 2796 C CA . ALA A 1 362 ? -4.673 17.400 24.472 1.00 89.69 362 ALA A CA 1
ATOM 2797 C C . ALA A 1 362 ? -4.233 15.920 24.592 1.00 89.69 362 ALA A C 1
ATOM 2799 O O . ALA A 1 362 ? -5.021 15.102 25.081 1.00 89.69 362 ALA A O 1
ATOM 2800 N N . PRO A 1 363 ? -2.986 15.563 24.229 1.00 89.44 363 PRO A N 1
ATOM 2801 C CA . PRO A 1 363 ? -2.364 14.336 24.723 1.00 89.44 363 PRO A CA 1
ATOM 2802 C C . PRO A 1 363 ? -2.248 14.361 26.258 1.00 89.44 363 PRO A C 1
ATOM 2804 O O . PRO A 1 363 ? -2.249 15.433 26.866 1.00 89.44 363 PRO A O 1
ATOM 2807 N N . SER A 1 364 ? -2.134 13.196 26.903 1.00 94.88 364 SER A N 1
ATOM 2808 C CA . SER A 1 364 ? -2.037 13.101 28.370 1.00 94.88 364 SER A CA 1
ATOM 2809 C C . SER A 1 364 ? -0.907 12.175 28.810 1.00 94.88 364 SER A C 1
ATOM 2811 O O . SER A 1 364 ? -0.645 11.151 28.191 1.00 94.88 364 SER A O 1
ATOM 2813 N N . ALA A 1 365 ? -0.212 12.528 29.889 1.00 94.25 365 ALA A N 1
ATOM 2814 C CA . ALA A 1 365 ? 0.900 11.730 30.393 1.00 94.25 365 ALA A CA 1
ATOM 2815 C C . ALA A 1 365 ? 0.428 10.417 31.049 1.00 94.25 365 ALA A C 1
ATOM 2817 O O . ALA A 1 365 ? -0.699 10.307 31.539 1.00 94.25 365 ALA A O 1
ATOM 2818 N N . GLY A 1 366 ? 1.328 9.435 31.117 1.00 95.50 366 GLY A N 1
ATOM 2819 C CA . GLY A 1 366 ? 1.116 8.157 31.801 1.00 95.50 366 GLY A CA 1
ATOM 2820 C C . GLY A 1 366 ? 0.995 6.965 30.851 1.00 95.50 366 GLY A C 1
ATOM 2821 O O . GLY A 1 366 ? 1.299 7.065 29.667 1.00 95.50 366 GLY A O 1
ATOM 2822 N N . THR A 1 367 ? 0.598 5.823 31.410 1.00 94.62 367 THR A N 1
ATOM 2823 C CA . THR A 1 367 ? 0.521 4.519 30.724 1.00 94.62 367 THR A CA 1
ATOM 2824 C C . THR A 1 367 ? -0.908 4.065 30.416 1.00 94.62 367 THR A C 1
ATOM 2826 O O . THR A 1 367 ? -1.137 2.887 30.149 1.00 94.62 367 THR A O 1
ATOM 2829 N N . GLY A 1 368 ? -1.891 4.962 30.526 1.00 96.19 368 GLY A N 1
ATOM 2830 C CA . GLY A 1 368 ? -3.259 4.665 30.115 1.00 96.19 368 GLY A CA 1
ATOM 2831 C C . GLY A 1 368 ? -3.357 4.503 28.602 1.00 96.19 368 GLY A C 1
ATOM 2832 O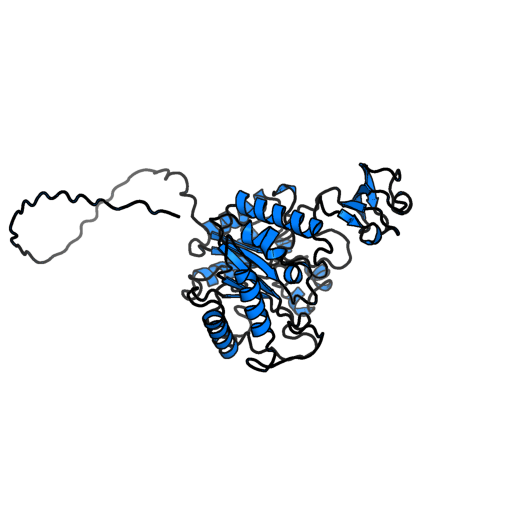 O . GLY A 1 368 ? -2.591 5.108 27.854 1.00 96.19 368 GLY A O 1
ATOM 2833 N N . GLN A 1 369 ? -4.321 3.704 28.159 1.00 93.94 369 GLN A N 1
ATOM 2834 C CA . GLN A 1 369 ? -4.561 3.422 26.750 1.00 93.94 369 GLN A CA 1
ATOM 2835 C C . GLN A 1 369 ? -6.022 3.675 26.396 1.00 93.94 369 GLN A C 1
ATOM 2837 O O . GLN A 1 369 ? -6.933 3.407 27.187 1.00 93.94 369 GLN A O 1
ATOM 2842 N N . VAL A 1 370 ? -6.246 4.162 25.182 1.00 92.44 370 VAL A N 1
ATOM 2843 C CA . VAL A 1 370 ? -7.569 4.435 24.618 1.00 92.44 370 VAL A CA 1
ATOM 2844 C C . VAL A 1 370 ? -7.720 3.731 23.273 1.00 92.44 370 VAL A C 1
ATOM 2846 O O . VAL A 1 370 ? -6.732 3.505 22.580 1.00 92.44 370 VAL A O 1
ATOM 2849 N N . THR A 1 371 ? -8.947 3.416 22.870 1.00 88.25 371 THR A N 1
ATOM 2850 C CA . THR A 1 371 ? -9.283 3.185 21.462 1.00 88.25 371 THR A CA 1
ATOM 2851 C C . THR A 1 371 ? -9.796 4.482 20.862 1.00 88.25 371 THR A C 1
ATOM 2853 O O . THR A 1 371 ? -10.495 5.254 21.519 1.00 88.25 371 THR A O 1
ATOM 2856 N N . LYS A 1 372 ? -9.462 4.748 19.603 1.00 81.44 372 LYS A N 1
ATOM 2857 C CA . LYS A 1 372 ? -10.019 5.882 18.862 1.00 81.44 372 LYS A CA 1
ATOM 2858 C C . LYS A 1 372 ? -11.483 5.598 18.521 1.00 81.44 372 LYS A C 1
ATOM 2860 O O . LYS A 1 372 ? -11.783 4.607 17.868 1.00 81.44 372 LYS A O 1
ATOM 2865 N N . SER A 1 373 ? -12.399 6.439 18.992 1.00 64.50 373 SER A N 1
ATOM 2866 C CA . SER A 1 373 ? -13.838 6.237 18.811 1.00 64.50 373 SER A CA 1
ATOM 2867 C C . SER A 1 373 ? -14.342 7.071 17.641 1.00 64.50 373 SER A C 1
ATOM 2869 O O . SER A 1 373 ? -14.403 8.291 17.724 1.00 64.50 373 SER A O 1
ATOM 2871 N N . ALA A 1 374 ? -14.748 6.375 16.581 1.00 51.84 374 ALA A N 1
ATOM 2872 C CA . ALA A 1 374 ? -15.253 6.882 15.307 1.00 51.84 374 ALA A CA 1
ATOM 2873 C C . ALA A 1 374 ? -14.199 7.473 14.348 1.00 51.84 374 ALA A C 1
ATOM 2875 O O . ALA A 1 374 ? -13.813 8.636 14.414 1.00 51.84 374 ALA A O 1
ATOM 2876 N N . ILE A 1 375 ? -13.858 6.652 13.351 1.00 43.88 375 ILE A N 1
ATOM 2877 C CA . ILE A 1 375 ? -14.269 6.867 11.954 1.00 43.88 375 ILE A CA 1
ATOM 2878 C C . ILE A 1 375 ? -14.140 8.330 11.514 1.00 43.88 375 ILE A C 1
ATOM 2880 O O . ILE A 1 375 ? -15.092 9.105 11.545 1.00 43.88 375 ILE A O 1
ATOM 2884 N N . CYS A 1 376 ? -12.998 8.630 10.912 1.00 42.81 376 CYS A N 1
ATOM 2885 C CA . CYS A 1 376 ? -12.977 9.472 9.723 1.00 42.81 376 CYS A CA 1
ATOM 2886 C C . CYS A 1 376 ? -12.909 8.545 8.504 1.00 42.81 376 CYS A C 1
ATOM 2888 O O . CYS A 1 376 ? -11.965 8.617 7.737 1.00 42.81 376 CYS A O 1
ATOM 2890 N N . GLY A 1 377 ? -13.843 7.586 8.400 1.00 39.81 377 GLY A N 1
ATOM 2891 C CA . GLY A 1 377 ? -13.861 6.481 7.424 1.00 39.81 377 GLY A CA 1
ATOM 2892 C C . GLY A 1 377 ? -14.200 6.926 6.006 1.00 39.81 377 GLY A C 1
ATOM 2893 O O . GLY A 1 377 ? -15.107 6.391 5.376 1.00 39.81 377 GLY A O 1
ATOM 2894 N N . LEU A 1 378 ? -13.475 7.948 5.586 1.00 44.25 378 LEU A N 1
ATOM 2895 C CA . LEU A 1 378 ? -13.585 8.730 4.387 1.00 44.25 378 LEU A CA 1
ATOM 2896 C C . LEU A 1 378 ? -12.212 8.576 3.745 1.00 44.25 378 LEU A C 1
ATOM 2898 O O . LEU A 1 378 ? -11.218 9.102 4.252 1.00 44.25 378 LEU A O 1
ATOM 2902 N N . LEU A 1 379 ? -12.144 7.769 2.694 1.00 48.47 379 LEU A N 1
ATOM 2903 C CA . LEU A 1 379 ? -10.961 7.750 1.851 1.00 48.47 379 LEU A CA 1
ATOM 2904 C C . LEU A 1 379 ? -10.976 9.074 1.086 1.00 48.47 379 LEU A C 1
ATOM 2906 O O . LEU A 1 379 ? -11.818 9.238 0.211 1.00 48.47 379 LEU A O 1
ATOM 2910 N N . ASP A 1 380 ? -10.103 10.022 1.427 1.00 52.97 380 ASP A N 1
ATOM 2911 C CA . ASP A 1 380 ? -10.075 11.342 0.773 1.00 52.97 380 ASP A CA 1
ATOM 2912 C C . ASP A 1 380 ? -9.221 11.304 -0.508 1.00 52.97 380 ASP A C 1
ATOM 2914 O O . ASP A 1 380 ? -8.320 12.110 -0.709 1.00 52.97 380 ASP A O 1
ATOM 2918 N N . ALA A 1 381 ? -9.496 10.304 -1.352 1.00 52.00 381 ALA A N 1
ATOM 2919 C CA . ALA A 1 381 ? -8.794 10.044 -2.608 1.00 52.00 381 ALA A CA 1
ATOM 2920 C C . ALA A 1 381 ? -9.184 11.049 -3.694 1.00 52.00 381 ALA A C 1
ATOM 2922 O O . ALA A 1 381 ? -8.341 11.573 -4.408 1.00 52.00 381 ALA A O 1
ATOM 2923 N N . PHE A 1 382 ? -10.481 11.325 -3.838 1.00 56.09 382 PHE A N 1
ATOM 2924 C CA . PHE A 1 382 ? -10.999 12.306 -4.799 1.00 56.09 382 PHE A CA 1
ATOM 2925 C C . PHE A 1 382 ? -12.209 13.026 -4.190 1.00 56.09 382 PHE A C 1
ATOM 2927 O O . PHE A 1 382 ? -13.296 13.122 -4.774 1.00 56.09 382 PHE A O 1
ATOM 2934 N N . GLY A 1 383 ? -12.009 13.459 -2.946 1.00 56.44 383 GLY A N 1
ATOM 2935 C CA . GLY A 1 383 ? -13.054 13.840 -2.012 1.00 56.44 383 GLY A CA 1
ATOM 2936 C C . GLY A 1 383 ? -13.448 12.722 -1.055 1.00 56.44 383 GLY A C 1
ATOM 2937 O O . GLY A 1 383 ? -12.964 11.596 -1.132 1.00 56.44 383 GLY A O 1
ATOM 2938 N N . ILE A 1 384 ? -14.366 13.072 -0.156 1.00 62.19 384 ILE A N 1
ATOM 2939 C CA . ILE A 1 384 ? -14.889 12.240 0.927 1.00 62.19 384 ILE A CA 1
ATOM 2940 C C . ILE A 1 384 ? -15.657 11.041 0.348 1.00 62.19 384 ILE A C 1
ATOM 2942 O O . ILE A 1 384 ? -16.853 11.137 0.063 1.00 62.19 384 ILE A O 1
ATOM 2946 N N . TRP A 1 385 ? -14.968 9.910 0.169 1.00 67.31 385 TRP A N 1
ATOM 2947 C CA . TRP A 1 385 ? -15.559 8.691 -0.384 1.00 67.31 385 TRP A CA 1
ATOM 2948 C C . TRP A 1 385 ? -15.982 7.699 0.698 1.00 67.31 385 TRP A C 1
ATOM 2950 O O . TRP A 1 385 ? -15.232 7.400 1.631 1.00 67.31 385 TRP A O 1
ATOM 2960 N N . ASP A 1 386 ? -17.175 7.134 0.515 1.00 75.19 386 ASP A N 1
ATOM 2961 C CA . ASP A 1 386 ? -17.608 5.892 1.151 1.00 75.19 386 ASP A CA 1
ATOM 2962 C C . ASP A 1 386 ? -17.301 4.671 0.258 1.00 75.19 386 ASP A C 1
ATOM 2964 O O . ASP A 1 386 ? -16.805 4.801 -0.866 1.00 75.19 386 ASP A O 1
ATOM 2968 N N . GLU A 1 387 ? -17.593 3.465 0.759 1.00 80.12 387 GLU A N 1
ATOM 2969 C CA . GLU A 1 387 ? -17.287 2.213 0.049 1.00 80.12 387 GLU A CA 1
ATOM 2970 C C . GLU A 1 387 ? -18.004 2.143 -1.313 1.00 80.12 387 GLU A C 1
ATOM 2972 O O . GLU A 1 387 ? -17.436 1.661 -2.292 1.00 80.12 387 GLU A O 1
ATOM 2977 N N . SER A 1 388 ? -19.228 2.679 -1.387 1.00 84.38 388 SER A N 1
ATOM 2978 C CA . SER A 1 388 ? -20.051 2.705 -2.600 1.00 84.38 388 SER A CA 1
ATOM 2979 C C . SER A 1 388 ? -19.498 3.658 -3.661 1.00 84.38 388 SER A C 1
ATOM 2981 O O . SER A 1 388 ? -19.554 3.354 -4.853 1.00 84.38 388 SER A O 1
ATOM 2983 N N . THR A 1 389 ? -18.968 4.810 -3.251 1.00 81.12 389 THR A N 1
ATOM 2984 C CA . THR A 1 389 ? -18.367 5.802 -4.153 1.00 81.12 389 THR A CA 1
ATOM 2985 C C . THR A 1 389 ? -17.069 5.261 -4.750 1.00 81.12 389 THR A C 1
ATOM 2987 O O . THR A 1 389 ? -16.870 5.339 -5.962 1.00 81.12 389 THR A O 1
ATOM 2990 N N . PHE A 1 390 ? -16.238 4.613 -3.928 1.00 82.75 390 PHE A N 1
ATOM 2991 C CA . PHE A 1 390 ? -15.016 3.943 -4.377 1.00 82.75 390 PHE A CA 1
ATOM 2992 C C . PHE A 1 390 ? -15.301 2.772 -5.337 1.00 82.75 390 PHE A C 1
ATOM 2994 O O . PHE A 1 390 ? -14.697 2.690 -6.407 1.00 82.75 390 PHE A O 1
ATOM 3001 N N . ASP A 1 391 ? -16.279 1.913 -5.025 1.00 84.50 391 ASP A N 1
ATOM 3002 C CA . ASP A 1 391 ? -16.706 0.839 -5.937 1.00 84.50 391 ASP A CA 1
ATOM 3003 C C . ASP A 1 391 ? -17.259 1.398 -7.262 1.00 84.50 391 ASP A C 1
ATOM 3005 O O . ASP A 1 391 ? -16.981 0.858 -8.336 1.00 84.50 391 ASP A O 1
ATOM 3009 N N . THR A 1 392 ? -17.997 2.515 -7.207 1.00 86.62 392 THR A N 1
ATOM 3010 C CA . THR A 1 392 ? -18.506 3.214 -8.400 1.00 86.62 392 THR A CA 1
ATOM 3011 C C . THR A 1 392 ? -17.363 3.757 -9.258 1.00 86.62 392 THR A C 1
ATOM 3013 O O . THR A 1 392 ? -17.411 3.630 -10.483 1.00 86.62 392 THR A O 1
ATOM 3016 N N . PHE A 1 393 ? -16.313 4.316 -8.648 1.00 85.50 393 PHE A N 1
ATOM 3017 C CA . PHE A 1 393 ? -15.116 4.752 -9.366 1.00 85.50 393 PHE A CA 1
ATOM 3018 C C . PHE A 1 393 ? -14.445 3.597 -10.109 1.00 85.50 393 PHE A C 1
ATOM 3020 O O . PHE A 1 393 ? -14.255 3.696 -11.322 1.00 85.50 393 PHE A O 1
ATOM 3027 N N . LEU A 1 394 ? -14.158 2.484 -9.426 1.00 84.88 394 LEU A N 1
ATOM 3028 C CA . LEU A 1 394 ? -13.520 1.319 -10.045 1.00 84.88 394 LEU A CA 1
ATOM 3029 C C . LEU A 1 394 ? -14.358 0.762 -11.206 1.00 84.88 394 LEU A C 1
ATOM 3031 O O . LEU A 1 394 ? -13.842 0.576 -12.310 1.00 84.88 394 LEU A O 1
ATOM 3035 N N . ALA A 1 395 ? -15.669 0.594 -11.002 1.00 85.12 395 ALA A N 1
ATOM 3036 C CA . ALA A 1 395 ? -16.591 0.143 -12.044 1.00 85.12 395 ALA A CA 1
ATOM 3037 C C . ALA A 1 395 ? -16.660 1.112 -13.242 1.00 85.12 395 ALA A C 1
ATOM 3039 O O . ALA A 1 395 ? -16.785 0.677 -14.392 1.00 85.12 395 ALA A O 1
ATOM 3040 N N . THR A 1 396 ? -16.541 2.422 -13.007 1.00 87.75 396 THR A N 1
ATOM 3041 C CA . THR A 1 396 ? -16.549 3.432 -14.079 1.00 87.75 396 THR A CA 1
ATOM 3042 C C . THR A 1 396 ? -15.221 3.455 -14.839 1.00 87.75 396 THR A C 1
ATOM 3044 O O . THR A 1 396 ? -15.235 3.489 -16.068 1.00 87.75 396 THR A O 1
ATOM 3047 N N . VAL A 1 397 ? -14.076 3.329 -14.152 1.00 85.19 397 VAL A N 1
ATOM 3048 C CA . VAL A 1 397 ? -12.759 3.141 -14.793 1.00 85.19 397 VAL A CA 1
ATOM 3049 C C . VAL A 1 397 ? -12.773 1.889 -15.673 1.00 85.19 397 VAL A C 1
ATOM 3051 O O . VAL A 1 397 ? -12.398 1.941 -16.841 1.00 85.19 397 VAL A O 1
ATOM 3054 N N . GLN A 1 398 ? -13.273 0.774 -15.145 1.00 83.19 398 GLN A N 1
ATOM 3055 C CA . GLN A 1 398 ? -13.409 -0.488 -15.868 1.00 83.19 398 GLN A CA 1
ATOM 3056 C C . GLN A 1 398 ? -14.304 -0.387 -17.114 1.00 83.19 398 GLN A C 1
ATOM 3058 O O . GLN A 1 398 ? -14.017 -1.014 -18.135 1.00 83.19 398 GLN A O 1
ATOM 3063 N N . THR A 1 399 ? -15.393 0.383 -17.027 1.00 86.12 399 THR A N 1
ATOM 3064 C CA . THR A 1 399 ? -16.356 0.570 -18.122 1.00 86.12 399 THR A CA 1
ATOM 3065 C C . THR A 1 399 ? -15.794 1.480 -19.215 1.00 86.12 399 THR A C 1
ATOM 3067 O O . THR A 1 399 ? -15.877 1.144 -20.395 1.00 86.12 399 THR A O 1
ATOM 3070 N N . ASN A 1 400 ? -15.192 2.609 -18.832 1.00 86.69 400 ASN A N 1
ATOM 3071 C CA . ASN A 1 400 ? -14.707 3.623 -19.770 1.00 86.69 400 ASN A CA 1
ATOM 3072 C C . ASN A 1 400 ? -13.352 3.256 -20.396 1.00 86.69 400 ASN A C 1
ATOM 3074 O O . ASN A 1 400 ? -13.066 3.662 -21.522 1.00 86.69 400 ASN A O 1
ATOM 3078 N N . TYR A 1 401 ? -12.532 2.469 -19.693 1.00 84.00 401 TYR A N 1
ATOM 3079 C CA . TYR A 1 401 ? -11.186 2.076 -20.109 1.00 84.00 401 TYR A CA 1
ATOM 3080 C C . TYR A 1 401 ? -11.048 0.550 -20.074 1.00 84.00 401 TYR A C 1
ATOM 3082 O O . TYR A 1 401 ? -10.239 -0.009 -19.340 1.00 84.00 401 TYR A O 1
ATOM 3090 N N . SER A 1 402 ? -11.833 -0.150 -20.896 1.00 76.19 402 SER A N 1
ATOM 3091 C CA . SER A 1 402 ? -11.847 -1.624 -20.970 1.00 76.19 402 SER A CA 1
ATOM 3092 C C . SER A 1 402 ? -10.485 -2.260 -21.308 1.00 76.19 402 SER A C 1
ATOM 3094 O O . SER A 1 402 ? -10.233 -3.407 -20.939 1.00 76.19 402 SER A O 1
ATOM 3096 N N . ASN A 1 403 ? -9.580 -1.500 -21.935 1.00 76.81 403 ASN A N 1
ATOM 3097 C CA . ASN A 1 403 ? -8.179 -1.865 -22.180 1.00 76.81 403 ASN A CA 1
ATOM 3098 C C . ASN A 1 403 ? -7.255 -1.667 -20.952 1.00 76.81 403 ASN A C 1
ATOM 3100 O O . ASN A 1 403 ? -6.049 -1.882 -21.057 1.00 76.81 403 ASN A O 1
ATOM 3104 N N . VAL A 1 404 ? -7.797 -1.290 -19.787 1.00 77.00 404 VAL A N 1
ATOM 3105 C CA . VAL A 1 404 ? -7.112 -1.212 -18.482 1.00 77.00 404 VAL A CA 1
ATOM 3106 C C . VAL A 1 404 ? -7.619 -2.354 -17.586 1.00 77.00 404 VAL A C 1
ATOM 3108 O O . VAL A 1 404 ? -8.407 -2.143 -16.659 1.00 77.00 404 VAL A O 1
ATOM 3111 N N . PRO A 1 405 ? -7.184 -3.607 -17.834 1.00 73.38 405 PRO A N 1
ATOM 3112 C CA . PRO A 1 405 ? -7.650 -4.775 -17.083 1.00 73.38 405 PRO A CA 1
ATOM 3113 C C . PRO A 1 405 ? -7.126 -4.825 -15.639 1.00 73.38 405 PRO A C 1
ATOM 3115 O O . PRO A 1 405 ? -7.438 -5.770 -14.912 1.00 73.38 405 PRO A O 1
ATOM 3118 N N . LYS A 1 406 ? -6.282 -3.865 -15.243 1.00 85.56 406 LYS A N 1
ATOM 3119 C CA . LYS A 1 406 ? -5.492 -3.870 -14.013 1.00 85.56 406 LYS A CA 1
ATOM 3120 C C . LYS A 1 406 ? -5.378 -2.461 -13.431 1.00 85.56 406 LYS A C 1
ATOM 3122 O O . LYS A 1 406 ? -4.853 -1.572 -14.100 1.00 85.56 406 LYS A O 1
ATOM 3127 N N . VAL A 1 407 ? -5.816 -2.287 -12.188 1.00 84.88 407 VAL A N 1
ATOM 3128 C CA . VAL A 1 407 ? -5.752 -1.022 -11.436 1.00 84.88 407 VAL A CA 1
ATOM 3129 C C . VAL A 1 407 ? -5.051 -1.259 -10.103 1.00 84.88 407 VAL A C 1
ATOM 3131 O O . VAL A 1 407 ? -5.365 -2.234 -9.426 1.00 84.88 407 VAL A O 1
ATOM 3134 N N . MET A 1 408 ? -4.121 -0.380 -9.739 1.00 86.56 408 MET A N 1
ATOM 3135 C CA . MET A 1 408 ? -3.452 -0.331 -8.441 1.00 86.56 408 MET A CA 1
ATOM 3136 C C . MET A 1 408 ? -3.899 0.926 -7.689 1.00 86.56 408 MET A C 1
ATOM 3138 O O . MET A 1 408 ? -3.938 2.006 -8.276 1.00 86.56 408 MET A O 1
ATOM 3142 N N . ILE A 1 409 ? -4.203 0.797 -6.403 1.00 84.25 409 ILE A N 1
ATOM 3143 C CA . ILE A 1 409 ? -4.350 1.940 -5.490 1.00 84.25 409 ILE A CA 1
ATOM 3144 C C . ILE A 1 409 ? -3.073 2.032 -4.653 1.00 84.25 409 ILE A C 1
ATOM 3146 O O . ILE A 1 409 ? -2.665 1.009 -4.115 1.00 84.25 409 ILE A O 1
ATOM 3150 N N . TYR A 1 410 ? -2.453 3.207 -4.587 1.00 79.25 410 TYR A N 1
ATOM 3151 C CA . TYR A 1 410 ? -1.142 3.508 -3.992 1.00 79.25 410 TYR A CA 1
ATOM 3152 C C . TYR A 1 410 ? -1.281 4.501 -2.823 1.00 79.25 410 TYR A C 1
ATOM 3154 O O . TYR A 1 410 ? -2.294 5.190 -2.747 1.00 79.25 410 TYR A O 1
ATOM 3162 N N . GLU A 1 411 ? -0.327 4.522 -1.883 1.00 71.50 411 GLU A N 1
ATOM 3163 C CA . GLU A 1 411 ? -0.374 5.314 -0.630 1.00 71.50 411 GLU A CA 1
ATOM 3164 C C . GLU A 1 411 ? -1.638 5.092 0.212 1.00 71.50 411 GLU A C 1
ATOM 3166 O O . GLU A 1 411 ? -2.082 5.935 0.999 1.00 71.50 411 GLU A O 1
ATOM 3171 N N . TRP A 1 412 ? -2.249 3.911 0.086 1.00 71.94 412 TRP A N 1
ATOM 3172 C CA . TRP A 1 412 ? -3.464 3.615 0.825 1.00 71.94 412 TRP A CA 1
ATOM 3173 C C . TRP A 1 412 ? -3.133 3.276 2.281 1.00 71.94 412 TRP A C 1
ATOM 3175 O O . TRP A 1 412 ? -3.081 2.117 2.651 1.00 71.94 412 TRP A O 1
ATOM 3185 N N . ASN A 1 413 ? -2.911 4.296 3.110 1.00 66.31 413 ASN A N 1
ATOM 3186 C CA . ASN A 1 413 ? -2.337 4.201 4.458 1.00 66.31 413 ASN A CA 1
ATOM 3187 C C . ASN A 1 413 ? -3.256 3.619 5.568 1.00 66.31 413 ASN A C 1
ATOM 3189 O O . ASN A 1 413 ? -2.824 3.444 6.712 1.00 66.31 413 ASN A O 1
ATOM 3193 N N . PHE A 1 414 ? -4.521 3.309 5.275 1.00 66.69 414 PHE A N 1
ATOM 3194 C CA . PHE A 1 414 ? -5.490 2.730 6.220 1.00 66.69 414 PHE A CA 1
ATOM 3195 C C . PHE A 1 414 ? -6.702 2.160 5.474 1.00 66.69 414 PHE A C 1
ATOM 3197 O O . PHE A 1 414 ? -7.066 2.665 4.419 1.00 66.69 414 PHE A O 1
ATOM 3204 N N . ILE A 1 415 ? -7.451 1.231 6.074 1.00 71.31 415 ILE A N 1
ATOM 3205 C CA . ILE A 1 415 ? -8.778 0.852 5.561 1.00 71.31 415 ILE A CA 1
ATOM 3206 C C . ILE A 1 415 ? -9.860 1.383 6.512 1.00 71.31 415 ILE A C 1
ATOM 3208 O O . ILE A 1 415 ? -9.769 1.161 7.722 1.00 71.31 415 ILE A O 1
ATOM 3212 N N . PRO A 1 416 ? -10.890 2.102 6.019 1.00 70.44 416 PRO A N 1
ATOM 3213 C CA . PRO A 1 416 ? -12.010 2.526 6.852 1.00 70.44 416 PRO A CA 1
ATOM 3214 C C . PRO A 1 416 ? -12.681 1.343 7.556 1.00 70.44 416 PRO A C 1
ATOM 3216 O O . PRO A 1 416 ? -13.048 0.366 6.911 1.00 70.44 416 PRO A O 1
ATOM 3219 N N . GLN A 1 417 ? -12.949 1.454 8.860 1.00 62.94 417 GLN A N 1
ATOM 3220 C CA . GLN A 1 417 ? -13.550 0.350 9.625 1.00 62.94 417 GLN A CA 1
ATOM 3221 C C . GLN A 1 417 ? -14.904 -0.124 9.070 1.00 62.94 417 GLN A C 1
ATOM 3223 O O . GLN A 1 417 ? -15.231 -1.297 9.193 1.00 62.94 417 GLN A O 1
ATOM 3228 N N . GLY A 1 418 ? -15.691 0.774 8.465 1.00 67.94 418 GLY A N 1
ATOM 3229 C CA . GLY A 1 418 ? -16.965 0.422 7.825 1.00 67.94 418 GLY A CA 1
ATOM 3230 C C . GLY A 1 418 ? -16.822 -0.295 6.477 1.00 67.94 418 GLY A C 1
ATOM 3231 O O . GLY A 1 418 ? -17.820 -0.765 5.946 1.00 67.94 418 GLY A O 1
ATOM 3232 N N . TRP A 1 419 ? -15.609 -0.356 5.918 1.00 75.38 419 TRP A N 1
ATOM 3233 C CA . TRP A 1 419 ? -15.302 -1.043 4.662 1.00 75.38 419 TRP A CA 1
ATOM 3234 C C . TRP A 1 419 ? -14.757 -2.460 4.894 1.00 75.38 419 TRP A C 1
ATOM 3236 O O . TRP A 1 419 ? -14.597 -3.196 3.922 1.00 75.38 419 TRP A O 1
ATOM 3246 N N . ILE A 1 420 ? -14.506 -2.857 6.145 1.00 73.06 420 ILE A N 1
ATOM 3247 C CA . ILE A 1 420 ? -14.081 -4.206 6.557 1.00 73.06 420 ILE A CA 1
ATOM 3248 C C . ILE A 1 420 ? -15.330 -5.040 6.852 1.00 73.06 420 ILE A C 1
ATOM 3250 O O . ILE A 1 420 ? -15.516 -6.057 6.150 1.00 73.06 420 ILE A O 1
#

pLDDT: mean 70.82, std 21.53, range [27.8, 98.31]